Protein AF-A0A7S2XA87-F1 (afdb_monomer_lite)

Secondary structure (DSSP, 8-state):
---------PPPPPP-PPPBTTB--SS--HHHHTHHHHHHHHHHHHHTT-HHHHHHHHHT-SSSB-TTSPBP-TTHHHHT-HHHHTT-HHHHHHHHHHSBTTB--TTHHHHHHHHHHHT-GGGTT--HHHHHHHHHHHIIIIIIHHHHHHHHHHHHHHHHHS-TT--HHHHHHHHHHHHHHH-GGGTTTS-S---SHHHHHHHHHHHHT-B-TTS-BHHHHHHHHHHHHHHHHHHTT-HHHHHHHHHHHHHHHHHHHHHHHHHHHHHH-TTSSS---HHHHHHHHHHHHHHHHHHHHH-HHHHHHHHHHH-SS-TT-S-TT-HHHHHHHHHTTHHHHT--HHHH---B-TTS-BPTT-S---PPPP------S----PPPHHHHHHHHHHHHHHHHHHHHHHHHHHHHHHHHHTTT-SPPPPP----------------

Radius of gyration: 30.54 Å; chains: 1; bounding box: 87×85×98 Å

pLDDT: mean 86.81, std 19.88, range [29.77, 98.94]

Structure (mmCIF, N/CA/C/O backbone):
data_AF-A0A7S2XA87-F1
#
_entry.id   AF-A0A7S2XA87-F1
#
loop_
_atom_site.group_PDB
_atom_site.id
_atom_site.type_symbol
_atom_site.label_atom_id
_atom_site.label_alt_id
_atom_site.label_comp_id
_atom_site.label_asym_id
_atom_site.label_entity_id
_atom_site.label_seq_id
_atom_site.pdbx_PDB_ins_code
_atom_site.Cartn_x
_atom_site.Cartn_y
_atom_site.Cartn_z
_atom_site.occupancy
_atom_site.B_iso_or_equiv
_atom_site.auth_seq_id
_atom_site.auth_comp_id
_atom_site.auth_asym_id
_atom_site.auth_atom_id
_atom_site.pdbx_PDB_model_num
ATOM 1 N N . MET A 1 1 ? 59.493 -10.645 -35.007 1.00 37.34 1 MET A N 1
ATOM 2 C CA . MET A 1 1 ? 58.197 -10.157 -35.536 1.00 37.34 1 MET A CA 1
ATOM 3 C C . MET A 1 1 ? 57.156 -10.357 -34.439 1.00 37.34 1 MET A C 1
ATOM 5 O O . MET A 1 1 ? 57.369 -11.247 -33.626 1.00 37.34 1 MET A O 1
ATOM 9 N N . LEU A 1 2 ? 56.155 -9.480 -34.322 1.00 36.91 2 LEU A N 1
ATOM 10 C CA . LEU A 1 2 ? 55.380 -9.275 -33.084 1.00 36.91 2 LEU A CA 1
ATOM 11 C C . LEU A 1 2 ? 54.669 -10.538 -32.565 1.00 36.91 2 LEU A C 1
ATOM 13 O O . LEU A 1 2 ? 54.004 -11.231 -33.328 1.00 36.91 2 LEU A O 1
ATOM 17 N N . ALA A 1 3 ? 54.719 -10.747 -31.247 1.00 34.25 3 ALA A N 1
ATOM 18 C CA . ALA A 1 3 ? 53.730 -11.550 -30.536 1.00 34.25 3 ALA A CA 1
ATOM 19 C C . ALA A 1 3 ? 52.561 -10.633 -30.139 1.00 34.25 3 ALA A C 1
ATOM 21 O O . ALA A 1 3 ? 52.781 -9.626 -29.463 1.00 34.25 3 ALA A O 1
ATOM 22 N N . LEU A 1 4 ? 51.335 -10.952 -30.565 1.00 38.47 4 LEU A N 1
ATOM 23 C CA . LEU A 1 4 ? 50.148 -10.236 -30.094 1.00 38.47 4 LEU A CA 1
ATOM 24 C C . LEU A 1 4 ? 49.816 -10.683 -28.666 1.00 38.47 4 LEU A C 1
ATOM 26 O O . LEU A 1 4 ? 49.405 -11.820 -28.443 1.00 38.47 4 LEU A O 1
ATOM 30 N N . LEU A 1 5 ? 49.941 -9.762 -27.713 1.00 38.16 5 LEU A N 1
ATOM 31 C CA . LEU A 1 5 ? 49.291 -9.874 -26.411 1.00 38.16 5 LEU A CA 1
ATOM 32 C C . LEU A 1 5 ? 47.798 -9.583 -26.593 1.00 38.16 5 LEU A C 1
ATOM 34 O O . LEU A 1 5 ? 47.400 -8.433 -26.768 1.00 38.16 5 LEU A O 1
ATOM 38 N N . ALA A 1 6 ? 46.975 -10.631 -26.557 1.00 43.00 6 ALA A N 1
ATOM 39 C CA . ALA A 1 6 ? 45.530 -10.483 -26.454 1.00 43.00 6 ALA A CA 1
ATOM 40 C C . ALA A 1 6 ? 45.189 -9.982 -25.043 1.00 43.00 6 ALA A C 1
ATOM 42 O O . ALA A 1 6 ? 45.220 -10.743 -24.077 1.00 43.00 6 ALA A O 1
ATOM 43 N N . LEU A 1 7 ? 44.894 -8.688 -24.923 1.00 38.47 7 LEU A N 1
ATOM 44 C CA . LEU A 1 7 ? 44.450 -8.091 -23.671 1.00 38.47 7 LEU A CA 1
ATOM 45 C C . LEU A 1 7 ? 42.983 -8.482 -23.438 1.00 38.47 7 LEU A C 1
ATOM 47 O O . LEU A 1 7 ? 42.071 -7.833 -23.945 1.00 38.47 7 LEU A O 1
ATOM 51 N N . SER A 1 8 ? 42.751 -9.568 -22.698 1.00 43.25 8 SER A N 1
ATOM 52 C CA . SER A 1 8 ? 41.410 -9.929 -22.243 1.00 43.25 8 SER A CA 1
ATOM 53 C C . SER A 1 8 ? 40.911 -8.850 -21.282 1.00 43.25 8 SER A C 1
ATOM 55 O O . SER A 1 8 ? 41.349 -8.793 -20.131 1.00 43.25 8 SER A O 1
ATOM 57 N N . ALA A 1 9 ? 40.008 -7.991 -21.753 1.00 44.66 9 ALA A N 1
ATOM 58 C CA . ALA A 1 9 ? 39.272 -7.088 -20.885 1.00 44.66 9 ALA A CA 1
ATOM 59 C C . ALA A 1 9 ? 38.435 -7.939 -19.921 1.00 44.66 9 ALA A C 1
ATOM 61 O O . ALA A 1 9 ? 37.427 -8.523 -20.313 1.00 44.66 9 ALA A O 1
ATOM 62 N N . ALA A 1 10 ? 38.886 -8.049 -18.672 1.00 43.91 10 ALA A N 1
ATOM 63 C CA . ALA A 1 10 ? 38.059 -8.603 -17.617 1.00 43.91 10 ALA A CA 1
ATOM 64 C C . ALA A 1 10 ? 36.846 -7.683 -17.453 1.00 43.91 10 ALA A C 1
ATOM 66 O O . ALA A 1 10 ? 37.014 -6.484 -17.211 1.00 43.91 10 ALA A O 1
ATOM 67 N N . SER A 1 11 ? 35.640 -8.234 -17.598 1.00 44.53 11 SER A N 1
ATOM 68 C CA . SER A 1 11 ? 34.420 -7.528 -17.213 1.00 44.53 11 SER A CA 1
ATOM 69 C C . SER A 1 11 ? 34.578 -7.037 -15.770 1.00 44.53 11 SER A C 1
ATOM 71 O O . SER A 1 11 ? 35.078 -7.805 -14.939 1.00 44.53 11 SER A O 1
ATOM 73 N N . PRO A 1 12 ? 34.189 -5.791 -15.444 1.00 41.00 12 PRO A N 1
ATOM 74 C CA . PRO A 1 12 ? 34.225 -5.332 -14.064 1.00 41.00 12 PRO A CA 1
ATOM 75 C C . PRO A 1 12 ? 33.397 -6.292 -13.208 1.00 41.00 12 PRO A C 1
ATOM 77 O O . PRO A 1 12 ? 32.300 -6.691 -13.606 1.00 41.00 12 PRO A O 1
ATOM 80 N N . ALA A 1 13 ? 33.937 -6.686 -12.054 1.00 41.56 13 ALA A N 1
ATOM 81 C CA . ALA A 1 13 ? 33.192 -7.496 -11.104 1.00 41.56 13 ALA A CA 1
ATOM 82 C C . ALA A 1 13 ? 31.893 -6.757 -10.758 1.00 41.56 13 ALA A C 1
ATOM 84 O O . ALA A 1 13 ? 31.934 -5.594 -10.349 1.00 41.56 13 ALA A O 1
ATOM 85 N N . ARG A 1 14 ? 30.752 -7.422 -10.972 1.00 49.22 14 ARG A N 1
ATOM 86 C CA . ARG A 1 14 ? 29.435 -6.917 -10.574 1.00 49.22 14 ARG A CA 1
ATOM 87 C C . ARG A 1 14 ? 29.514 -6.598 -9.083 1.00 49.22 14 ARG A C 1
ATOM 89 O O . ARG A 1 14 ? 29.933 -7.456 -8.308 1.00 49.22 14 ARG A O 1
ATOM 96 N N . ALA A 1 15 ? 29.192 -5.359 -8.711 1.00 50.47 15 ALA A N 1
ATOM 97 C CA . ALA A 1 15 ? 29.058 -5.005 -7.305 1.00 50.47 15 ALA A CA 1
ATOM 98 C C . ALA A 1 15 ? 28.038 -5.958 -6.671 1.00 50.47 15 ALA A C 1
ATOM 100 O O . ALA A 1 15 ? 27.059 -6.317 -7.329 1.00 50.47 15 ALA A O 1
ATOM 101 N N . ASP A 1 16 ? 28.301 -6.388 -5.439 1.00 57.47 16 ASP A N 1
ATOM 102 C CA . ASP A 1 16 ? 27.408 -7.286 -4.713 1.00 57.47 16 ASP A CA 1
ATOM 103 C C . ASP A 1 16 ? 26.094 -6.528 -4.472 1.00 57.47 16 ASP A C 1
ATOM 105 O O . ASP A 1 16 ? 26.048 -5.582 -3.686 1.00 57.47 16 ASP A O 1
ATOM 109 N N . GLN A 1 17 ? 25.077 -6.833 -5.280 1.00 72.12 17 GLN A N 1
ATOM 110 C CA . GLN A 1 17 ? 23.784 -6.155 -5.244 1.00 72.12 17 GLN A CA 1
ATOM 111 C C . GLN A 1 17 ? 22.987 -6.713 -4.072 1.00 72.12 17 GLN A C 1
ATOM 113 O O . GLN A 1 17 ? 22.891 -7.932 -3.923 1.00 72.12 17 GLN A O 1
ATOM 118 N N . ASP A 1 18 ? 22.397 -5.823 -3.273 1.00 85.00 18 ASP A N 1
ATOM 119 C CA . ASP A 1 18 ? 21.590 -6.219 -2.122 1.00 85.00 18 ASP A CA 1
ATOM 120 C C . ASP A 1 18 ? 20.481 -7.188 -2.568 1.00 85.00 18 ASP A C 1
ATOM 122 O O . ASP A 1 18 ? 19.604 -6.841 -3.363 1.00 85.00 18 ASP A O 1
ATOM 126 N N . VAL A 1 19 ? 20.527 -8.419 -2.054 1.00 95.06 19 VAL A N 1
ATOM 127 C CA . VAL A 1 19 ? 19.427 -9.380 -2.185 1.00 95.06 19 VAL A CA 1
ATOM 128 C C . VAL A 1 19 ? 18.281 -8.894 -1.302 1.00 95.06 19 VAL A C 1
ATOM 130 O O . VAL A 1 19 ? 18.498 -8.533 -0.147 1.00 95.06 19 VAL A O 1
ATOM 133 N N . LEU A 1 20 ? 17.066 -8.897 -1.845 1.00 97.56 20 LEU A N 1
ATOM 134 C CA . LEU A 1 20 ? 15.864 -8.370 -1.202 1.00 97.56 20 LEU A CA 1
ATOM 135 C C . LEU A 1 20 ? 14.871 -9.515 -0.995 1.00 97.56 20 LEU A C 1
ATOM 137 O O . LEU A 1 20 ? 14.255 -9.961 -1.960 1.00 97.56 20 LEU A O 1
ATOM 141 N N . ALA A 1 21 ? 14.744 -10.022 0.235 1.00 96.75 21 ALA A N 1
ATOM 142 C CA . ALA A 1 21 ? 13.848 -11.137 0.575 1.00 96.75 21 ALA A CA 1
ATOM 143 C C . ALA A 1 21 ? 13.922 -12.329 -0.415 1.00 96.75 21 ALA A C 1
ATOM 145 O O . ALA A 1 21 ? 12.923 -12.797 -0.964 1.00 96.75 21 ALA A O 1
ATOM 146 N N . GLY A 1 22 ? 15.140 -12.793 -0.707 1.00 95.88 22 GLY A N 1
ATOM 147 C CA . GLY A 1 22 ? 15.402 -13.902 -1.631 1.00 95.88 22 GLY A CA 1
ATOM 148 C C . GLY A 1 22 ? 15.281 -13.570 -3.126 1.00 95.88 22 GLY A C 1
ATOM 149 O O . GLY A 1 22 ? 15.405 -14.474 -3.956 1.00 95.88 22 GLY A O 1
ATOM 150 N N . PHE A 1 23 ? 15.061 -12.307 -3.499 1.00 97.69 23 PHE A N 1
ATOM 151 C CA . PHE A 1 23 ? 15.162 -11.826 -4.878 1.00 97.69 23 PHE A CA 1
ATOM 152 C C . PHE A 1 23 ? 16.529 -11.190 -5.132 1.00 97.69 23 PHE A C 1
ATOM 154 O O . PHE A 1 23 ? 16.987 -10.352 -4.358 1.00 97.69 23 PHE A O 1
ATOM 161 N N . SER A 1 24 ? 17.167 -11.567 -6.239 1.00 96.69 24 SER A N 1
ATOM 162 C CA . SER A 1 24 ? 18.393 -10.937 -6.730 1.00 96.69 24 SER A CA 1
ATOM 163 C C . SER A 1 24 ? 18.051 -9.956 -7.856 1.00 96.69 24 SER A C 1
ATOM 165 O O . SER A 1 24 ? 17.706 -10.406 -8.955 1.00 96.69 24 SER A O 1
ATOM 167 N N . PRO A 1 25 ? 18.156 -8.633 -7.630 1.00 95.56 25 PRO A N 1
ATOM 168 C CA . PRO A 1 25 ? 18.063 -7.650 -8.703 1.00 95.56 25 PRO A CA 1
ATOM 169 C C . PRO A 1 25 ? 19.081 -7.930 -9.810 1.00 95.56 25 PRO A C 1
ATOM 171 O O . PRO A 1 25 ? 20.151 -8.480 -9.551 1.00 95.56 25 PRO A O 1
ATOM 174 N N . ASN A 1 26 ? 18.782 -7.536 -11.047 1.00 94.12 26 ASN A N 1
ATOM 175 C CA . ASN A 1 26 ? 19.772 -7.496 -12.127 1.00 94.12 26 ASN A CA 1
ATOM 176 C C . ASN A 1 26 ? 20.494 -6.146 -12.218 1.00 94.12 26 ASN A C 1
ATOM 178 O O . ASN A 1 26 ? 21.628 -6.071 -12.697 1.00 94.12 26 ASN A O 1
ATOM 182 N N . THR A 1 27 ? 19.868 -5.095 -11.706 1.00 93.06 27 THR A N 1
ATOM 183 C CA . THR A 1 27 ? 20.332 -3.708 -11.726 1.00 93.06 27 THR A CA 1
ATOM 184 C C . THR A 1 27 ? 20.578 -3.177 -10.310 1.00 93.06 27 THR A C 1
ATOM 186 O O . THR A 1 27 ? 20.153 -3.773 -9.322 1.00 93.06 27 THR A O 1
ATOM 189 N N . ASP A 1 28 ? 21.342 -2.086 -10.181 1.00 92.75 28 ASP A N 1
ATOM 190 C CA . ASP A 1 28 ? 21.577 -1.462 -8.872 1.00 92.75 28 ASP A CA 1
ATOM 191 C C . ASP A 1 28 ? 20.319 -0.717 -8.411 1.00 92.75 28 ASP A C 1
ATOM 193 O O . ASP A 1 28 ? 19.984 0.356 -8.915 1.00 92.75 28 ASP A O 1
ATOM 197 N N . VAL A 1 29 ? 19.634 -1.304 -7.431 1.00 95.88 29 VAL A N 1
ATOM 198 C CA . VAL A 1 29 ? 18.451 -0.731 -6.783 1.00 95.88 29 VAL A CA 1
ATOM 199 C C . VAL A 1 29 ? 18.659 -0.460 -5.290 1.00 95.88 29 VAL A C 1
ATOM 201 O O . VAL A 1 29 ? 17.699 -0.188 -4.570 1.00 95.88 29 VAL A O 1
ATOM 204 N N . THR A 1 30 ? 19.909 -0.426 -4.812 1.00 95.62 30 THR A N 1
ATOM 205 C CA . THR A 1 30 ? 20.241 -0.167 -3.397 1.00 95.62 30 THR A CA 1
ATOM 206 C C . THR A 1 30 ? 19.771 1.214 -2.924 1.00 95.62 30 THR A C 1
ATOM 208 O O . THR A 1 30 ? 19.392 1.385 -1.767 1.00 95.62 30 THR A O 1
ATOM 211 N N . GLN A 1 31 ? 19.751 2.228 -3.796 1.00 96.38 31 GLN A N 1
ATOM 212 C CA . GLN A 1 31 ? 19.168 3.536 -3.455 1.00 96.38 31 GLN A CA 1
ATOM 213 C C . GLN A 1 31 ? 17.633 3.542 -3.494 1.00 96.38 31 GLN A C 1
ATOM 215 O O . GLN A 1 31 ? 17.007 4.379 -2.844 1.00 96.38 31 GLN A O 1
ATOM 220 N N . HIS A 1 32 ? 17.016 2.625 -4.238 1.00 97.88 32 HIS A N 1
ATOM 221 C CA . HIS A 1 32 ? 15.564 2.493 -4.346 1.00 97.88 32 HIS A CA 1
ATOM 222 C C . HIS A 1 32 ? 14.989 1.824 -3.098 1.00 97.88 32 HIS A C 1
ATOM 224 O O . HIS A 1 32 ? 14.083 2.373 -2.470 1.00 97.88 32 HIS A O 1
ATOM 230 N N . SER A 1 33 ? 15.604 0.724 -2.655 1.00 98.19 33 SER A N 1
ATOM 231 C CA . SER A 1 33 ? 15.164 -0.018 -1.468 1.00 98.19 33 SER A CA 1
ATOM 232 C C . SER A 1 33 ? 15.206 0.826 -0.191 1.00 98.19 33 SER A C 1
ATOM 234 O O . SER A 1 33 ? 14.337 0.681 0.663 1.00 98.19 33 SER A O 1
ATOM 236 N N . ARG A 1 34 ? 16.137 1.787 -0.099 1.00 98.38 34 ARG A N 1
ATOM 237 C CA . ARG A 1 34 ? 16.296 2.732 1.026 1.00 98.38 34 ARG A CA 1
ATOM 238 C C . ARG A 1 34 ? 15.188 3.778 1.189 1.00 98.38 34 ARG A C 1
ATOM 240 O O . ARG A 1 34 ? 15.270 4.584 2.118 1.00 98.38 34 ARG A O 1
ATOM 247 N N . ILE A 1 35 ? 14.147 3.800 0.347 1.00 98.75 35 ILE A N 1
ATOM 248 C CA . ILE A 1 35 ? 12.965 4.645 0.617 1.00 98.75 35 ILE A CA 1
ATOM 249 C C . ILE A 1 35 ? 12.267 4.226 1.923 1.00 98.75 35 ILE A C 1
ATOM 251 O O . ILE A 1 35 ? 11.632 5.038 2.597 1.00 98.75 35 ILE A O 1
ATOM 255 N N . ASP A 1 36 ? 12.429 2.963 2.320 1.00 98.81 36 ASP A N 1
ATOM 256 C CA . ASP A 1 36 ? 11.899 2.425 3.564 1.00 98.81 36 ASP A CA 1
ATOM 257 C C . ASP A 1 36 ? 12.546 3.040 4.814 1.00 98.81 36 ASP A C 1
ATOM 259 O O . ASP A 1 36 ? 11.892 3.149 5.847 1.00 98.81 36 ASP A O 1
ATOM 263 N N . LEU A 1 37 ? 13.785 3.529 4.720 1.00 98.88 37 LEU A N 1
ATOM 264 C CA . LEU A 1 37 ? 14.440 4.292 5.781 1.00 98.88 37 LEU A CA 1
ATOM 265 C C . LEU A 1 37 ? 13.781 5.667 5.963 1.00 98.88 37 LEU A C 1
ATOM 267 O O . LEU A 1 37 ? 13.630 6.124 7.096 1.00 98.88 37 LEU A O 1
ATOM 271 N N . ASP A 1 38 ? 13.321 6.309 4.885 1.00 98.88 38 ASP A N 1
ATOM 272 C CA . ASP A 1 38 ? 12.539 7.549 4.979 1.00 98.88 38 ASP A CA 1
ATOM 273 C C . ASP A 1 38 ? 11.165 7.279 5.628 1.00 98.88 38 ASP A C 1
ATOM 275 O O . ASP A 1 38 ? 10.776 8.000 6.551 1.00 98.88 38 ASP A O 1
ATOM 279 N N . GLN A 1 39 ? 10.494 6.171 5.279 1.00 98.88 39 GLN A N 1
ATOM 280 C CA . GLN A 1 39 ? 9.299 5.696 5.998 1.00 98.88 39 GLN A CA 1
ATOM 281 C C . GLN A 1 39 ? 9.608 5.386 7.478 1.00 98.88 39 GLN A C 1
ATOM 283 O O . GLN A 1 39 ? 8.876 5.814 8.366 1.00 98.88 39 GLN A O 1
ATOM 288 N N . LYS A 1 40 ? 10.707 4.692 7.796 1.00 98.88 40 LYS A N 1
ATOM 289 C CA . LYS A 1 40 ? 11.089 4.333 9.175 1.00 98.88 40 LYS A CA 1
ATOM 290 C C . LYS A 1 40 ? 11.350 5.564 10.040 1.00 98.88 40 LYS A C 1
ATOM 292 O O . LYS A 1 40 ? 10.940 5.611 11.203 1.00 98.88 40 LYS A O 1
ATOM 297 N N . ASN A 1 41 ? 12.008 6.571 9.475 1.00 98.88 41 ASN A N 1
ATOM 298 C CA . ASN A 1 41 ? 12.275 7.834 10.149 1.00 98.88 41 ASN A CA 1
ATOM 299 C C . ASN A 1 41 ? 10.986 8.653 10.342 1.00 98.88 41 ASN A C 1
ATOM 301 O O . ASN A 1 41 ? 10.772 9.207 11.424 1.00 98.88 41 ASN A O 1
ATOM 305 N N . MET A 1 42 ? 10.086 8.654 9.352 1.00 98.81 42 MET A N 1
ATOM 306 C CA . MET A 1 42 ? 8.733 9.206 9.476 1.00 98.81 42 MET A CA 1
ATOM 307 C C . MET A 1 42 ? 7.957 8.533 10.620 1.00 98.81 42 MET A C 1
ATOM 309 O O . MET A 1 42 ? 7.426 9.220 11.489 1.00 98.81 42 MET A O 1
ATOM 313 N N . GLU A 1 43 ? 7.947 7.201 10.682 1.00 98.81 43 GLU A N 1
ATOM 314 C CA . GLU A 1 43 ? 7.293 6.443 11.755 1.00 98.81 43 GLU A CA 1
ATOM 315 C C . GLU A 1 43 ? 7.894 6.703 13.139 1.00 98.81 43 GLU A C 1
ATOM 317 O O . GLU A 1 43 ? 7.163 6.753 14.128 1.00 98.81 43 GLU A O 1
ATOM 322 N N . THR A 1 44 ? 9.212 6.894 13.214 1.00 98.81 44 THR A N 1
ATOM 323 C CA . THR A 1 44 ? 9.922 7.211 14.461 1.00 98.81 44 THR A CA 1
ATOM 324 C C . THR A 1 44 ? 9.539 8.601 14.975 1.00 98.81 44 THR A C 1
ATOM 326 O O . THR A 1 44 ? 9.240 8.759 16.157 1.00 98.81 44 THR A O 1
ATOM 329 N N . ALA A 1 45 ? 9.462 9.599 14.089 1.00 98.81 45 ALA A N 1
ATOM 330 C CA . ALA A 1 45 ? 8.984 10.937 14.435 1.00 98.81 45 ALA A CA 1
ATOM 331 C C . ALA A 1 45 ? 7.500 10.924 14.853 1.00 98.81 45 ALA A C 1
ATOM 333 O O . ALA A 1 45 ? 7.138 11.505 15.875 1.00 98.81 45 ALA A O 1
ATOM 334 N N . LEU A 1 46 ? 6.656 10.171 14.137 1.00 98.56 46 LEU A N 1
ATOM 335 C CA . LEU A 1 46 ? 5.252 9.953 14.500 1.00 98.56 46 LEU A CA 1
ATOM 336 C C . LEU A 1 46 ? 5.092 9.263 15.860 1.00 98.56 46 LEU A C 1
ATOM 338 O O . LEU A 1 46 ? 4.199 9.625 16.627 1.00 98.56 46 LEU A O 1
ATOM 342 N N . ALA A 1 47 ? 5.949 8.300 16.208 1.00 98.06 47 ALA A N 1
ATOM 343 C CA . ALA A 1 47 ? 5.930 7.672 17.528 1.00 98.06 47 ALA A CA 1
ATOM 344 C C . ALA A 1 47 ? 6.158 8.695 18.658 1.00 98.06 47 ALA A C 1
ATOM 346 O O . ALA A 1 47 ? 5.512 8.578 19.697 1.00 98.06 47 ALA A O 1
ATOM 347 N N . ALA A 1 48 ? 6.978 9.723 18.413 1.00 98.12 48 ALA A N 1
ATOM 348 C CA . ALA A 1 48 ? 7.254 10.841 19.319 1.00 98.12 48 ALA A CA 1
ATOM 349 C C . ALA A 1 48 ? 6.292 12.048 19.179 1.00 98.12 48 ALA A C 1
ATOM 351 O O . ALA A 1 48 ? 6.557 13.100 19.756 1.00 98.12 48 ALA A O 1
ATOM 352 N N . ASP A 1 49 ? 5.205 11.916 18.406 1.00 97.31 49 ASP A N 1
ATOM 353 C CA . ASP A 1 49 ? 4.235 12.985 18.094 1.00 97.31 49 ASP A CA 1
ATOM 354 C C . ASP A 1 49 ? 4.828 14.213 17.361 1.00 97.31 49 ASP A C 1
ATOM 356 O O . ASP A 1 49 ? 4.185 15.258 17.241 1.00 97.31 49 ASP A O 1
ATOM 360 N N . ASP A 1 50 ? 6.019 14.074 16.765 1.00 98.25 50 ASP A N 1
ATOM 361 C CA . ASP A 1 50 ? 6.637 15.088 15.907 1.00 98.25 50 ASP A CA 1
ATOM 362 C C . ASP A 1 50 ? 6.141 14.958 14.457 1.00 98.25 50 ASP A C 1
ATOM 364 O O . ASP A 1 50 ? 6.810 14.444 13.553 1.00 98.25 50 ASP A O 1
ATOM 368 N N . PHE A 1 51 ? 4.923 15.453 14.235 1.00 97.69 51 PHE A N 1
ATOM 369 C CA . PHE A 1 51 ? 4.288 15.493 12.917 1.00 97.69 51 PHE A CA 1
ATOM 370 C C . PHE A 1 51 ? 5.065 16.324 11.883 1.00 97.69 51 PHE A C 1
ATOM 372 O O . PHE A 1 51 ? 4.949 16.053 10.689 1.00 97.69 51 PHE A O 1
ATOM 379 N N . MET A 1 52 ? 5.859 17.316 12.304 1.00 98.19 52 MET A N 1
ATOM 380 C CA . MET A 1 52 ? 6.597 18.179 11.376 1.00 98.19 52 MET A CA 1
ATOM 381 C C . MET A 1 52 ? 7.847 17.471 10.845 1.00 98.19 52 MET A C 1
ATOM 383 O O . MET A 1 52 ? 8.083 17.461 9.637 1.00 98.19 52 MET A O 1
ATOM 387 N N . THR A 1 53 ? 8.611 16.806 11.715 1.00 98.69 53 THR A N 1
ATOM 388 C CA . THR A 1 53 ? 9.728 15.952 11.285 1.00 98.69 53 THR A CA 1
ATOM 389 C C . THR A 1 53 ? 9.222 14.753 10.485 1.00 98.69 53 THR A C 1
ATOM 391 O O . THR A 1 53 ? 9.822 14.419 9.464 1.00 98.69 53 THR A O 1
ATOM 394 N N . ALA A 1 54 ? 8.088 14.152 10.867 1.00 98.81 54 ALA A N 1
ATOM 395 C CA . ALA A 1 54 ? 7.449 13.097 10.082 1.00 98.81 54 ALA A CA 1
ATOM 396 C C . ALA A 1 54 ? 7.091 13.564 8.662 1.00 98.81 54 ALA A C 1
ATOM 398 O O . ALA A 1 54 ? 7.481 12.930 7.680 1.00 98.81 54 ALA A O 1
ATOM 399 N N . TYR A 1 55 ? 6.419 14.715 8.543 1.00 98.75 55 TYR A N 1
ATOM 400 C CA . TYR A 1 55 ? 6.091 15.304 7.248 1.00 98.75 55 TYR A CA 1
ATOM 401 C C . TYR A 1 55 ? 7.346 15.668 6.442 1.00 98.75 55 TYR A C 1
ATOM 403 O O . TYR A 1 55 ? 7.345 15.529 5.220 1.00 98.75 55 TYR A O 1
ATOM 411 N N . ARG A 1 56 ? 8.451 16.067 7.091 1.00 98.75 56 ARG A N 1
ATOM 412 C CA . ARG A 1 56 ? 9.733 16.311 6.409 1.00 98.75 56 ARG A CA 1
ATOM 413 C C . ARG A 1 56 ? 10.328 15.036 5.808 1.00 98.75 56 ARG A C 1
ATOM 415 O O . ARG A 1 56 ? 10.792 15.082 4.674 1.00 98.75 56 ARG A O 1
ATOM 422 N N . TRP A 1 57 ? 10.297 13.907 6.515 1.00 98.81 57 TRP A N 1
ATOM 423 C CA . TRP A 1 57 ? 10.749 12.623 5.958 1.00 98.81 57 TRP A CA 1
ATOM 424 C C . TRP A 1 57 ? 9.885 12.171 4.773 1.00 98.81 57 TRP A C 1
ATOM 426 O O . TRP A 1 57 ? 10.418 11.722 3.765 1.00 98.81 57 TRP A O 1
ATOM 436 N N . TYR A 1 58 ? 8.573 12.398 4.840 1.00 98.81 58 TYR A N 1
ATOM 437 C CA . TYR A 1 58 ? 7.641 12.137 3.740 1.00 98.81 58 TYR A CA 1
ATOM 438 C C . TYR A 1 58 ? 7.880 13.020 2.491 1.00 98.81 58 TYR A C 1
ATOM 440 O O . TYR A 1 58 ? 7.917 12.514 1.364 1.00 98.81 58 TYR A O 1
ATOM 448 N N . SER A 1 59 ? 8.046 14.335 2.684 1.00 98.75 59 SER A N 1
ATOM 449 C CA . SER A 1 59 ? 8.097 15.344 1.608 1.00 98.75 59 SER A CA 1
ATOM 450 C C . SER A 1 59 ? 9.494 15.607 1.039 1.00 98.75 59 SER A C 1
ATOM 452 O O . SER A 1 59 ? 9.636 15.799 -0.169 1.00 98.75 59 SER A O 1
ATOM 454 N N . VAL A 1 60 ? 10.527 15.588 1.887 1.00 98.50 60 VAL A N 1
ATOM 455 C CA . VAL A 1 60 ? 11.925 15.903 1.535 1.00 98.50 60 VAL A CA 1
ATOM 456 C C . VAL A 1 60 ? 12.793 14.647 1.448 1.00 98.50 60 VAL A C 1
ATOM 458 O O . VAL A 1 60 ? 13.731 14.622 0.651 1.00 98.50 60 VAL A O 1
ATOM 461 N N . GLY A 1 61 ? 12.487 13.607 2.233 1.00 98.06 61 GLY A N 1
ATOM 462 C CA . GLY A 1 61 ? 13.294 12.385 2.322 1.00 98.06 61 GLY A CA 1
ATOM 463 C C . GLY A 1 61 ? 14.742 12.639 2.759 1.00 98.06 61 GLY A C 1
ATOM 464 O O . GLY A 1 61 ? 15.090 13.715 3.259 1.00 98.06 61 GLY A O 1
ATOM 465 N N . GLY A 1 62 ? 15.599 11.647 2.543 1.00 97.38 62 GLY A N 1
ATOM 466 C CA . GLY A 1 62 ? 17.040 11.772 2.781 1.00 97.38 62 GLY A CA 1
ATOM 467 C C . GLY A 1 62 ? 17.852 10.490 2.637 1.00 97.38 62 GLY A C 1
ATOM 468 O O . GLY A 1 62 ? 19.077 10.573 2.593 1.00 97.38 62 GLY A O 1
ATOM 469 N N . ASN A 1 63 ? 17.205 9.324 2.560 1.00 98.00 63 ASN A N 1
ATOM 470 C CA . ASN A 1 63 ? 17.895 8.034 2.488 1.00 98.00 63 ASN A CA 1
ATOM 471 C C . ASN A 1 63 ? 17.876 7.404 1.085 1.00 98.00 63 ASN A C 1
ATOM 473 O O . ASN A 1 63 ? 18.813 6.683 0.741 1.00 98.00 63 ASN A O 1
ATOM 477 N N . SER A 1 64 ? 16.856 7.696 0.267 1.00 97.31 64 SER A N 1
ATOM 478 C CA . SER A 1 64 ? 16.783 7.277 -1.141 1.00 97.31 64 SER A CA 1
ATOM 479 C C . SER A 1 64 ? 17.281 8.389 -2.071 1.00 97.31 64 SER A C 1
ATOM 481 O O . SER A 1 64 ? 16.566 9.359 -2.339 1.00 97.31 64 SER A O 1
ATOM 483 N N . VAL A 1 65 ? 18.515 8.277 -2.575 1.00 95.25 65 VAL A N 1
ATOM 484 C CA . VAL A 1 65 ? 19.163 9.337 -3.371 1.00 95.25 65 VAL A CA 1
ATOM 485 C C . VAL A 1 65 ? 19.305 8.922 -4.837 1.00 95.25 65 VAL A C 1
ATOM 487 O O . VAL A 1 65 ? 19.832 7.860 -5.156 1.00 95.25 65 VAL A O 1
ATOM 490 N N . LYS A 1 66 ? 18.848 9.775 -5.759 1.00 89.88 66 LYS A N 1
ATOM 491 C CA . LYS A 1 66 ? 18.986 9.572 -7.212 1.00 89.88 66 LYS A CA 1
ATOM 492 C C . LYS A 1 66 ? 20.429 9.825 -7.656 1.00 89.88 66 LYS A C 1
ATOM 494 O O . LYS A 1 66 ? 21.141 10.605 -7.031 1.00 89.88 66 LYS A O 1
ATOM 499 N N . GLY A 1 67 ? 20.823 9.304 -8.821 1.00 87.00 67 GLY A N 1
ATOM 500 C CA . GLY A 1 67 ? 22.147 9.569 -9.414 1.00 87.00 67 GLY A CA 1
ATOM 501 C C . GLY A 1 67 ? 22.480 11.056 -9.649 1.00 87.00 67 GLY A C 1
ATOM 502 O O . GLY A 1 67 ? 23.646 11.412 -9.769 1.00 87.00 67 GLY A O 1
ATOM 503 N N . SER A 1 68 ? 21.479 11.946 -9.657 1.00 90.19 68 SER A N 1
ATOM 504 C CA . SER A 1 68 ? 21.657 13.406 -9.697 1.00 90.19 68 SER A CA 1
ATOM 505 C C . SER A 1 68 ? 21.995 14.054 -8.344 1.00 90.19 68 SER A C 1
ATOM 507 O O . SER A 1 68 ? 22.149 15.272 -8.280 1.00 90.19 68 SER A O 1
ATOM 509 N N . GLY A 1 69 ? 22.050 13.282 -7.254 1.00 93.31 69 GLY A N 1
ATOM 510 C CA . GLY A 1 69 ? 22.188 13.778 -5.880 1.00 93.31 69 GLY A CA 1
ATOM 511 C C . GLY A 1 69 ? 20.892 14.320 -5.263 1.00 93.31 69 GLY A C 1
ATOM 512 O O . GLY A 1 69 ? 20.896 14.728 -4.105 1.00 93.31 69 GLY A O 1
ATOM 513 N N . ALA A 1 70 ? 19.780 14.328 -6.004 1.00 95.69 70 ALA A N 1
ATOM 514 C CA . ALA A 1 70 ? 18.473 14.720 -5.483 1.00 95.69 70 ALA A CA 1
ATOM 515 C C . ALA A 1 70 ? 17.772 13.544 -4.785 1.00 95.69 70 ALA A C 1
ATOM 517 O O . ALA A 1 70 ? 17.796 12.416 -5.284 1.00 95.69 70 ALA A O 1
ATOM 518 N N . ASN A 1 71 ? 17.072 13.814 -3.683 1.00 97.06 71 ASN A N 1
ATOM 519 C CA . ASN A 1 71 ? 16.268 12.802 -3.000 1.00 97.06 71 ASN A CA 1
ATOM 520 C C . ASN A 1 71 ? 15.102 12.325 -3.887 1.00 97.06 71 ASN A C 1
ATOM 522 O O . ASN A 1 71 ? 14.458 13.100 -4.605 1.00 97.06 71 ASN A O 1
ATOM 526 N N . ARG A 1 72 ? 14.800 11.031 -3.811 1.00 97.25 72 ARG A N 1
ATOM 527 C CA . ARG A 1 72 ? 13.482 10.468 -4.114 1.00 97.25 72 ARG A CA 1
ATOM 528 C C . ARG A 1 72 ? 12.666 10.538 -2.819 1.00 97.25 72 ARG A C 1
ATOM 530 O O . ARG A 1 72 ? 13.203 10.294 -1.747 1.00 97.25 72 ARG A O 1
ATOM 537 N N . THR A 1 73 ? 11.398 10.931 -2.907 1.00 98.69 73 THR A N 1
ATOM 538 C CA . THR A 1 73 ? 10.552 11.184 -1.728 1.00 98.69 73 THR A CA 1
ATOM 539 C C . THR A 1 73 ? 9.212 10.481 -1.884 1.00 98.69 73 THR A C 1
ATOM 541 O O . THR A 1 73 ? 8.714 10.331 -3.003 1.00 98.69 73 THR A O 1
ATOM 544 N N . ILE A 1 74 ? 8.618 10.062 -0.765 1.00 98.88 74 ILE A N 1
ATOM 545 C CA . ILE A 1 74 ? 7.344 9.330 -0.764 1.00 98.88 74 ILE A CA 1
ATOM 546 C C . ILE A 1 74 ? 6.200 10.242 -1.243 1.00 98.88 74 ILE A C 1
ATOM 548 O O . ILE A 1 74 ? 5.287 9.793 -1.936 1.00 98.88 74 ILE A O 1
ATOM 552 N N . GLN A 1 75 ? 6.278 11.548 -0.973 1.00 98.81 75 GLN A N 1
ATOM 553 C CA . GLN A 1 75 ? 5.396 12.539 -1.595 1.00 98.81 75 GLN A CA 1
ATOM 554 C C . GLN A 1 75 ? 5.544 12.576 -3.123 1.00 98.81 75 GLN A C 1
ATOM 556 O O . GLN A 1 75 ? 4.543 12.578 -3.843 1.00 98.81 75 GLN A O 1
ATOM 561 N N . GLY A 1 76 ? 6.787 12.562 -3.619 1.00 98.44 76 GLY A N 1
ATOM 562 C CA . GLY A 1 76 ? 7.121 12.622 -5.044 1.00 98.44 76 GLY A CA 1
ATOM 563 C C . GLY A 1 76 ? 6.502 11.502 -5.882 1.00 98.44 76 GLY A C 1
ATOM 564 O O . GLY A 1 76 ? 6.209 11.716 -7.056 1.00 98.44 76 GLY A O 1
ATOM 5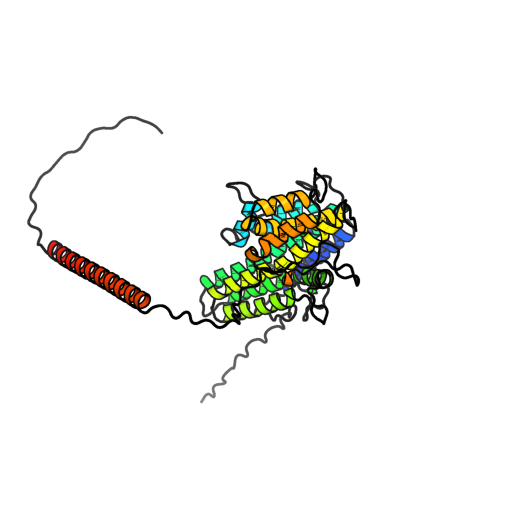65 N N . PHE A 1 77 ? 6.240 10.343 -5.275 1.00 98.56 77 PHE A N 1
ATOM 566 C CA . PHE A 1 77 ? 5.541 9.222 -5.908 1.00 98.56 77 PHE A CA 1
ATOM 567 C C . PHE A 1 77 ? 4.112 9.560 -6.350 1.00 98.56 77 PHE A C 1
ATOM 569 O O . PHE A 1 77 ? 3.658 9.061 -7.374 1.00 98.56 77 PHE A O 1
ATOM 576 N N . SER A 1 78 ? 3.425 10.442 -5.620 1.00 98.62 78 SER A N 1
ATOM 577 C CA . SER A 1 78 ? 2.050 10.855 -5.919 1.00 98.62 78 SER A CA 1
ATOM 578 C C . SER A 1 78 ? 1.986 12.231 -6.590 1.00 98.62 78 SER A C 1
ATOM 580 O O . SER A 1 78 ? 1.195 12.437 -7.507 1.00 98.62 78 SER A O 1
ATOM 582 N N . THR A 1 79 ? 2.829 13.193 -6.199 1.00 98.44 79 THR A N 1
ATOM 583 C CA . THR A 1 79 ? 2.851 14.517 -6.856 1.00 98.44 79 THR A CA 1
ATOM 584 C C . THR A 1 79 ? 3.458 14.467 -8.261 1.00 98.44 79 THR A C 1
ATOM 586 O O . THR A 1 79 ? 3.092 15.271 -9.117 1.00 98.44 79 THR A O 1
ATOM 589 N N . GLY A 1 80 ? 4.327 13.488 -8.536 1.00 97.00 80 GLY A N 1
ATOM 590 C CA . GLY A 1 80 ? 4.881 13.197 -9.859 1.00 97.00 80 GLY A CA 1
ATOM 591 C C . GLY A 1 80 ? 4.011 12.302 -10.751 1.00 97.00 80 GLY A C 1
ATOM 592 O O . GLY A 1 80 ? 4.477 11.909 -11.818 1.00 97.00 80 GLY A O 1
ATOM 593 N N . ALA A 1 81 ? 2.779 11.965 -10.347 1.00 96.75 81 ALA A N 1
ATOM 594 C CA . ALA A 1 81 ? 1.938 11.004 -11.064 1.00 96.75 81 ALA A CA 1
ATOM 595 C C . ALA A 1 81 ? 1.531 11.466 -12.476 1.00 96.75 81 ALA A C 1
ATOM 597 O O . ALA A 1 81 ? 1.568 10.669 -13.406 1.00 96.75 81 ALA A O 1
ATOM 598 N N . VAL A 1 82 ? 1.181 12.745 -12.671 1.00 96.44 82 VAL A N 1
ATOM 599 C CA . VAL 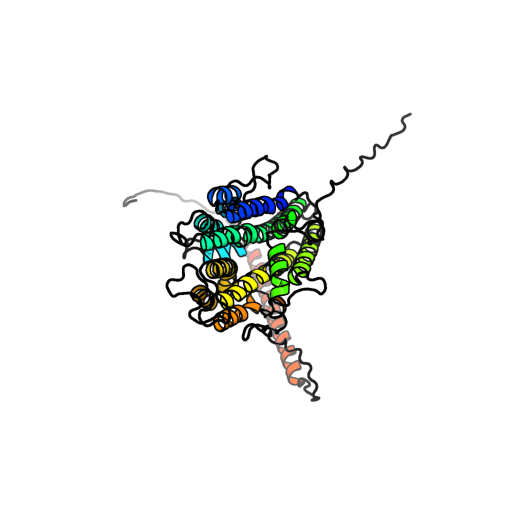A 1 82 ? 0.682 13.258 -13.967 1.00 96.44 82 VAL A CA 1
ATOM 600 C C . VAL A 1 82 ? 1.656 13.042 -15.144 1.00 96.44 82 VAL A C 1
ATOM 602 O O . VAL A 1 82 ? 1.227 12.488 -16.152 1.00 96.44 82 VAL A O 1
ATOM 605 N N . PRO A 1 83 ? 2.947 13.428 -15.070 1.00 95.50 83 PRO A N 1
ATOM 606 C CA . PRO A 1 83 ? 3.893 13.225 -16.175 1.00 95.50 83 PRO A CA 1
ATOM 607 C C . PRO A 1 83 ? 4.391 11.778 -16.350 1.00 95.50 83 PRO A C 1
ATOM 609 O O . PRO A 1 83 ? 5.182 11.543 -17.258 1.00 95.50 83 PRO A O 1
ATOM 612 N N . LYS A 1 84 ? 3.988 10.838 -15.482 1.00 92.38 84 LYS A N 1
ATOM 613 C CA . LYS A 1 84 ? 4.426 9.431 -15.506 1.00 92.38 84 LYS A CA 1
ATOM 614 C C . LYS A 1 84 ? 3.276 8.473 -15.818 1.00 92.38 84 LYS A C 1
ATOM 616 O O . LYS A 1 84 ? 3.298 7.762 -16.807 1.00 92.38 84 LYS A O 1
ATOM 621 N N . MET A 1 85 ? 2.258 8.485 -14.963 1.00 96.75 85 MET A N 1
ATOM 622 C CA . MET A 1 85 ? 1.333 7.369 -14.758 1.00 96.75 85 MET A CA 1
ATOM 623 C C . MET A 1 85 ? -0.022 7.531 -15.462 1.00 96.75 85 MET A C 1
ATOM 625 O O . MET A 1 85 ? -0.851 6.620 -15.401 1.00 96.75 85 MET A O 1
ATOM 629 N N . VAL A 1 86 ? -0.293 8.681 -16.086 1.00 96.25 86 VAL A N 1
ATOM 630 C CA . VAL A 1 86 ? -1.557 8.948 -16.799 1.00 96.25 86 VAL A CA 1
ATOM 631 C C . VAL A 1 86 ? -1.735 7.951 -17.942 1.00 96.25 86 VAL A C 1
ATOM 633 O O . VAL A 1 86 ? -0.805 7.698 -18.700 1.00 96.25 86 VAL A O 1
ATOM 636 N N . GLY A 1 87 ? -2.933 7.375 -18.070 1.00 95.38 87 GLY A N 1
ATOM 637 C CA . GLY A 1 87 ? -3.208 6.306 -19.032 1.00 95.38 87 GLY A CA 1
ATOM 638 C C . GLY A 1 87 ? -2.827 4.895 -18.563 1.00 95.38 87 GLY A C 1
ATOM 639 O O . GLY A 1 87 ? -3.354 3.932 -19.120 1.00 95.38 87 GLY A O 1
ATOM 640 N N . SER A 1 88 ? -2.006 4.733 -17.514 1.00 95.69 88 SER A N 1
ATOM 641 C CA . SER A 1 88 ? -1.748 3.404 -16.942 1.00 95.69 88 SER A CA 1
ATOM 642 C C . SER A 1 88 ? -3.000 2.835 -16.265 1.00 95.69 88 SER A C 1
ATOM 644 O O . SER A 1 88 ? -3.750 3.540 -15.581 1.00 95.69 88 SER A O 1
ATOM 646 N N . LYS A 1 89 ? -3.218 1.523 -16.432 1.00 95.62 89 LYS A N 1
ATOM 647 C CA . LYS A 1 89 ? -4.429 0.803 -15.998 1.00 95.62 89 LYS A CA 1
ATOM 648 C C . LYS A 1 89 ? -4.849 1.133 -14.563 1.00 95.62 89 LYS A C 1
ATOM 650 O O . LYS A 1 89 ? -6.015 1.438 -14.320 1.00 95.62 89 LYS A O 1
ATOM 655 N N . TRP A 1 90 ? -3.922 1.027 -13.612 1.00 97.75 90 TRP A N 1
ATOM 656 C CA . TRP A 1 90 ? -4.238 1.158 -12.190 1.00 97.75 90 TRP A CA 1
ATOM 657 C C . TRP A 1 90 ? -4.290 2.614 -11.723 1.00 97.75 90 TRP A C 1
ATOM 659 O O . TRP A 1 90 ? -5.180 2.945 -10.940 1.00 97.75 90 TRP A O 1
ATOM 669 N N . MET A 1 91 ? -3.457 3.509 -12.264 1.00 98.25 91 MET A N 1
ATOM 670 C CA . MET A 1 91 ? -3.582 4.937 -11.960 1.00 98.25 91 MET A CA 1
ATOM 671 C C . MET A 1 91 ? -4.931 5.493 -12.429 1.00 98.25 91 MET A C 1
ATOM 673 O O . MET A 1 91 ? -5.590 6.201 -11.674 1.00 98.25 91 MET A O 1
ATOM 677 N N . GLU A 1 92 ? -5.401 5.127 -13.627 1.00 98.12 92 GLU A N 1
ATOM 678 C CA . GLU A 1 92 ? -6.723 5.544 -14.117 1.00 98.12 92 GLU A CA 1
ATOM 679 C C . GLU A 1 92 ? -7.863 5.090 -13.192 1.00 98.12 92 GLU A C 1
ATOM 681 O O . GLU A 1 92 ? -8.805 5.844 -12.956 1.00 98.12 92 GLU A O 1
ATOM 686 N N . VAL A 1 93 ? -7.781 3.879 -12.631 1.00 98.38 93 VAL A N 1
ATOM 687 C CA . VAL A 1 93 ? -8.775 3.362 -11.672 1.00 98.38 93 VAL A CA 1
ATOM 688 C C . VAL A 1 93 ? -8.785 4.190 -10.386 1.00 98.38 93 VAL A C 1
ATOM 690 O O . VAL A 1 93 ? -9.849 4.627 -9.942 1.00 98.38 93 VAL A O 1
ATOM 693 N N . TYR A 1 94 ? -7.611 4.447 -9.808 1.00 98.69 94 TYR A N 1
ATOM 694 C CA . TYR A 1 94 ? -7.484 5.179 -8.548 1.00 98.69 94 TYR A CA 1
ATOM 695 C C . TYR A 1 94 ? -7.814 6.669 -8.711 1.00 98.69 94 TYR A C 1
ATOM 697 O O . TYR A 1 94 ? -8.666 7.193 -7.991 1.00 98.69 94 TYR A O 1
ATOM 705 N N . ALA A 1 95 ? -7.239 7.343 -9.708 1.00 98.56 95 ALA A N 1
ATOM 706 C CA . ALA A 1 95 ? -7.489 8.759 -9.962 1.00 98.56 95 ALA A CA 1
ATOM 707 C C . ALA A 1 95 ? -8.975 9.051 -10.232 1.00 98.56 95 ALA A C 1
ATOM 709 O O . ALA A 1 95 ? -9.486 10.082 -9.792 1.00 98.56 95 ALA A O 1
ATOM 710 N N . ARG A 1 96 ? -9.702 8.148 -10.907 1.00 98.19 96 ARG A N 1
ATOM 711 C CA . ARG A 1 96 ? -11.150 8.301 -11.146 1.00 98.19 96 ARG A CA 1
ATOM 712 C C . ARG A 1 96 ? -11.998 8.062 -9.900 1.00 98.19 96 ARG A C 1
ATOM 714 O O . ARG A 1 96 ? -12.989 8.763 -9.739 1.00 98.19 96 ARG A O 1
ATOM 721 N N . TYR A 1 97 ? -11.626 7.119 -9.030 1.00 98.50 97 TYR A N 1
ATOM 722 C CA . TYR A 1 97 ? -12.333 6.898 -7.760 1.00 98.50 97 TYR A CA 1
ATOM 723 C C . TYR A 1 97 ? -12.192 8.093 -6.805 1.00 98.50 97 TYR A C 1
ATOM 725 O O . TYR A 1 97 ? -13.144 8.472 -6.128 1.00 98.50 97 TYR A O 1
ATOM 733 N N . HIS A 1 98 ? -10.999 8.687 -6.755 1.00 98.19 98 HIS A N 1
ATOM 734 C CA . HIS A 1 98 ? -10.693 9.806 -5.866 1.00 98.19 98 HIS A CA 1
ATOM 735 C C . HIS A 1 98 ? -11.063 11.185 -6.436 1.00 98.19 98 HIS A C 1
ATOM 737 O O . HIS A 1 98 ? -11.190 12.143 -5.675 1.00 98.19 98 HIS A O 1
ATOM 743 N N . GLY A 1 99 ? -11.196 11.304 -7.758 1.00 96.94 99 GLY A N 1
ATOM 744 C CA . GLY A 1 99 ? -11.574 12.539 -8.439 1.00 96.94 99 GLY A CA 1
ATOM 745 C C . GLY A 1 99 ? -13.084 12.760 -8.536 1.00 96.94 99 GLY A C 1
ATOM 746 O O . GLY A 1 99 ? -13.890 12.128 -7.858 1.00 96.94 99 GLY A O 1
ATOM 747 N N . THR A 1 100 ? -13.474 13.664 -9.432 1.00 93.44 100 THR A N 1
ATOM 748 C CA . THR A 1 100 ? -14.873 13.879 -9.828 1.00 93.44 100 THR A CA 1
ATOM 749 C C . THR A 1 100 ? -15.072 13.543 -11.306 1.00 93.44 100 THR A C 1
ATOM 751 O O . THR A 1 100 ? -14.114 13.317 -12.054 1.00 93.44 100 THR A O 1
ATOM 754 N N . GLN A 1 101 ? -16.327 13.487 -11.763 1.00 88.50 101 GLN A N 1
ATOM 755 C CA . GLN A 1 101 ? -16.631 13.225 -13.169 1.00 88.50 101 GLN A CA 1
ATOM 756 C C . GLN A 1 101 ? -15.989 14.297 -14.068 1.00 88.50 101 GLN A C 1
ATOM 758 O O . GLN A 1 101 ? -16.367 15.464 -14.027 1.00 88.50 101 GLN A O 1
ATOM 763 N N . GLY A 1 102 ? -15.020 13.886 -14.890 1.00 91.69 102 GLY A N 1
ATOM 764 C CA . GLY A 1 102 ? -14.252 14.782 -15.763 1.00 91.69 102 GLY A CA 1
ATOM 765 C C . GLY A 1 102 ? -12.987 15.389 -15.139 1.00 91.69 102 GLY A C 1
ATOM 766 O O . GLY A 1 102 ? -12.233 16.031 -15.863 1.00 91.69 102 GLY A O 1
ATOM 767 N N . ALA A 1 103 ? -12.707 15.154 -13.851 1.00 96.19 103 ALA A N 1
ATOM 768 C CA . ALA A 1 103 ? -11.481 15.598 -13.183 1.00 96.19 103 ALA A CA 1
ATOM 769 C C . ALA A 1 103 ? -10.907 14.501 -12.254 1.00 96.19 103 ALA A C 1
ATOM 771 O O . ALA A 1 103 ? -11.158 14.518 -11.045 1.00 96.19 103 ALA A O 1
ATOM 772 N N . PRO A 1 104 ? -10.140 13.532 -12.798 1.00 97.31 104 PRO A N 1
ATOM 773 C CA . PRO A 1 104 ? -9.445 12.515 -12.005 1.00 97.31 104 PRO A CA 1
ATOM 774 C C . PRO A 1 104 ? -8.375 13.128 -11.084 1.00 97.31 104 PRO A C 1
ATOM 776 O O . PRO A 1 104 ? -7.621 14.009 -11.500 1.00 97.31 104 PRO A O 1
ATOM 779 N N . MET A 1 105 ? -8.266 12.636 -9.847 1.00 98.25 105 MET A N 1
ATOM 780 C CA . MET A 1 105 ? -7.287 13.101 -8.858 1.00 98.25 105 MET A CA 1
ATOM 781 C C . MET A 1 105 ? -6.030 12.217 -8.869 1.00 98.25 105 MET A C 1
ATOM 783 O O . MET A 1 105 ? -5.885 11.305 -8.060 1.00 98.25 105 MET A O 1
ATOM 787 N N . TYR A 1 106 ? -5.103 12.484 -9.791 1.00 98.38 106 TYR A N 1
ATOM 788 C CA . TYR A 1 106 ? -3.862 11.701 -9.939 1.00 98.38 106 TYR A CA 1
ATOM 789 C C . TYR A 1 106 ? -2.925 11.760 -8.722 1.00 98.38 106 TYR A C 1
ATOM 791 O O . TYR A 1 106 ? -2.159 10.831 -8.499 1.00 98.38 106 TYR A O 1
ATOM 799 N N . ASN A 1 107 ? -3.000 12.815 -7.906 1.00 98.38 107 ASN A N 1
ATOM 800 C CA . ASN A 1 107 ? -2.204 12.981 -6.687 1.00 98.38 107 ASN A CA 1
ATOM 801 C C . ASN A 1 107 ? -2.937 12.524 -5.405 1.00 98.38 107 ASN A C 1
ATOM 803 O O . ASN A 1 107 ? -2.612 13.006 -4.319 1.00 98.38 107 ASN A O 1
ATOM 807 N N . TYR A 1 108 ? -3.934 11.637 -5.512 1.00 98.62 108 TYR A N 1
ATOM 808 C CA . TYR A 1 108 ? -4.828 11.271 -4.403 1.00 98.62 108 TYR A CA 1
ATOM 809 C C . TYR A 1 108 ? -4.108 10.809 -3.128 1.00 98.62 108 TYR A C 1
ATOM 811 O O . TYR A 1 108 ? -4.531 11.164 -2.027 1.00 98.62 108 TYR A O 1
ATOM 819 N N . ALA A 1 109 ? -3.022 10.046 -3.272 1.00 98.75 109 ALA A N 1
ATOM 820 C CA . ALA A 1 109 ? -2.283 9.487 -2.148 1.00 98.75 109 ALA A CA 1
ATOM 821 C C . ALA A 1 109 ? -1.565 10.590 -1.355 1.00 98.75 109 ALA A C 1
ATOM 823 O O . ALA A 1 109 ? -1.563 10.577 -0.126 1.00 98.75 109 ALA A O 1
ATOM 824 N N . ASP A 1 110 ? -1.039 11.605 -2.048 1.00 98.81 110 ASP A N 1
ATOM 825 C CA . ASP A 1 110 ? -0.479 12.793 -1.409 1.00 98.81 110 ASP A CA 1
ATOM 826 C C . ASP A 1 110 ? -1.541 13.663 -0.745 1.00 98.81 110 ASP A C 1
ATOM 828 O O . ASP A 1 110 ? -1.318 14.099 0.379 1.00 98.81 110 ASP A O 1
ATOM 832 N N . VAL A 1 111 ? -2.702 13.861 -1.376 1.00 98.69 111 VAL A N 1
ATOM 833 C CA . VAL A 1 111 ? -3.816 14.583 -0.736 1.00 98.69 111 VAL A CA 1
ATOM 834 C C . VAL A 1 111 ? -4.191 13.899 0.578 1.00 98.69 111 VAL A C 1
ATOM 836 O O . VAL A 1 111 ? -4.230 14.553 1.614 1.00 98.69 111 VAL A O 1
ATOM 839 N N . PHE A 1 112 ? -4.363 12.573 0.577 1.00 98.81 112 PHE A N 1
ATOM 840 C CA . PHE A 1 112 ? -4.630 11.809 1.797 1.00 98.81 112 PHE A CA 1
ATOM 841 C C . PHE A 1 112 ? -3.511 11.954 2.843 1.00 98.81 112 PHE A C 1
ATOM 843 O O . PHE A 1 112 ? -3.781 12.271 4.003 1.00 98.81 112 PHE A O 1
ATOM 850 N N . THR A 1 113 ? -2.259 11.704 2.453 1.00 98.81 113 THR A N 1
ATOM 851 C CA . THR A 1 113 ? -1.133 11.607 3.391 1.00 98.81 113 THR A CA 1
ATOM 852 C C . THR A 1 113 ? -0.735 12.973 3.947 1.00 98.81 113 THR A C 1
ATOM 854 O O . THR A 1 113 ? -0.577 13.114 5.160 1.00 98.81 113 THR A O 1
ATOM 857 N N . SER A 1 114 ? -0.649 14.004 3.102 1.00 98.75 114 SER A N 1
ATOM 858 C CA . SER A 1 114 ? -0.385 15.380 3.533 1.00 98.75 114 SER A CA 1
ATOM 859 C C . SER A 1 114 ? -1.487 15.898 4.454 1.00 98.75 114 SER A C 1
ATOM 861 O O . SER A 1 114 ? -1.177 16.441 5.519 1.00 98.75 114 SER A O 1
ATOM 863 N N . ASP A 1 115 ? -2.761 15.656 4.119 1.00 98.56 115 ASP A N 1
ATOM 864 C CA . ASP A 1 115 ? -3.878 16.044 4.981 1.00 98.56 115 ASP A CA 1
ATOM 865 C C . ASP A 1 115 ? -3.803 15.368 6.353 1.00 98.56 115 ASP A C 1
ATOM 867 O O . ASP A 1 115 ? -4.044 16.014 7.375 1.00 98.56 115 ASP A O 1
ATOM 871 N N . ALA A 1 116 ? -3.416 14.091 6.396 1.00 98.25 116 ALA A N 1
ATOM 872 C CA . ALA A 1 116 ? -3.315 13.321 7.629 1.00 98.25 116 ALA A CA 1
ATOM 873 C C . ALA A 1 116 ? -2.156 13.786 8.520 1.00 98.25 116 ALA A C 1
ATOM 875 O O . ALA A 1 116 ? -2.331 13.976 9.727 1.00 98.25 116 ALA A O 1
ATOM 876 N N . CYS A 1 117 ? -0.972 13.996 7.940 1.00 97.94 117 CYS A N 1
ATOM 877 C CA . CYS A 1 117 ? 0.206 14.440 8.680 1.00 97.94 117 CYS A CA 1
ATOM 878 C C . CYS A 1 117 ? 0.016 15.865 9.226 1.00 97.94 117 CYS A C 1
ATOM 880 O O . CYS A 1 117 ? 0.242 16.127 10.414 1.00 97.94 117 CYS A O 1
ATOM 882 N N . LEU A 1 118 ? -0.480 16.784 8.393 1.00 97.81 118 LEU A N 1
ATOM 883 C CA . LEU A 1 118 ? -0.686 18.181 8.775 1.00 97.81 118 LEU A CA 1
ATOM 884 C C . LEU A 1 118 ? -1.956 18.368 9.631 1.00 97.81 118 LEU A C 1
ATOM 886 O O . LEU A 1 118 ? -1.952 19.169 10.565 1.00 97.81 118 LEU A O 1
ATOM 890 N N . GLY A 1 119 ? -2.982 17.527 9.468 1.00 97.19 119 GLY A N 1
ATOM 891 C CA . GLY A 1 119 ? -4.261 17.622 10.190 1.00 97.19 119 GLY A CA 1
ATOM 892 C C . GLY A 1 119 ? -5.174 18.680 9.583 1.00 97.19 119 GLY A C 1
ATOM 893 O O . GLY A 1 119 ? -5.661 19.565 10.283 1.00 97.19 119 GLY A O 1
ATOM 894 N N . GLN A 1 120 ? -5.334 18.607 8.267 1.00 97.31 120 GLN A N 1
ATOM 895 C CA . GLN A 1 120 ? -6.078 19.543 7.425 1.00 97.31 120 GLN A CA 1
ATOM 896 C C . GLN A 1 120 ? -7.035 18.757 6.508 1.00 97.31 120 GLN A C 1
ATOM 898 O O . GLN A 1 120 ? -7.118 17.532 6.603 1.00 97.31 120 GLN A O 1
ATOM 903 N N . GLY A 1 121 ? -7.771 19.453 5.637 1.00 96.44 121 GLY A N 1
ATOM 904 C CA . GLY A 1 121 ? -8.693 18.823 4.685 1.00 96.44 121 GLY A CA 1
ATOM 905 C C . GLY A 1 121 ? -9.702 17.905 5.379 1.00 96.44 121 GLY A C 1
ATOM 906 O O . GLY A 1 121 ? -10.328 18.312 6.358 1.00 96.44 121 GLY A O 1
ATOM 907 N N . GLN A 1 122 ? -9.833 16.656 4.917 1.00 94.69 122 GLN A N 1
ATOM 908 C CA . GLN A 1 122 ? -10.741 15.668 5.536 1.00 94.69 122 GLN A CA 1
ATOM 909 C C . GLN A 1 122 ? -10.361 15.287 6.984 1.00 94.69 122 GLN A C 1
ATOM 911 O O . GLN A 1 122 ? -11.177 14.723 7.708 1.00 94.69 122 GLN A O 1
ATOM 916 N N . PHE A 1 123 ? -9.134 15.601 7.415 1.00 97.31 123 PHE A N 1
ATOM 917 C CA . PHE A 1 123 ? -8.597 15.291 8.742 1.00 97.31 123 PHE A CA 1
ATOM 918 C C . PHE A 1 123 ? -8.411 16.537 9.625 1.00 97.31 123 PHE A C 1
ATOM 920 O O . PHE A 1 123 ? -7.716 16.492 10.644 1.00 97.31 123 PHE A O 1
ATOM 927 N N . ALA A 1 124 ? -9.047 17.655 9.267 1.00 97.12 124 ALA A N 1
ATOM 928 C CA . ALA A 1 124 ? -9.096 18.838 10.115 1.00 97.12 124 ALA A CA 1
ATOM 929 C C . ALA A 1 124 ? -9.808 18.531 11.447 1.00 97.12 124 ALA A C 1
ATOM 931 O O . ALA A 1 124 ? -10.958 18.098 11.469 1.00 97.12 124 ALA A O 1
ATOM 932 N N . GLY A 1 125 ? -9.122 18.770 12.568 1.00 94.19 125 GLY A N 1
ATOM 933 C CA . GLY A 1 125 ? -9.684 18.602 13.916 1.00 94.19 125 GLY A CA 1
ATOM 934 C C . GLY A 1 125 ? -9.777 17.163 14.441 1.00 94.19 125 GLY A C 1
ATOM 935 O O . GLY A 1 125 ? -10.338 16.971 15.517 1.00 94.19 125 GLY A O 1
ATOM 936 N N . VAL A 1 126 ? -9.236 16.162 13.736 1.00 95.31 126 VAL A N 1
ATOM 937 C CA . VAL A 1 126 ? -9.231 14.765 14.216 1.00 95.31 126 VAL A CA 1
ATOM 938 C C . VAL A 1 126 ? -8.155 14.527 15.279 1.00 95.31 126 VAL A C 1
ATOM 940 O O . VAL A 1 126 ? -7.131 15.217 15.309 1.00 95.31 126 VAL A O 1
ATOM 943 N N . ASP A 1 127 ? -8.363 13.523 16.134 1.00 93.94 127 ASP A N 1
ATOM 944 C CA . ASP A 1 127 ? -7.439 13.184 17.220 1.00 93.94 127 ASP A CA 1
ATOM 945 C C . ASP A 1 127 ? -6.008 12.929 16.724 1.00 93.94 127 ASP A C 1
ATOM 947 O O . ASP A 1 127 ? -5.788 12.272 15.703 1.00 93.94 127 ASP A O 1
ATOM 951 N N . GLN A 1 128 ? -5.007 13.349 17.505 1.00 95.75 128 GLN A N 1
ATOM 952 C CA . GLN A 1 128 ? -3.592 13.118 17.175 1.00 95.75 128 GLN A CA 1
ATOM 953 C C . GLN A 1 128 ? -3.273 11.627 16.973 1.00 95.75 128 GLN A C 1
ATOM 955 O O . GLN A 1 128 ? -2.525 11.275 16.063 1.00 95.75 128 GLN A O 1
ATOM 960 N N . VAL A 1 129 ? -3.891 10.733 17.757 1.00 97.25 129 VAL A N 1
ATOM 961 C CA . VAL A 1 129 ? -3.716 9.280 17.594 1.00 97.25 129 VAL A CA 1
ATOM 962 C C . VAL A 1 129 ? -4.264 8.771 16.254 1.00 97.25 129 VAL A C 1
ATOM 964 O O . VAL A 1 129 ? -3.674 7.871 15.663 1.00 97.25 129 VAL A O 1
ATOM 967 N N . ALA A 1 130 ? -5.341 9.373 15.741 1.00 97.50 130 ALA A N 1
ATOM 968 C CA . ALA A 1 130 ? -5.879 9.056 14.424 1.00 97.50 130 ALA A CA 1
ATOM 969 C C . ALA A 1 130 ? -4.990 9.624 13.312 1.00 97.50 130 ALA A C 1
ATOM 971 O O . ALA A 1 130 ? -4.582 8.879 12.420 1.00 97.50 130 ALA A O 1
ATOM 972 N N . LYS A 1 131 ? -4.602 10.908 13.408 1.00 97.00 131 LYS A N 1
ATOM 973 C CA . LYS A 1 131 ? -3.639 11.537 12.486 1.00 97.00 131 LYS A CA 1
ATOM 974 C C . LYS A 1 131 ? -2.372 10.695 12.324 1.00 97.00 131 LYS A C 1
ATOM 976 O O . LYS A 1 131 ? -1.909 10.500 11.204 1.00 97.00 131 LYS A O 1
ATOM 981 N N . LYS A 1 132 ? -1.823 10.191 13.437 1.00 98.38 132 LYS A N 1
ATOM 982 C CA . LYS A 1 132 ? -0.606 9.368 13.478 1.00 98.38 132 LYS A CA 1
ATOM 983 C C . LYS A 1 132 ? -0.726 8.140 12.578 1.00 98.38 132 LYS A C 1
ATOM 985 O O . LYS A 1 132 ? 0.148 7.892 11.752 1.00 98.38 132 LYS A O 1
ATOM 990 N N . GLU A 1 133 ? -1.824 7.403 12.714 1.00 98.56 133 GLU A N 1
ATOM 991 C CA . GLU A 1 133 ? -2.058 6.174 11.958 1.00 98.56 133 GLU A CA 1
ATOM 992 C C . GLU A 1 133 ? -2.391 6.438 10.485 1.00 98.56 133 GLU A C 1
ATOM 994 O O . GLU A 1 133 ? -1.864 5.741 9.620 1.00 98.56 133 GLU A O 1
ATOM 999 N N . LEU A 1 134 ? -3.189 7.470 10.187 1.00 98.75 134 LEU A N 1
ATOM 1000 C CA . LEU A 1 134 ? -3.504 7.888 8.815 1.00 98.75 134 LEU A CA 1
ATOM 1001 C C . LEU A 1 134 ? -2.240 8.335 8.065 1.00 98.75 134 LEU A C 1
ATOM 1003 O O . LEU A 1 134 ? -1.974 7.848 6.971 1.00 98.75 134 LEU A O 1
ATOM 1007 N N . CYS A 1 135 ? -1.427 9.200 8.679 1.00 98.69 135 CYS A N 1
ATOM 1008 C CA . CYS A 1 135 ? -0.175 9.712 8.117 1.00 98.69 135 CYS A CA 1
ATOM 1009 C C . CYS A 1 135 ? 0.804 8.561 7.828 1.00 98.69 135 CYS A C 1
ATOM 1011 O O . CYS A 1 135 ? 1.255 8.408 6.696 1.00 98.69 135 CYS A O 1
ATOM 1013 N N . LYS A 1 136 ? 1.053 7.687 8.819 1.00 98.75 136 LYS A N 1
ATOM 1014 C CA . LYS A 1 136 ? 1.929 6.507 8.694 1.00 98.75 136 LYS A CA 1
ATOM 1015 C C . LYS A 1 136 ? 1.500 5.533 7.589 1.00 98.75 136 LYS A C 1
ATOM 1017 O O . LYS A 1 136 ? 2.353 4.923 6.948 1.00 98.75 136 LYS A O 1
ATOM 1022 N N . LYS A 1 137 ? 0.193 5.300 7.441 1.00 98.75 137 LYS A N 1
ATOM 1023 C CA . LYS A 1 137 ? -0.344 4.277 6.531 1.00 98.75 137 LYS A CA 1
ATOM 1024 C C . LYS A 1 137 ? -0.620 4.807 5.132 1.00 98.75 137 LYS A C 1
ATOM 1026 O O . LYS A 1 137 ? -0.484 4.045 4.185 1.00 98.75 137 LYS A O 1
ATOM 1031 N N . GLY A 1 138 ? -0.969 6.084 4.982 1.00 98.75 138 GLY A N 1
ATOM 1032 C CA . GLY A 1 138 ? -1.111 6.722 3.673 1.00 98.75 138 GLY A CA 1
ATOM 1033 C C . GLY A 1 138 ? 0.196 6.670 2.879 1.00 98.75 138 GLY A C 1
ATOM 1034 O O . GLY A 1 138 ? 0.207 6.203 1.739 1.00 98.75 138 GLY A O 1
ATOM 1035 N N . SER A 1 139 ? 1.315 7.021 3.522 1.00 98.88 139 SER A N 1
ATOM 1036 C CA . SER A 1 139 ? 2.641 6.964 2.901 1.00 98.88 139 SER A CA 1
ATOM 1037 C C . SER A 1 139 ? 3.005 5.549 2.431 1.00 98.88 139 SER A C 1
ATOM 1039 O O . SER A 1 139 ? 3.334 5.361 1.263 1.00 98.88 139 SER A O 1
ATOM 1041 N N . ALA A 1 140 ? 2.889 4.535 3.291 1.00 98.81 140 ALA A N 1
ATOM 1042 C CA . ALA A 1 140 ? 3.253 3.163 2.931 1.00 98.81 140 ALA A CA 1
ATOM 1043 C C . ALA A 1 140 ? 2.253 2.493 1.964 1.00 98.81 140 ALA A C 1
ATOM 1045 O O . ALA A 1 140 ? 2.657 1.814 1.024 1.00 98.81 140 ALA A O 1
ATOM 1046 N N . TYR A 1 141 ? 0.946 2.667 2.178 1.00 98.75 141 TYR A N 1
ATOM 1047 C CA . TYR A 1 141 ? -0.091 1.832 1.552 1.00 98.75 141 TYR A CA 1
ATOM 1048 C C . TYR A 1 141 ? -0.934 2.546 0.488 1.00 98.75 141 TYR A C 1
ATOM 1050 O O . TYR A 1 141 ? -1.773 1.909 -0.140 1.00 98.75 141 TYR A O 1
ATOM 1058 N N . GLN A 1 142 ? -0.700 3.838 0.239 1.00 98.75 142 GLN A N 1
ATOM 1059 C CA . GLN A 1 142 ? -1.213 4.531 -0.948 1.00 98.75 142 GLN A CA 1
ATOM 1060 C C . GLN A 1 142 ? -0.069 5.074 -1.809 1.00 98.75 142 GLN A C 1
ATOM 1062 O O . GLN A 1 142 ? -0.012 4.736 -2.990 1.00 98.75 142 GLN A O 1
ATOM 1067 N N . ASN A 1 143 ? 0.863 5.856 -1.244 1.00 98.88 143 ASN A N 1
ATOM 1068 C CA . ASN A 1 143 ? 1.954 6.448 -2.031 1.00 98.88 143 ASN A CA 1
ATOM 1069 C C . ASN A 1 143 ? 2.938 5.382 -2.542 1.00 98.88 143 ASN A C 1
ATOM 1071 O O . ASN A 1 143 ? 3.113 5.258 -3.752 1.00 98.88 143 ASN A O 1
ATOM 1075 N N . VAL A 1 144 ? 3.577 4.614 -1.647 1.00 98.88 144 VAL A N 1
ATOM 1076 C CA . VAL A 1 144 ? 4.541 3.573 -2.061 1.00 98.88 144 VAL A CA 1
ATOM 1077 C C . VAL A 1 144 ? 3.833 2.444 -2.812 1.00 98.88 144 VAL A C 1
ATOM 1079 O O . VAL A 1 144 ? 4.321 2.028 -3.857 1.00 98.88 144 VAL A O 1
ATOM 1082 N N . TRP A 1 145 ? 2.651 2.010 -2.354 1.00 98.81 145 TRP A N 1
ATOM 1083 C CA . TRP A 1 145 ? 1.861 0.971 -3.032 1.00 98.81 145 TRP A CA 1
ATOM 1084 C C . TRP A 1 145 ? 1.602 1.289 -4.511 1.00 98.81 145 TRP A C 1
ATOM 1086 O O . TRP A 1 145 ? 1.927 0.480 -5.374 1.00 98.81 145 TRP A O 1
ATOM 1096 N N . MET A 1 146 ? 1.087 2.483 -4.831 1.00 98.81 146 MET A N 1
ATOM 1097 C CA . MET A 1 146 ? 0.838 2.860 -6.228 1.00 98.81 146 MET A CA 1
ATOM 1098 C C . MET A 1 146 ? 2.137 2.990 -7.025 1.00 98.81 146 MET A C 1
ATOM 1100 O O . MET A 1 146 ? 2.160 2.679 -8.211 1.00 98.81 146 MET A O 1
ATOM 1104 N N . TYR A 1 147 ? 3.231 3.395 -6.377 1.00 98.50 147 TYR A N 1
ATOM 1105 C CA . TYR A 1 147 ? 4.530 3.488 -7.031 1.00 98.50 147 TYR A CA 1
ATOM 1106 C C . TYR A 1 147 ? 5.113 2.108 -7.390 1.00 98.50 147 TYR A C 1
ATOM 1108 O O . TYR A 1 147 ? 5.640 1.947 -8.483 1.00 98.50 147 TYR A O 1
ATOM 1116 N N . VAL A 1 148 ? 4.927 1.082 -6.548 1.00 98.88 148 VAL A N 1
ATOM 1117 C CA . VAL A 1 148 ? 5.244 -0.324 -6.886 1.00 98.88 148 VAL A CA 1
ATOM 1118 C C . VAL A 1 148 ? 4.449 -0.785 -8.112 1.00 98.88 148 VAL A C 1
ATOM 1120 O O . VAL A 1 148 ? 5.000 -1.407 -9.019 1.00 98.88 148 VAL A O 1
ATOM 1123 N N . VAL A 1 149 ? 3.152 -0.460 -8.169 1.00 98.75 149 VAL A N 1
ATOM 1124 C CA . VAL A 1 149 ? 2.295 -0.806 -9.317 1.00 98.75 149 VAL A CA 1
ATOM 1125 C C . VAL A 1 149 ? 2.690 -0.039 -10.582 1.00 98.75 149 VAL A C 1
ATOM 1127 O O . VAL A 1 149 ? 2.613 -0.602 -11.675 1.00 98.75 149 VAL A O 1
ATOM 1130 N N . TRP A 1 150 ? 3.142 1.210 -10.441 1.00 97.94 150 TRP A N 1
ATOM 1131 C CA . TRP A 1 150 ? 3.699 2.001 -11.535 1.00 97.94 150 TRP A CA 1
ATOM 1132 C C . TRP A 1 150 ? 4.994 1.405 -12.081 1.00 97.94 150 TRP A C 1
ATOM 1134 O O . TRP A 1 150 ? 5.067 1.186 -13.278 1.00 97.94 150 TRP A O 1
ATOM 1144 N N . GLU A 1 151 ? 5.995 1.109 -11.253 1.00 98.44 151 GLU A N 1
ATOM 1145 C CA . GLU A 1 151 ? 7.298 0.634 -11.747 1.00 98.44 151 GLU A CA 1
ATOM 1146 C C . GLU A 1 151 ? 7.175 -0.739 -12.453 1.00 98.44 151 GLU A C 1
ATOM 1148 O O . GLU A 1 151 ? 7.838 -0.991 -13.458 1.00 98.44 151 GLU A O 1
ATOM 1153 N N . MET A 1 152 ? 6.219 -1.592 -12.048 1.00 98.62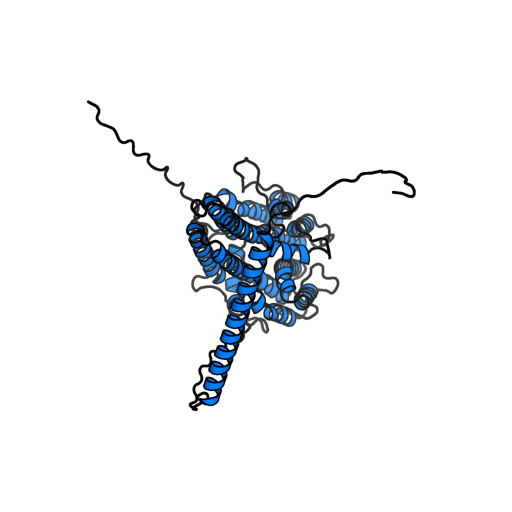 152 MET A N 1
ATOM 1154 C CA . MET A 1 152 ? 5.850 -2.789 -12.827 1.00 98.62 152 MET A CA 1
ATOM 1155 C C . MET A 1 152 ? 5.191 -2.476 -14.183 1.00 98.62 152 MET A C 1
ATOM 1157 O O . MET A 1 152 ? 5.269 -3.301 -15.092 1.00 98.62 152 MET A O 1
ATOM 1161 N N . GLN A 1 153 ? 4.490 -1.346 -14.320 1.00 97.31 153 GLN A N 1
ATOM 1162 C CA . GLN A 1 153 ? 3.932 -0.882 -15.595 1.00 97.31 153 GLN A CA 1
ATOM 1163 C C . GLN A 1 153 ? 5.013 -0.245 -16.474 1.00 97.31 153 GLN A C 1
ATOM 1165 O O . GLN A 1 153 ? 5.089 -0.597 -17.645 1.00 97.31 153 GLN A O 1
ATOM 1170 N N . ASP A 1 154 ? 5.858 0.619 -15.907 1.00 95.38 154 ASP A N 1
ATOM 1171 C CA . ASP A 1 154 ? 7.000 1.264 -16.575 1.00 95.38 154 ASP A CA 1
ATOM 1172 C C . ASP A 1 154 ? 7.904 0.181 -17.194 1.00 95.38 154 ASP A C 1
ATOM 1174 O O . ASP A 1 154 ? 8.229 0.227 -18.374 1.00 95.38 154 ASP A O 1
ATOM 1178 N N . ALA A 1 155 ? 8.158 -0.908 -16.455 1.00 96.31 155 ALA A N 1
ATOM 1179 C CA . ALA A 1 155 ? 8.865 -2.087 -16.955 1.00 96.31 155 ALA A CA 1
ATOM 1180 C C . ALA A 1 155 ? 8.207 -2.768 -18.173 1.00 96.31 155 ALA A C 1
ATOM 1182 O O . ALA A 1 155 ? 8.895 -3.304 -19.042 1.00 96.31 155 ALA A O 1
ATOM 1183 N N . ILE A 1 156 ? 6.875 -2.792 -18.250 1.00 95.75 156 ILE A N 1
ATOM 1184 C CA . ILE A 1 156 ? 6.150 -3.361 -19.395 1.00 95.75 156 ILE A CA 1
ATOM 1185 C C . ILE A 1 156 ? 6.211 -2.397 -20.583 1.00 95.75 156 ILE A C 1
ATOM 1187 O O . ILE A 1 156 ? 6.457 -2.838 -21.707 1.00 95.75 156 ILE A O 1
ATOM 1191 N N . ASP A 1 157 ? 6.033 -1.102 -20.334 1.00 92.50 157 ASP A N 1
ATOM 1192 C CA . ASP A 1 157 ? 6.019 -0.059 -21.359 1.00 92.50 157 ASP A CA 1
ATOM 1193 C C . ASP A 1 157 ? 7.414 0.116 -21.991 1.00 92.50 157 ASP A C 1
ATOM 1195 O O . ASP A 1 157 ? 7.526 0.126 -23.220 1.00 92.50 157 ASP A O 1
ATOM 1199 N N . ASP A 1 158 ? 8.486 0.108 -21.189 1.00 91.19 158 ASP A N 1
ATOM 1200 C CA . ASP A 1 158 ? 9.880 0.070 -21.657 1.00 91.19 158 ASP A CA 1
ATOM 1201 C C . ASP A 1 158 ? 10.186 -1.202 -22.459 1.00 91.19 158 ASP A C 1
ATOM 1203 O O . ASP A 1 158 ? 10.885 -1.147 -23.472 1.00 91.19 158 ASP A O 1
ATOM 1207 N N . CYS A 1 159 ? 9.645 -2.355 -22.050 1.00 92.44 159 CYS A N 1
ATOM 1208 C CA . CYS A 1 159 ? 9.827 -3.611 -22.779 1.00 92.44 159 CYS A CA 1
ATOM 1209 C C . CYS A 1 159 ? 9.139 -3.563 -24.154 1.00 92.44 159 CYS A C 1
ATOM 1211 O O . CYS A 1 159 ? 9.698 -4.028 -25.146 1.00 92.44 159 CYS A O 1
ATOM 1213 N N . LEU A 1 160 ? 7.938 -2.982 -24.234 1.00 89.56 160 LEU A N 1
ATOM 1214 C CA . LEU A 1 160 ? 7.180 -2.843 -25.482 1.00 89.56 160 LEU A CA 1
ATOM 1215 C C . LEU A 1 160 ? 7.735 -1.746 -26.408 1.00 89.56 160 LEU A C 1
ATOM 1217 O O . LEU A 1 160 ? 7.627 -1.876 -27.629 1.00 89.56 160 LEU A O 1
ATOM 1221 N N . GLY A 1 161 ? 8.294 -0.669 -25.849 1.00 82.44 161 GLY A N 1
ATOM 1222 C CA . GLY A 1 161 ? 8.863 0.458 -26.596 1.00 82.44 161 GLY A CA 1
ATOM 1223 C C . GLY A 1 161 ? 10.352 0.324 -26.938 1.00 82.44 161 GLY A C 1
ATOM 1224 O O . GLY A 1 161 ? 10.837 1.033 -27.823 1.00 82.44 161 GLY A O 1
ATOM 1225 N N . GLY A 1 162 ? 11.078 -0.551 -26.242 1.00 72.94 162 GLY A N 1
ATOM 1226 C CA . GLY A 1 162 ? 12.525 -0.718 -26.350 1.00 72.94 162 GLY A CA 1
ATOM 1227 C C . GLY A 1 162 ? 13.001 -1.694 -27.430 1.00 72.94 162 GLY A C 1
ATOM 1228 O O . GLY A 1 162 ? 12.235 -2.336 -28.149 1.00 72.94 162 GLY A O 1
ATOM 1229 N N . ASP A 1 163 ? 14.324 -1.831 -27.526 1.00 67.88 163 ASP A N 1
ATOM 1230 C CA . ASP A 1 163 ? 14.955 -2.924 -28.266 1.00 67.88 163 ASP A CA 1
ATOM 1231 C C . ASP A 1 163 ? 14.886 -4.200 -27.415 1.00 67.88 163 ASP A C 1
ATOM 1233 O O . ASP A 1 163 ? 15.554 -4.307 -26.385 1.00 67.88 163 ASP A O 1
ATOM 1237 N N . LEU A 1 164 ? 14.108 -5.188 -27.866 1.00 66.25 164 LEU A N 1
ATOM 1238 C CA . LEU A 1 164 ? 13.938 -6.478 -27.184 1.00 66.25 164 LEU A CA 1
ATOM 1239 C C . LEU A 1 164 ? 15.253 -7.264 -26.998 1.00 66.25 164 LEU A C 1
ATOM 1241 O O . LEU A 1 164 ? 15.289 -8.202 -26.205 1.00 66.25 164 LEU A O 1
ATOM 1245 N N . SER A 1 165 ? 16.332 -6.900 -27.704 1.00 57.78 165 SER A N 1
ATOM 1246 C CA . SER A 1 165 ? 17.676 -7.462 -27.509 1.00 57.78 165 SER A CA 1
ATOM 1247 C C . SER A 1 165 ? 18.517 -6.738 -26.444 1.00 57.78 165 SER A C 1
ATOM 1249 O O . SER A 1 165 ? 19.570 -7.243 -26.053 1.00 57.78 165 SER A O 1
ATOM 1251 N N . ASN A 1 166 ? 18.054 -5.590 -25.938 1.00 61.72 166 ASN A N 1
ATOM 1252 C CA . ASN A 1 166 ? 18.725 -4.768 -24.929 1.00 61.72 166 ASN A CA 1
ATOM 1253 C C . ASN A 1 166 ? 17.719 -4.178 -23.919 1.00 61.72 166 ASN A C 1
ATOM 1255 O O . ASN A 1 166 ? 17.584 -2.963 -23.766 1.00 61.72 166 ASN A O 1
ATOM 1259 N N . ASN A 1 167 ? 17.010 -5.055 -23.206 1.00 66.62 167 ASN A N 1
ATOM 1260 C CA . ASN A 1 167 ? 15.884 -4.687 -22.344 1.00 66.62 167 ASN A CA 1
ATOM 1261 C C . ASN A 1 167 ? 16.284 -4.125 -20.954 1.00 66.62 167 ASN A C 1
ATOM 1263 O O . ASN A 1 167 ? 15.628 -4.381 -19.945 1.00 66.62 167 ASN A O 1
ATOM 1267 N N . GLY A 1 168 ? 17.409 -3.406 -20.868 1.00 67.25 168 GLY A N 1
ATOM 1268 C CA . GLY A 1 168 ? 18.013 -2.996 -19.592 1.00 67.25 168 GLY A CA 1
ATOM 1269 C C . GLY A 1 168 ? 17.177 -2.007 -18.772 1.00 67.25 168 GLY A C 1
ATOM 1270 O O . GLY A 1 168 ? 17.219 -2.063 -17.546 1.00 67.25 168 GLY A O 1
ATOM 1271 N N . ALA A 1 169 ? 16.405 -1.136 -19.430 1.00 76.88 169 ALA A N 1
ATOM 1272 C CA . ALA A 1 169 ? 15.542 -0.158 -18.765 1.00 76.88 169 ALA A CA 1
ATOM 1273 C C . ALA A 1 169 ? 14.336 -0.837 -18.088 1.00 76.88 169 ALA A C 1
ATOM 1275 O O . ALA A 1 169 ? 14.149 -0.700 -16.882 1.00 76.88 169 ALA A O 1
ATOM 1276 N N . ALA A 1 170 ? 13.640 -1.717 -18.815 1.00 83.88 170 ALA A N 1
ATOM 1277 C CA . ALA A 1 170 ? 12.535 -2.505 -18.277 1.00 83.88 170 ALA A CA 1
ATOM 1278 C C . ALA A 1 170 ? 12.935 -3.382 -17.081 1.00 83.88 170 ALA A C 1
ATOM 1280 O O . ALA A 1 170 ? 12.212 -3.475 -16.090 1.00 83.88 170 ALA A O 1
ATOM 1281 N N . VAL A 1 171 ? 14.104 -4.028 -17.161 1.00 87.44 171 VAL A N 1
ATOM 1282 C CA . VAL A 1 171 ? 14.644 -4.823 -16.049 1.00 87.44 171 VAL A CA 1
ATOM 1283 C C . VAL A 1 171 ? 14.967 -3.928 -14.845 1.00 87.44 171 VAL A C 1
ATOM 1285 O O . VAL A 1 171 ? 14.747 -4.352 -13.713 1.00 87.44 171 VAL A O 1
ATOM 1288 N N . HIS A 1 172 ? 15.410 -2.683 -15.065 1.00 92.44 172 HIS A N 1
ATOM 1289 C CA . HIS A 1 172 ? 15.639 -1.724 -13.984 1.00 92.44 172 HIS A CA 1
ATOM 1290 C C . HIS A 1 172 ? 14.346 -1.320 -13.273 1.00 92.44 172 HIS A C 1
ATOM 1292 O O . HIS A 1 172 ? 14.283 -1.429 -12.052 1.00 92.44 172 HIS A O 1
ATOM 1298 N N . ALA A 1 173 ? 13.306 -0.934 -14.017 1.00 95.88 173 ALA A N 1
ATOM 1299 C CA . ALA A 1 173 ? 12.002 -0.588 -13.449 1.00 95.88 173 ALA A CA 1
ATOM 1300 C C . ALA A 1 173 ? 11.364 -1.778 -12.697 1.00 95.88 173 ALA A C 1
ATOM 1302 O O . ALA A 1 173 ? 10.810 -1.622 -11.609 1.00 95.88 173 ALA A O 1
ATOM 1303 N N . TRP A 1 174 ? 11.524 -3.006 -13.203 1.00 98.38 174 TRP A N 1
ATOM 1304 C CA . TRP A 1 174 ? 11.045 -4.199 -12.497 1.00 98.38 174 TRP A CA 1
ATOM 1305 C C . TRP A 1 174 ? 11.795 -4.447 -11.182 1.00 98.38 174 TRP A C 1
ATOM 1307 O O . TRP A 1 174 ? 11.172 -4.749 -10.163 1.00 98.38 174 TRP A O 1
ATOM 1317 N N . ASP A 1 175 ? 13.119 -4.278 -11.172 1.00 98.31 175 ASP A N 1
ATOM 1318 C CA . ASP A 1 175 ? 13.907 -4.347 -9.940 1.00 98.31 175 ASP A CA 1
ATOM 1319 C C . ASP A 1 175 ? 13.562 -3.178 -8.976 1.00 98.31 175 ASP A C 1
ATOM 1321 O O . ASP A 1 175 ? 13.540 -3.387 -7.760 1.00 98.31 175 ASP A O 1
ATOM 1325 N N . GLU A 1 176 ? 13.249 -1.967 -9.477 1.00 98.31 176 GLU A N 1
ATOM 1326 C CA . GLU A 1 176 ? 12.750 -0.835 -8.665 1.00 98.31 176 GLU A CA 1
ATOM 1327 C C . GLU A 1 176 ? 11.424 -1.200 -7.975 1.00 98.31 176 GLU A C 1
ATOM 1329 O O . GLU A 1 176 ? 11.267 -0.946 -6.778 1.00 98.31 176 GLU A O 1
ATOM 1334 N N . ALA A 1 177 ? 10.494 -1.862 -8.674 1.00 98.75 177 ALA A N 1
ATOM 1335 C CA . ALA A 1 177 ? 9.231 -2.317 -8.089 1.00 98.75 177 ALA A CA 1
ATOM 1336 C C . ALA A 1 177 ? 9.441 -3.278 -6.903 1.00 98.75 177 ALA A C 1
ATOM 1338 O O . ALA A 1 177 ? 8.795 -3.118 -5.863 1.00 98.75 177 ALA A O 1
ATOM 1339 N N . VAL A 1 178 ? 10.377 -4.231 -7.014 1.00 98.81 178 VAL A N 1
ATOM 1340 C CA . VAL A 1 178 ? 10.744 -5.121 -5.894 1.00 98.81 178 VAL A CA 1
ATOM 1341 C C . VAL A 1 178 ? 11.372 -4.324 -4.753 1.00 98.81 178 VAL A C 1
ATOM 1343 O O . VAL A 1 178 ? 10.999 -4.502 -3.592 1.00 98.81 178 VAL A O 1
ATOM 1346 N N . ALA A 1 179 ? 12.279 -3.399 -5.073 1.00 98.62 179 ALA A N 1
ATOM 1347 C CA . ALA A 1 179 ? 12.942 -2.550 -4.092 1.00 98.62 179 ALA A CA 1
ATOM 1348 C C . ALA A 1 179 ? 11.957 -1.705 -3.269 1.00 98.62 179 ALA A C 1
ATOM 1350 O O . ALA A 1 179 ? 12.130 -1.585 -2.057 1.00 98.62 179 ALA A O 1
ATOM 1351 N N . PHE A 1 180 ? 10.898 -1.182 -3.891 1.00 98.81 180 PHE A N 1
ATOM 1352 C CA . PHE A 1 180 ? 9.843 -0.429 -3.207 1.00 98.81 180 PHE A CA 1
ATOM 1353 C C . PHE A 1 180 ? 8.783 -1.300 -2.518 1.00 98.81 180 PHE A C 1
ATOM 1355 O O . PHE A 1 180 ? 8.095 -0.813 -1.622 1.00 98.81 180 PHE A O 1
ATOM 1362 N N . TYR A 1 181 ? 8.634 -2.572 -2.893 1.00 98.88 181 TYR A N 1
ATOM 1363 C CA . TYR A 1 181 ? 7.737 -3.494 -2.194 1.00 98.88 181 TYR A CA 1
ATOM 1364 C C . TYR A 1 181 ? 8.357 -4.042 -0.902 1.00 98.88 181 TYR A C 1
ATOM 1366 O O . TYR A 1 181 ? 7.700 -4.058 0.146 1.00 98.88 181 TYR A O 1
ATOM 1374 N N . VAL A 1 182 ? 9.620 -4.470 -0.996 1.00 98.75 182 VAL A N 1
ATOM 1375 C CA . VAL A 1 182 ? 10.385 -5.104 0.085 1.00 98.75 182 VAL A CA 1
ATOM 1376 C C . VAL A 1 182 ? 11.000 -4.040 1.001 1.00 98.75 182 VAL A C 1
ATOM 1378 O O . VAL A 1 182 ? 10.643 -3.948 2.172 1.00 98.75 182 VAL A O 1
ATOM 1381 N N . GLY A 1 183 ? 11.853 -3.166 0.461 1.00 98.50 183 GLY A N 1
ATOM 1382 C CA . GLY A 1 183 ? 12.656 -2.224 1.246 1.00 98.50 183 GLY A CA 1
ATOM 1383 C C . GLY A 1 183 ? 13.982 -2.813 1.750 1.00 98.50 183 GLY A C 1
ATOM 1384 O O . GLY A 1 183 ? 14.180 -4.025 1.799 1.00 98.50 183 GLY A O 1
ATOM 1385 N N . SER A 1 184 ? 14.928 -1.940 2.102 1.00 98.38 184 SER A N 1
ATOM 1386 C CA . SER A 1 184 ? 16.274 -2.326 2.552 1.00 98.38 184 SER A CA 1
ATOM 1387 C C . SER A 1 184 ? 16.316 -3.001 3.935 1.00 98.38 184 SER A C 1
ATOM 1389 O O . SER A 1 184 ? 17.217 -3.791 4.215 1.00 98.38 184 SER A O 1
ATOM 1391 N N . LEU A 1 185 ? 15.339 -2.717 4.799 1.00 98.44 185 LEU A N 1
ATOM 1392 C CA . LEU A 1 185 ? 15.252 -3.172 6.189 1.00 98.44 185 LEU A CA 1
ATOM 1393 C C . LEU A 1 185 ? 14.816 -4.633 6.352 1.00 98.44 185 LEU A C 1
ATOM 1395 O O . LEU A 1 185 ? 14.982 -5.163 7.451 1.00 98.44 185 LEU A O 1
ATOM 1399 N N . GLU A 1 186 ? 14.267 -5.266 5.311 1.00 97.88 186 GLU A N 1
ATOM 1400 C CA . GLU A 1 186 ? 13.911 -6.697 5.317 1.00 97.88 186 GLU A CA 1
ATOM 1401 C C . GLU A 1 186 ? 15.141 -7.600 5.134 1.00 97.88 186 GLU A C 1
ATOM 1403 O O . GLU A 1 186 ? 15.137 -8.757 5.555 1.00 97.88 186 GLU A O 1
ATOM 1408 N N . GLY A 1 187 ? 16.209 -7.059 4.536 1.00 95.94 187 GLY A N 1
ATOM 1409 C CA . GLY A 1 187 ? 17.465 -7.761 4.287 1.00 95.94 187 GLY A CA 1
ATOM 1410 C C . GLY A 1 187 ? 17.374 -8.902 3.266 1.00 95.94 187 GLY A C 1
ATOM 1411 O O . GLY A 1 187 ? 16.424 -9.028 2.491 1.00 95.94 187 GLY A O 1
ATOM 1412 N N . THR A 1 188 ? 18.411 -9.744 3.277 1.00 95.56 188 THR A N 1
ATOM 1413 C CA . THR A 1 188 ? 18.638 -10.829 2.310 1.00 95.56 188 THR A CA 1
ATOM 1414 C C . THR A 1 188 ? 17.521 -11.867 2.263 1.00 95.56 188 THR A C 1
ATOM 1416 O O . THR A 1 188 ? 17.191 -12.343 1.181 1.00 95.56 188 THR A O 1
ATOM 1419 N N . ASP A 1 189 ? 16.956 -12.244 3.409 1.00 93.50 189 ASP A N 1
ATOM 1420 C CA . ASP A 1 189 ? 16.026 -13.373 3.550 1.00 93.50 189 ASP A CA 1
ATOM 1421 C C . ASP A 1 189 ? 14.590 -12.961 3.910 1.00 93.50 189 ASP A C 1
ATOM 1423 O O . ASP A 1 189 ? 13.715 -13.817 3.985 1.00 93.50 189 ASP A O 1
ATOM 1427 N N . GLY A 1 190 ? 14.327 -11.663 4.096 1.00 95.25 190 GLY A N 1
ATOM 1428 C CA . GLY A 1 190 ? 13.005 -11.164 4.473 1.00 95.25 190 GLY A CA 1
ATOM 1429 C C . GLY A 1 190 ? 12.691 -11.289 5.967 1.00 95.25 190 GLY A C 1
ATOM 1430 O O . GLY A 1 190 ? 11.554 -11.049 6.361 1.00 95.25 190 GLY A O 1
ATOM 1431 N N . SER A 1 191 ? 13.669 -11.652 6.808 1.00 94.75 191 SER A N 1
ATOM 1432 C CA . SER A 1 191 ? 13.506 -11.770 8.270 1.00 94.75 191 SER A CA 1
ATOM 1433 C C . SER A 1 191 ? 13.686 -10.449 9.036 1.00 94.75 191 SER A C 1
ATOM 1435 O O . SER A 1 191 ? 13.652 -10.428 10.271 1.00 94.75 191 SER A O 1
ATOM 1437 N N . GLY A 1 192 ? 13.925 -9.351 8.315 1.00 95.94 192 GLY A N 1
ATOM 1438 C CA . GLY A 1 192 ? 14.243 -8.045 8.873 1.00 95.94 192 GLY A CA 1
ATOM 1439 C C . GLY A 1 192 ? 13.073 -7.292 9.524 1.00 95.94 192 GLY A C 1
ATOM 1440 O O . GLY A 1 192 ? 12.057 -7.845 9.937 1.00 95.94 192 GLY A O 1
ATOM 1441 N N . ALA A 1 193 ? 13.265 -5.983 9.698 1.00 96.56 193 ALA A N 1
ATOM 1442 C CA . ALA A 1 193 ? 12.357 -5.110 10.448 1.00 96.56 193 ALA A CA 1
ATOM 1443 C C . ALA A 1 193 ? 11.760 -4.005 9.562 1.00 96.56 193 ALA A C 1
ATOM 1445 O O . ALA A 1 193 ? 11.739 -2.821 9.958 1.00 96.56 193 ALA A O 1
ATOM 1446 N N . GLY A 1 194 ? 11.318 -4.397 8.363 1.00 98.19 194 GLY A N 1
ATOM 1447 C CA . GLY A 1 194 ? 10.756 -3.514 7.355 1.00 98.19 194 GLY A CA 1
ATOM 1448 C C . GLY A 1 194 ? 9.446 -2.841 7.744 1.00 98.19 194 GLY A C 1
ATOM 1449 O O . GLY A 1 194 ? 8.882 -3.015 8.829 1.00 98.19 194 GLY A O 1
ATOM 1450 N N . VAL A 1 195 ? 9.011 -1.957 6.847 1.00 98.69 195 VAL A N 1
ATOM 1451 C CA . VAL A 1 195 ? 7.894 -1.021 7.068 1.00 98.69 195 VAL A CA 1
ATOM 1452 C C . VAL A 1 195 ? 7.013 -0.815 5.829 1.00 98.69 195 VAL A C 1
ATOM 1454 O O . VAL A 1 195 ? 6.101 0.010 5.865 1.00 98.69 195 VAL A O 1
ATOM 1457 N N . LEU A 1 196 ? 7.271 -1.549 4.741 1.00 98.81 196 LEU A N 1
ATOM 1458 C CA . LEU A 1 196 ? 6.571 -1.415 3.459 1.00 98.81 196 LEU A CA 1
ATOM 1459 C C . LEU A 1 196 ? 5.579 -2.574 3.230 1.00 98.81 196 LEU A C 1
ATOM 1461 O O . LEU A 1 196 ? 4.934 -3.034 4.178 1.00 98.81 196 LEU A O 1
ATOM 1465 N N . GLY A 1 197 ? 5.376 -2.982 1.974 1.00 98.69 197 GLY A N 1
ATOM 1466 C CA . GLY A 1 197 ? 4.363 -3.968 1.589 1.00 98.69 197 GLY A CA 1
ATOM 1467 C C . GLY A 1 197 ? 4.659 -5.367 2.127 1.00 98.69 197 GLY A C 1
ATOM 1468 O O . GLY A 1 197 ? 3.757 -6.007 2.669 1.00 98.69 197 GLY A O 1
ATOM 1469 N N . TYR A 1 198 ? 5.924 -5.791 2.053 1.00 98.81 198 TYR A N 1
ATOM 1470 C CA . TYR A 1 198 ? 6.386 -7.094 2.538 1.00 98.81 198 TYR A CA 1
ATOM 1471 C C . TYR A 1 198 ? 6.132 -7.272 4.050 1.00 98.81 198 TYR A C 1
ATOM 1473 O O . TYR A 1 198 ? 5.373 -8.160 4.446 1.00 98.81 198 TYR A O 1
ATOM 1481 N N . ALA A 1 199 ? 6.634 -6.360 4.894 1.00 98.81 199 ALA A N 1
ATOM 1482 C CA . ALA A 1 199 ? 6.348 -6.326 6.334 1.00 98.81 199 ALA A CA 1
ATOM 1483 C C . ALA A 1 199 ? 4.852 -6.274 6.687 1.00 98.81 199 ALA A C 1
ATOM 1485 O O . ALA A 1 199 ? 4.449 -6.764 7.748 1.00 98.81 199 ALA A O 1
ATOM 1486 N N . LEU A 1 200 ? 4.000 -5.661 5.852 1.00 98.81 200 LEU A N 1
ATOM 1487 C CA . LEU A 1 200 ? 2.558 -5.682 6.104 1.00 98.81 200 LEU A CA 1
ATOM 1488 C C . LEU A 1 200 ? 1.994 -7.099 5.932 1.00 98.81 200 LEU A C 1
ATOM 1490 O O . LEU A 1 200 ? 1.199 -7.514 6.775 1.00 98.81 200 LEU A O 1
ATOM 1494 N N . ALA A 1 201 ? 2.400 -7.833 4.895 1.00 98.75 201 ALA A N 1
ATOM 1495 C CA . ALA A 1 201 ? 1.985 -9.219 4.696 1.00 98.75 201 ALA A CA 1
ATOM 1496 C C . ALA A 1 201 ? 2.451 -10.123 5.848 1.00 98.75 201 ALA A C 1
ATOM 1498 O O . ALA A 1 201 ? 1.608 -10.772 6.472 1.00 98.75 201 ALA A O 1
ATOM 1499 N N . GLU A 1 202 ? 3.733 -10.061 6.229 1.00 98.56 202 GLU A N 1
ATOM 1500 C CA . GLU A 1 202 ? 4.277 -10.788 7.393 1.00 98.56 202 GLU A CA 1
ATOM 1501 C C . GLU A 1 202 ? 3.495 -10.496 8.681 1.00 98.56 202 GLU A C 1
ATOM 1503 O O . GLU A 1 202 ? 3.159 -11.383 9.464 1.00 98.56 202 GLU A O 1
ATOM 1508 N N . LYS A 1 203 ? 3.105 -9.235 8.888 1.00 98.25 203 LYS A N 1
ATOM 1509 C CA . LYS A 1 203 ? 2.318 -8.821 10.055 1.00 98.25 203 LYS A CA 1
ATOM 1510 C C . LYS A 1 203 ? 0.874 -9.340 10.051 1.00 98.25 203 LYS A C 1
ATOM 1512 O O . LYS A 1 203 ? 0.253 -9.397 11.120 1.00 98.25 203 LYS A O 1
ATOM 1517 N N . ARG A 1 204 ? 0.294 -9.634 8.884 1.00 98.50 204 ARG A N 1
ATOM 1518 C CA . ARG A 1 204 ? -1.116 -10.044 8.744 1.00 98.50 204 ARG A CA 1
ATOM 1519 C C . ARG A 1 204 ? -1.290 -11.551 8.657 1.00 98.50 204 ARG A C 1
ATOM 1521 O O . ARG A 1 204 ? -2.236 -12.053 9.258 1.00 98.50 204 ARG A O 1
ATOM 1528 N N . ALA A 1 205 ? -0.362 -12.263 8.028 1.00 98.44 205 ALA A N 1
ATOM 1529 C CA . ALA A 1 205 ? -0.415 -13.710 7.860 1.00 98.44 205 ALA A CA 1
ATOM 1530 C C . ALA A 1 205 ? -0.747 -14.507 9.147 1.00 98.44 205 ALA A C 1
ATOM 1532 O O . ALA A 1 205 ? -1.760 -15.215 9.153 1.00 98.44 205 ALA A O 1
ATOM 1533 N N . PRO A 1 206 ? -0.037 -14.338 10.284 1.00 97.44 206 PRO A N 1
ATOM 1534 C CA . PRO A 1 206 ? -0.359 -15.044 11.530 1.00 97.44 206 PRO A CA 1
ATOM 1535 C C . PRO A 1 206 ? -1.636 -14.533 12.222 1.00 97.44 206 PRO A C 1
ATOM 1537 O O . PRO A 1 206 ? -2.092 -15.133 13.190 1.00 97.44 206 PRO A O 1
ATOM 1540 N N . GLN A 1 207 ? -2.227 -13.423 11.762 1.00 97.88 207 GLN A N 1
ATOM 1541 C CA . GLN A 1 207 ? -3.514 -12.914 12.256 1.00 97.88 207 GLN A CA 1
ATOM 1542 C C . GLN A 1 207 ? -4.703 -13.483 11.472 1.00 97.88 207 GLN A C 1
ATOM 1544 O O . GLN A 1 207 ? -5.818 -13.451 11.987 1.00 97.88 207 GLN A O 1
ATOM 1549 N N . PHE A 1 208 ? -4.465 -13.972 10.251 1.00 98.62 208 PHE A N 1
ATOM 1550 C CA . PHE A 1 208 ? -5.490 -14.465 9.328 1.00 98.62 208 PHE A CA 1
ATOM 1551 C C . PHE A 1 208 ? -5.397 -15.970 9.023 1.00 98.62 208 PHE A C 1
ATOM 1553 O O . PHE A 1 208 ? -6.227 -16.507 8.293 1.00 98.62 208 PHE A O 1
ATOM 1560 N N . GLY A 1 209 ? -4.397 -16.659 9.580 1.00 97.56 209 GLY A N 1
ATOM 1561 C CA . GLY A 1 209 ? -4.147 -18.077 9.304 1.00 97.56 209 GLY A CA 1
ATOM 1562 C C . GLY A 1 209 ? -3.494 -18.335 7.942 1.00 97.56 209 GLY A C 1
ATOM 1563 O O . GLY A 1 209 ? -3.496 -19.470 7.483 1.00 97.56 209 GLY A O 1
ATOM 1564 N N . THR A 1 210 ? -2.919 -17.307 7.310 1.00 98.12 210 THR A N 1
ATOM 1565 C CA . THR A 1 210 ? -2.326 -17.360 5.959 1.00 98.12 210 THR A CA 1
ATOM 1566 C C . THR A 1 210 ? -0.792 -17.314 6.010 1.00 98.12 210 THR A C 1
ATOM 1568 O O . THR A 1 210 ? -0.145 -16.631 5.210 1.00 98.12 210 THR A O 1
ATOM 1571 N N . ALA A 1 211 ? -0.214 -17.992 7.006 1.00 97.69 211 ALA A N 1
ATOM 1572 C CA . ALA A 1 211 ? 1.225 -18.114 7.224 1.00 97.69 211 ALA A CA 1
ATOM 1573 C C . ALA A 1 211 ? 1.713 -19.537 6.911 1.00 97.69 211 ALA A C 1
ATOM 1575 O O . ALA A 1 211 ? 1.024 -20.518 7.196 1.00 97.69 211 ALA A O 1
ATOM 1576 N N . ASN A 1 212 ? 2.922 -19.639 6.366 1.00 95.62 212 ASN A N 1
ATOM 1577 C CA . ASN A 1 212 ? 3.658 -20.886 6.196 1.00 95.62 212 ASN A CA 1
ATOM 1578 C C . ASN A 1 212 ? 4.082 -21.473 7.556 1.00 95.62 212 ASN A C 1
ATOM 1580 O O . ASN A 1 212 ? 4.013 -20.822 8.599 1.00 95.62 212 ASN A O 1
ATOM 1584 N N . SER A 1 213 ? 4.587 -22.711 7.553 1.00 94.88 213 SER A N 1
ATOM 1585 C CA . SER A 1 213 ? 5.043 -23.403 8.770 1.00 94.88 213 SER A CA 1
ATOM 1586 C C . SER A 1 213 ? 6.232 -22.744 9.484 1.00 94.88 213 SER A C 1
ATOM 1588 O O . SER A 1 213 ? 6.467 -23.036 10.653 1.00 94.88 213 SER A O 1
ATOM 1590 N N . ASP A 1 214 ? 6.990 -21.892 8.792 1.00 92.06 214 ASP A N 1
ATOM 1591 C CA . ASP A 1 214 ? 8.080 -21.080 9.352 1.00 92.06 214 ASP A CA 1
ATOM 1592 C C . ASP A 1 214 ? 7.610 -19.707 9.874 1.00 92.06 214 ASP A C 1
ATOM 1594 O O . ASP A 1 214 ? 8.394 -18.976 10.477 1.00 92.06 214 ASP A O 1
ATOM 1598 N N . GLY A 1 215 ? 6.327 -19.378 9.693 1.00 93.19 215 GLY A N 1
ATOM 1599 C CA . GLY A 1 215 ? 5.716 -18.104 10.063 1.00 93.19 215 GLY A CA 1
ATOM 1600 C C . GLY A 1 215 ? 5.650 -17.072 8.935 1.00 93.19 215 GLY A C 1
ATOM 1601 O O . GLY A 1 215 ? 4.939 -16.084 9.113 1.00 93.19 215 GLY A O 1
ATOM 1602 N N . SER A 1 216 ? 6.319 -17.303 7.797 1.00 95.62 216 SER A N 1
ATOM 1603 C CA . SER A 1 216 ? 6.331 -16.366 6.663 1.00 95.62 216 SER A CA 1
ATOM 1604 C C . SER A 1 216 ? 4.955 -16.220 6.006 1.00 95.62 216 SER A C 1
ATOM 1606 O O . SER A 1 216 ? 4.143 -17.150 6.023 1.00 95.62 216 SER A O 1
ATOM 1608 N N . ALA A 1 217 ? 4.661 -15.073 5.394 1.00 98.38 217 ALA A N 1
ATOM 1609 C CA . ALA A 1 217 ? 3.386 -14.879 4.710 1.00 98.38 217 ALA A CA 1
ATOM 1610 C C . ALA A 1 217 ? 3.307 -15.681 3.398 1.00 98.38 217 ALA A C 1
ATOM 1612 O O . ALA A 1 217 ? 4.150 -15.525 2.514 1.00 98.38 217 ALA A O 1
ATOM 1613 N N . ILE A 1 218 ? 2.235 -16.466 3.216 1.00 98.50 218 ILE A N 1
ATOM 1614 C CA . ILE A 1 218 ? 1.994 -17.225 1.970 1.00 98.50 218 ILE A CA 1
ATOM 1615 C C . ILE A 1 218 ? 1.995 -16.279 0.758 1.00 98.50 218 ILE A C 1
ATOM 1617 O O . ILE A 1 218 ? 2.667 -16.537 -0.239 1.00 98.50 218 ILE A O 1
ATOM 1621 N N . VAL A 1 219 ? 1.329 -15.126 0.884 1.00 98.31 219 VAL A N 1
ATOM 1622 C CA . VAL A 1 219 ? 1.277 -14.112 -0.180 1.00 98.31 219 VAL A CA 1
ATOM 1623 C C . VAL A 1 219 ? 2.642 -13.497 -0.500 1.00 98.31 219 VAL A C 1
ATOM 1625 O O . VAL A 1 219 ? 2.867 -13.135 -1.649 1.00 98.31 219 VAL A O 1
ATOM 1628 N N . ASN A 1 220 ? 3.579 -13.421 0.457 1.00 98.56 220 ASN A N 1
ATOM 1629 C CA . ASN A 1 220 ? 4.944 -12.970 0.165 1.00 98.56 220 ASN A CA 1
ATOM 1630 C C . ASN A 1 220 ? 5.686 -14.014 -0.671 1.00 98.56 220 ASN A C 1
ATOM 1632 O O . ASN A 1 220 ? 6.294 -13.649 -1.672 1.00 98.56 220 ASN A O 1
ATOM 1636 N N . ALA A 1 221 ? 5.588 -15.303 -0.330 1.00 98.12 221 ALA A N 1
ATOM 1637 C CA . ALA A 1 221 ? 6.182 -16.365 -1.142 1.00 98.12 221 ALA A CA 1
ATOM 1638 C C . ALA A 1 221 ? 5.663 -16.322 -2.595 1.00 98.12 221 ALA A C 1
ATOM 1640 O O . ALA A 1 221 ? 6.459 -16.308 -3.536 1.00 98.12 221 ALA A O 1
ATOM 1641 N N . GLU A 1 222 ? 4.344 -16.188 -2.782 1.00 98.31 222 GLU A N 1
ATOM 1642 C CA . GLU A 1 222 ? 3.736 -16.048 -4.112 1.00 98.31 222 GLU A CA 1
ATOM 1643 C C . GLU A 1 222 ? 4.187 -14.778 -4.852 1.00 98.31 222 GLU A C 1
ATOM 1645 O O . GLU A 1 222 ? 4.532 -14.842 -6.033 1.00 98.31 222 GLU A O 1
ATOM 1650 N N . VAL A 1 223 ? 4.227 -13.622 -4.179 1.00 98.81 223 VAL A N 1
ATOM 1651 C CA . VAL A 1 223 ? 4.669 -12.349 -4.775 1.00 98.81 223 VAL A CA 1
ATOM 1652 C C . VAL A 1 223 ? 6.140 -12.399 -5.181 1.00 98.81 223 VAL A C 1
ATOM 1654 O O . VAL A 1 223 ? 6.476 -11.980 -6.290 1.00 98.81 223 VAL A O 1
ATOM 1657 N N . MET A 1 224 ? 7.021 -12.943 -4.339 1.00 98.69 224 MET A N 1
ATOM 1658 C CA . MET A 1 224 ? 8.449 -13.032 -4.649 1.00 98.69 224 MET A CA 1
ATOM 1659 C C . MET A 1 224 ? 8.730 -14.010 -5.799 1.00 98.69 224 MET A C 1
ATOM 1661 O O . MET A 1 224 ? 9.634 -13.759 -6.598 1.00 98.69 224 MET A O 1
ATOM 1665 N N . ASP A 1 225 ? 7.950 -15.083 -5.949 1.00 98.62 225 ASP A N 1
ATOM 1666 C CA . ASP A 1 225 ? 8.055 -15.982 -7.105 1.00 98.62 225 ASP A CA 1
ATOM 1667 C C . ASP A 1 225 ? 7.470 -15.369 -8.388 1.00 98.62 225 ASP A C 1
ATOM 1669 O O . ASP A 1 225 ? 8.070 -15.500 -9.459 1.00 98.62 225 ASP A O 1
ATOM 1673 N N . LEU A 1 226 ? 6.376 -14.605 -8.296 1.00 98.88 226 LEU A N 1
ATOM 1674 C CA . LEU A 1 226 ? 5.863 -13.811 -9.417 1.00 98.88 226 LEU A CA 1
ATOM 1675 C C . LEU A 1 226 ? 6.866 -12.734 -9.862 1.00 98.88 226 LEU A C 1
ATOM 1677 O O . LEU A 1 226 ? 7.060 -12.543 -11.063 1.00 98.88 226 LEU A O 1
ATOM 1681 N N . PHE A 1 227 ? 7.563 -12.071 -8.934 1.00 98.75 227 PHE A N 1
ATOM 1682 C CA . PHE A 1 227 ? 8.632 -11.133 -9.283 1.00 98.75 227 PHE A CA 1
ATOM 1683 C C . PHE A 1 227 ? 9.784 -11.819 -10.035 1.00 98.75 227 PHE A C 1
ATOM 1685 O O . PHE A 1 227 ? 10.275 -11.254 -11.015 1.00 98.75 227 PHE A O 1
ATOM 1692 N N . LYS A 1 228 ? 10.180 -13.044 -9.653 1.00 98.62 228 LYS A N 1
ATOM 1693 C CA . LYS A 1 228 ? 11.199 -13.838 -10.375 1.00 98.62 228 LYS A CA 1
ATOM 1694 C C . LYS A 1 228 ? 10.727 -14.260 -11.774 1.00 98.62 228 LYS A C 1
ATOM 1696 O O . LYS A 1 228 ? 11.513 -14.192 -12.722 1.00 98.62 228 LYS A O 1
ATOM 1701 N N . ASP A 1 229 ? 9.461 -14.660 -11.936 1.00 98.50 229 ASP A N 1
ATOM 1702 C CA . ASP A 1 229 ? 8.875 -14.986 -13.251 1.00 98.50 229 ASP A CA 1
ATOM 1703 C C . ASP A 1 229 ? 8.820 -13.750 -14.164 1.00 98.50 229 ASP A C 1
ATOM 1705 O O . ASP A 1 229 ? 9.264 -13.805 -15.311 1.00 98.50 229 ASP A O 1
ATOM 1709 N N . GLY A 1 230 ? 8.365 -12.604 -13.648 1.00 98.19 230 GLY A N 1
ATOM 1710 C CA . GLY A 1 230 ? 8.355 -11.338 -14.387 1.00 98.19 230 GLY A CA 1
ATOM 1711 C C . GLY A 1 230 ? 9.752 -10.893 -14.823 1.00 98.19 230 GLY A C 1
ATOM 1712 O O . GLY A 1 230 ? 9.959 -10.614 -16.003 1.00 98.19 230 GLY A O 1
ATOM 1713 N N . GLN A 1 231 ? 10.739 -10.943 -13.921 1.00 96.88 231 GLN A N 1
ATOM 1714 C CA . GLN A 1 231 ? 12.140 -10.636 -14.239 1.00 96.88 231 GLN A CA 1
ATOM 1715 C C . GLN A 1 231 ? 12.674 -11.567 -15.346 1.00 96.88 231 GLN A C 1
ATOM 1717 O O . GLN A 1 231 ? 13.260 -11.109 -16.328 1.00 96.88 231 GLN A O 1
ATOM 1722 N N . SER A 1 232 ? 12.396 -12.871 -15.243 1.00 96.31 232 SER A N 1
ATOM 1723 C CA . SER A 1 232 ? 12.790 -13.876 -16.242 1.00 96.31 232 SER A CA 1
ATOM 1724 C C . SER A 1 232 ? 12.125 -13.648 -17.607 1.00 96.31 232 SER A C 1
ATOM 1726 O O . SER A 1 232 ? 12.763 -13.817 -18.647 1.00 96.31 232 SER A O 1
ATOM 1728 N N . LYS A 1 233 ? 10.852 -13.232 -17.630 1.00 96.19 233 LYS A N 1
ATOM 1729 C CA . LYS A 1 233 ? 10.120 -12.874 -18.855 1.00 96.19 233 LYS A CA 1
ATOM 1730 C C . LYS A 1 233 ? 10.665 -11.603 -19.504 1.00 96.19 233 LYS A C 1
ATOM 1732 O O . LYS A 1 233 ? 10.819 -11.588 -20.724 1.00 96.19 233 LYS A O 1
ATOM 1737 N N . LEU A 1 234 ? 10.992 -10.571 -18.723 1.00 94.75 234 LEU A N 1
ATOM 1738 C CA . LEU A 1 234 ? 11.588 -9.329 -19.229 1.00 94.75 234 LEU A CA 1
ATOM 1739 C C . LEU A 1 234 ? 12.971 -9.576 -19.842 1.00 94.75 234 LEU A C 1
ATOM 1741 O O . LEU A 1 234 ? 13.233 -9.106 -20.948 1.00 94.75 234 LEU A O 1
ATOM 1745 N N . LEU A 1 235 ? 13.815 -10.389 -19.197 1.00 91.88 235 LEU A N 1
ATOM 1746 C CA . LEU A 1 235 ? 15.103 -10.828 -19.758 1.00 91.88 235 LEU A CA 1
ATOM 1747 C C . LEU A 1 235 ? 14.952 -11.623 -21.069 1.00 91.88 235 LEU A C 1
ATOM 1749 O O . LEU A 1 235 ? 15.863 -11.630 -21.893 1.00 91.88 235 LEU A O 1
ATOM 1753 N N . ALA A 1 236 ? 13.806 -12.274 -21.275 1.00 92.31 236 ALA A N 1
ATOM 1754 C CA . ALA A 1 236 ? 13.464 -13.007 -22.492 1.00 92.31 236 ALA A CA 1
ATOM 1755 C C . ALA A 1 236 ? 12.648 -12.186 -23.519 1.00 92.31 236 ALA A C 1
ATOM 1757 O O . ALA A 1 236 ? 12.172 -12.760 -24.500 1.00 92.31 236 ALA A O 1
ATOM 1758 N N . GLY A 1 237 ? 12.433 -10.881 -23.298 1.00 90.62 237 GLY A N 1
ATOM 1759 C CA . GLY A 1 237 ? 11.648 -10.011 -24.189 1.00 90.62 237 GLY A CA 1
ATOM 1760 C C . GLY A 1 237 ? 10.147 -10.342 -24.260 1.00 90.62 237 GLY A C 1
ATOM 1761 O O . GLY A 1 237 ? 9.461 -9.948 -25.200 1.00 90.62 237 GLY A O 1
ATOM 1762 N N . LYS A 1 238 ? 9.607 -11.087 -23.286 1.00 93.44 238 LYS A N 1
ATOM 1763 C CA . LYS A 1 238 ? 8.218 -11.588 -23.260 1.00 93.44 238 LYS A CA 1
ATOM 1764 C C . LYS A 1 238 ? 7.228 -10.569 -22.674 1.00 93.44 238 LYS A C 1
ATOM 1766 O O . LYS A 1 238 ? 6.408 -10.920 -21.829 1.00 93.44 238 LYS A O 1
ATOM 1771 N N . CYS A 1 239 ? 7.292 -9.313 -23.111 1.00 91.69 239 CYS A N 1
ATOM 1772 C CA . CYS A 1 239 ? 6.609 -8.173 -22.478 1.00 91.69 239 CYS A CA 1
ATOM 1773 C C . CYS A 1 239 ? 5.109 -8.405 -22.206 1.00 91.69 239 CYS A C 1
ATOM 1775 O O . CYS A 1 239 ? 4.641 -8.197 -21.090 1.00 91.69 239 CYS A O 1
ATOM 1777 N N . ALA A 1 240 ? 4.365 -8.928 -23.186 1.00 92.12 240 ALA A N 1
ATOM 1778 C CA . ALA A 1 240 ? 2.927 -9.186 -23.048 1.00 92.12 240 ALA A CA 1
ATOM 1779 C C . ALA A 1 240 ? 2.581 -10.271 -22.000 1.00 92.12 240 ALA A C 1
ATOM 1781 O O . ALA A 1 240 ? 1.493 -10.252 -21.429 1.00 92.12 240 ALA A O 1
ATOM 1782 N N . GLU A 1 241 ? 3.492 -11.208 -21.699 1.00 96.06 241 GLU A N 1
ATOM 1783 C CA . GLU A 1 241 ? 3.285 -12.167 -20.601 1.00 96.06 241 GLU A CA 1
ATOM 1784 C C . GLU A 1 241 ? 3.400 -11.484 -19.224 1.00 96.06 241 GLU A C 1
ATOM 1786 O O . GLU A 1 241 ? 2.774 -11.931 -18.261 1.00 96.06 241 GLU A O 1
ATOM 1791 N N . VAL A 1 242 ? 4.175 -10.397 -19.122 1.00 96.88 242 VAL A N 1
ATOM 1792 C CA . VAL A 1 242 ? 4.453 -9.681 -17.864 1.00 96.88 242 VAL A CA 1
ATOM 1793 C C . VAL A 1 242 ? 3.232 -8.901 -17.374 1.00 96.88 242 VAL A C 1
ATOM 1795 O O . VAL A 1 242 ? 3.030 -8.805 -16.168 1.00 96.88 242 VAL A O 1
ATOM 1798 N N . GLU A 1 243 ? 2.336 -8.451 -18.259 1.00 96.25 243 GLU A N 1
ATOM 1799 C CA . GLU A 1 243 ? 1.055 -7.842 -17.859 1.00 96.25 243 GLU A CA 1
ATOM 1800 C C . GLU A 1 243 ? 0.221 -8.748 -16.942 1.00 96.25 243 GLU A C 1
ATOM 1802 O O . GLU A 1 243 ? -0.365 -8.287 -15.959 1.00 96.25 243 GLU A O 1
ATOM 1807 N N . THR A 1 244 ? 0.201 -10.052 -17.239 1.00 97.19 244 THR A N 1
ATOM 1808 C CA . THR A 1 244 ? -0.501 -11.050 -16.418 1.00 97.19 244 THR A CA 1
ATOM 1809 C C . THR A 1 244 ? 0.225 -11.290 -15.092 1.00 97.19 244 THR A C 1
ATOM 1811 O O . THR A 1 244 ? -0.423 -11.533 -14.076 1.00 97.19 244 THR A O 1
ATOM 1814 N N . VAL A 1 245 ? 1.560 -11.194 -15.072 1.00 98.62 245 VAL A N 1
ATOM 1815 C CA . VAL A 1 245 ? 2.358 -11.292 -13.839 1.00 98.62 245 VAL A CA 1
ATOM 1816 C C . VAL A 1 245 ? 2.105 -10.082 -12.937 1.00 98.62 245 VAL A C 1
ATOM 1818 O O . VAL A 1 245 ? 1.744 -10.272 -11.778 1.00 98.62 245 VAL A O 1
ATOM 1821 N N . ARG A 1 246 ? 2.179 -8.853 -13.474 1.00 98.31 246 ARG A N 1
ATOM 1822 C CA . ARG A 1 246 ? 1.811 -7.608 -12.774 1.00 98.31 246 ARG A CA 1
ATOM 1823 C C . ARG A 1 246 ? 0.418 -7.719 -12.162 1.00 98.31 246 ARG A C 1
ATOM 1825 O O . ARG A 1 246 ? 0.245 -7.412 -10.991 1.00 98.31 246 ARG A O 1
ATOM 1832 N N . ASP A 1 247 ? -0.577 -8.156 -12.932 1.00 98.19 247 ASP A N 1
ATOM 1833 C CA . ASP A 1 247 ? -1.955 -8.239 -12.437 1.00 98.19 247 ASP A CA 1
ATOM 1834 C C . ASP A 1 247 ? -2.122 -9.253 -11.291 1.00 98.19 247 ASP A C 1
ATOM 1836 O O . ASP A 1 247 ? -2.856 -8.969 -10.345 1.00 98.19 247 ASP A O 1
ATOM 1840 N N . LYS A 1 248 ? -1.394 -10.380 -11.317 1.00 98.69 248 LYS A N 1
ATOM 1841 C CA . LYS A 1 248 ? -1.334 -11.322 -10.185 1.00 98.69 248 LYS A CA 1
ATOM 1842 C C . LYS A 1 248 ? -0.631 -10.722 -8.965 1.00 98.69 248 LYS A C 1
ATOM 1844 O O . LYS A 1 248 ? -1.131 -10.874 -7.855 1.00 98.69 248 LYS A O 1
ATOM 1849 N N . ILE A 1 249 ? 0.486 -10.015 -9.158 1.00 98.88 249 ILE A N 1
ATOM 1850 C CA . ILE A 1 249 ? 1.191 -9.332 -8.062 1.00 98.88 249 ILE A CA 1
ATOM 1851 C C . ILE A 1 249 ? 0.265 -8.298 -7.421 1.00 98.88 249 ILE A C 1
ATOM 1853 O O . ILE A 1 249 ? 0.123 -8.306 -6.205 1.00 98.88 249 ILE A O 1
ATOM 1857 N N . VAL A 1 250 ? -0.424 -7.465 -8.213 1.00 98.88 250 VAL A N 1
ATOM 1858 C CA . VAL A 1 250 ? -1.374 -6.458 -7.704 1.00 98.88 250 VAL A CA 1
ATOM 1859 C C . VAL A 1 250 ? -2.479 -7.093 -6.857 1.00 98.88 250 VAL A C 1
ATOM 1861 O O . VAL A 1 250 ? -2.788 -6.564 -5.788 1.00 98.88 250 VAL A O 1
ATOM 1864 N N . ALA A 1 251 ? -3.036 -8.232 -7.280 1.00 98.75 251 ALA A N 1
ATOM 1865 C CA . ALA A 1 251 ? -4.003 -8.979 -6.478 1.00 98.75 251 ALA A CA 1
ATOM 1866 C C . ALA A 1 251 ? -3.392 -9.418 -5.131 1.00 98.75 251 ALA A C 1
ATOM 1868 O O . ALA A 1 251 ? -3.928 -9.084 -4.071 1.00 98.75 251 ALA A O 1
ATOM 1869 N N . GLN A 1 252 ? -2.223 -10.065 -5.152 1.00 98.81 252 GLN A N 1
ATOM 1870 C CA . GLN A 1 252 ? -1.580 -10.579 -3.939 1.00 98.81 252 GLN A CA 1
ATOM 1871 C C . GLN A 1 252 ? -1.130 -9.479 -2.962 1.00 98.81 252 GLN A C 1
ATOM 1873 O O . GLN A 1 252 ? -1.425 -9.559 -1.771 1.00 98.81 252 GLN A O 1
ATOM 1878 N N . ILE A 1 253 ? -0.520 -8.385 -3.433 1.00 98.75 253 ILE A N 1
ATOM 1879 C CA . ILE A 1 253 ? -0.136 -7.256 -2.560 1.00 98.75 253 ILE A CA 1
ATOM 1880 C C . ILE A 1 253 ? -1.346 -6.463 -2.030 1.00 98.75 253 ILE A C 1
ATOM 1882 O O . ILE A 1 253 ? -1.187 -5.600 -1.165 1.00 98.75 253 ILE A O 1
ATOM 1886 N N . THR A 1 254 ? -2.557 -6.745 -2.524 1.00 98.81 254 THR A N 1
ATOM 1887 C CA . THR A 1 254 ? -3.817 -6.175 -2.020 1.00 98.81 254 THR A CA 1
ATOM 1888 C C . THR A 1 254 ? -4.418 -7.006 -0.880 1.00 98.81 254 THR A C 1
ATOM 1890 O O . THR A 1 254 ? -5.052 -6.437 0.011 1.00 98.81 254 THR A O 1
ATOM 1893 N N . VAL A 1 255 ? -4.168 -8.321 -0.829 1.00 98.94 255 VAL A N 1
ATOM 1894 C CA . VAL A 1 255 ? -4.611 -9.211 0.263 1.00 98.94 255 VAL A CA 1
ATOM 1895 C C . VAL A 1 255 ? -4.307 -8.651 1.664 1.00 98.94 255 VAL A C 1
ATOM 1897 O O . VAL A 1 255 ? -5.244 -8.522 2.457 1.00 98.94 255 VAL A O 1
ATOM 1900 N N . PRO A 1 256 ? -3.073 -8.229 2.008 1.00 98.94 256 PRO A N 1
ATOM 1901 C CA . PRO A 1 256 ? -2.781 -7.747 3.358 1.00 98.94 256 PRO A CA 1
ATOM 1902 C C . PRO A 1 256 ? -3.421 -6.382 3.685 1.00 98.94 256 PRO A C 1
ATOM 1904 O O . PRO A 1 256 ? -3.572 -6.032 4.863 1.00 98.94 256 PRO A O 1
ATOM 1907 N N . LEU A 1 257 ? -3.863 -5.624 2.671 1.00 98.94 257 LEU A N 1
ATOM 1908 C CA . LEU A 1 257 ? -4.692 -4.427 2.849 1.00 98.94 257 LEU A CA 1
ATOM 1909 C C . LEU A 1 257 ? -6.147 -4.805 3.170 1.00 98.94 257 LEU A C 1
ATOM 1911 O O . LEU A 1 257 ? -6.718 -4.249 4.107 1.00 98.94 257 LEU A O 1
ATOM 1915 N N . VAL A 1 258 ? -6.716 -5.794 2.468 1.00 98.94 258 VAL A N 1
ATOM 1916 C CA . VAL A 1 258 ? -8.043 -6.373 2.770 1.00 98.94 258 VAL A CA 1
ATOM 1917 C C . VAL A 1 258 ? -8.062 -6.949 4.188 1.00 98.94 258 VAL A C 1
ATOM 1919 O O . VAL A 1 258 ? -8.918 -6.579 4.989 1.00 98.94 258 VAL A O 1
ATOM 1922 N N . GLN A 1 259 ? -7.064 -7.761 4.548 1.00 98.94 259 GLN A N 1
ATOM 1923 C CA . GLN A 1 259 ? -6.861 -8.272 5.909 1.00 98.94 259 GLN A CA 1
ATOM 1924 C C . GLN A 1 259 ? -6.755 -7.128 6.938 1.00 98.94 259 GLN A C 1
ATOM 1926 O O . GLN A 1 259 ? -7.334 -7.187 8.025 1.00 98.94 259 GLN A O 1
ATOM 1931 N N . GLY A 1 260 ? -6.057 -6.039 6.597 1.00 98.75 260 GLY A N 1
ATOM 1932 C CA . GLY A 1 260 ? -6.022 -4.819 7.402 1.00 98.75 260 GLY A CA 1
ATOM 1933 C C . GLY A 1 260 ? -7.413 -4.220 7.642 1.00 98.75 260 GLY A C 1
ATOM 1934 O O . GLY A 1 260 ? -7.784 -3.995 8.795 1.00 98.75 260 GLY A O 1
ATOM 1935 N N . ALA A 1 261 ? -8.193 -4.004 6.583 1.00 98.81 261 ALA A N 1
ATOM 1936 C CA . ALA A 1 261 ? -9.533 -3.424 6.665 1.00 98.81 261 ALA A CA 1
ATOM 1937 C C . ALA A 1 261 ? -10.508 -4.323 7.448 1.00 98.81 261 ALA A C 1
ATOM 1939 O O . ALA A 1 261 ? -11.150 -3.850 8.384 1.00 98.81 261 ALA A O 1
ATOM 1940 N N . LEU A 1 262 ? -10.548 -5.627 7.148 1.00 98.88 262 LEU A N 1
ATOM 1941 C CA . LEU A 1 262 ? -11.370 -6.622 7.852 1.00 98.88 262 LEU A CA 1
ATOM 1942 C C . LEU A 1 262 ? -11.063 -6.690 9.350 1.00 98.88 262 LEU A C 1
ATOM 1944 O O . LEU A 1 262 ? -11.972 -6.744 10.179 1.00 98.88 262 LEU A O 1
ATOM 1948 N N . ARG A 1 263 ? -9.776 -6.654 9.720 1.00 98.62 263 ARG A N 1
ATOM 1949 C CA . ARG A 1 263 ? -9.370 -6.643 11.127 1.00 98.62 263 ARG A CA 1
ATOM 1950 C C . ARG A 1 263 ? -9.944 -5.429 11.855 1.00 98.62 263 ARG A C 1
ATOM 1952 O O . ARG A 1 263 ? -10.446 -5.569 12.968 1.00 98.62 263 ARG A O 1
ATOM 1959 N N . TYR A 1 264 ? -9.859 -4.244 11.254 1.00 98.50 264 TYR A N 1
ATOM 1960 C CA . TYR A 1 264 ? -10.355 -3.026 11.890 1.00 98.50 264 TYR A CA 1
ATOM 1961 C C . TYR A 1 264 ? -11.870 -2.846 11.784 1.00 98.50 264 TYR A C 1
ATOM 1963 O O . TYR A 1 264 ? -12.430 -2.213 12.673 1.00 98.50 264 TYR A O 1
ATOM 1971 N N . ALA A 1 265 ? -12.547 -3.490 10.830 1.00 98.38 265 ALA A N 1
ATOM 1972 C CA . ALA A 1 265 ? -14.000 -3.635 10.852 1.00 98.38 265 ALA A CA 1
ATOM 1973 C C . ALA A 1 265 ? -14.461 -4.295 12.164 1.00 98.38 265 ALA A C 1
ATOM 1975 O O . ALA A 1 265 ? -15.225 -3.692 12.913 1.00 98.38 265 ALA A O 1
ATOM 1976 N N . LEU A 1 266 ? -13.910 -5.465 12.525 1.00 98.31 266 LEU A N 1
ATOM 1977 C CA . LEU A 1 266 ? -14.233 -6.110 13.808 1.00 98.31 266 LEU A CA 1
ATOM 1978 C C . LEU A 1 266 ? -13.809 -5.264 15.015 1.00 98.31 266 LEU A C 1
ATOM 1980 O O . LEU A 1 266 ? -14.577 -5.122 15.962 1.00 98.31 266 LEU A O 1
ATOM 1984 N N . LEU A 1 267 ? -12.595 -4.701 15.001 1.00 97.44 267 LEU A N 1
ATOM 1985 C CA . LEU A 1 267 ? -12.057 -3.963 16.153 1.00 97.44 267 LEU A CA 1
ATOM 1986 C C . LEU A 1 267 ? -12.720 -2.600 16.394 1.00 97.44 267 LEU A C 1
ATOM 1988 O O . LEU A 1 267 ? -12.445 -1.990 17.425 1.00 97.44 267 LEU A O 1
ATOM 1992 N N . THR A 1 268 ? -13.525 -2.083 15.466 1.00 97.00 268 THR A N 1
ATOM 1993 C CA . THR A 1 268 ? -14.183 -0.769 15.600 1.00 97.00 268 THR A CA 1
ATOM 1994 C C . THR A 1 268 ? -15.703 -0.851 15.655 1.00 97.00 268 THR A C 1
ATOM 1996 O O . THR A 1 268 ? -16.346 0.168 15.905 1.00 97.00 268 THR A O 1
ATOM 1999 N N . ASP A 1 269 ? -16.267 -2.053 15.507 1.00 97.44 269 ASP A N 1
ATOM 2000 C CA . ASP A 1 269 ? -17.694 -2.313 15.648 1.00 97.44 269 ASP A CA 1
ATOM 2001 C C . ASP A 1 269 ? -18.167 -2.066 17.101 1.00 97.44 269 ASP A C 1
ATOM 2003 O O . ASP A 1 269 ? -17.689 -2.730 18.030 1.00 97.44 269 ASP A O 1
ATOM 2007 N N . PRO A 1 270 ? -19.118 -1.141 17.342 1.00 94.69 270 PRO A N 1
ATOM 2008 C CA . PRO A 1 270 ? -19.682 -0.898 18.671 1.00 94.69 270 PRO A CA 1
ATOM 2009 C C . PRO A 1 270 ? -20.441 -2.090 19.275 1.00 94.69 270 PRO A C 1
ATOM 2011 O O . PRO A 1 270 ? -20.601 -2.137 20.494 1.00 94.69 270 PRO A O 1
ATOM 2014 N N . ALA A 1 271 ? -20.902 -3.044 18.466 1.00 94.06 271 ALA A N 1
ATOM 2015 C CA . ALA A 1 271 ? -21.469 -4.327 18.883 1.00 94.06 271 ALA A CA 1
ATOM 2016 C C . ALA A 1 271 ? -20.425 -5.466 18.908 1.00 94.06 271 ALA A C 1
ATOM 2018 O O . ALA A 1 271 ? -20.708 -6.545 19.429 1.00 94.06 271 ALA A O 1
ATOM 2019 N N . GLY A 1 272 ? -19.210 -5.223 18.404 1.00 91.69 272 GLY A N 1
ATOM 2020 C CA . GLY A 1 272 ? -18.121 -6.195 18.340 1.00 91.69 272 GLY A CA 1
ATOM 2021 C C . GLY A 1 272 ? -17.569 -6.642 19.706 1.00 91.69 272 GLY A C 1
ATOM 2022 O O . GLY A 1 272 ? -17.729 -5.941 20.718 1.00 91.69 272 GLY A O 1
ATOM 2023 N N . PRO A 1 273 ? -16.879 -7.805 19.744 1.00 89.88 273 PRO A N 1
ATOM 2024 C CA . PRO A 1 273 ? -16.329 -8.396 20.970 1.00 89.88 273 PRO A CA 1
ATOM 2025 C C . PRO A 1 273 ? -15.113 -7.632 21.520 1.00 89.88 273 PRO A C 1
ATOM 2027 O O . PRO A 1 273 ? -14.783 -7.751 22.697 1.00 89.88 273 PRO A O 1
ATOM 2030 N N . ILE A 1 274 ? -14.440 -6.843 20.678 1.00 89.00 274 ILE A N 1
ATOM 2031 C CA . ILE A 1 274 ? -13.271 -6.025 21.016 1.00 89.00 274 ILE A CA 1
ATOM 2032 C C . ILE A 1 274 ? -13.486 -4.648 20.393 1.00 89.00 274 ILE A C 1
ATOM 2034 O O . ILE A 1 274 ? -13.933 -4.561 19.255 1.00 89.00 274 ILE A O 1
ATOM 2038 N N . ARG A 1 275 ? -13.155 -3.574 21.120 1.00 88.81 275 ARG A N 1
ATOM 2039 C CA . ARG A 1 275 ? -13.407 -2.196 20.675 1.00 88.81 275 ARG A CA 1
ATOM 2040 C C . ARG A 1 275 ? -12.158 -1.329 20.773 1.00 88.81 275 ARG A C 1
ATOM 2042 O O . ARG A 1 275 ? -11.498 -1.286 21.809 1.00 88.81 275 ARG A O 1
ATOM 2049 N N . GLN A 1 276 ? -11.875 -0.596 19.706 1.00 92.50 276 GLN A N 1
ATOM 2050 C CA . GLN A 1 276 ? -10.861 0.446 19.618 1.00 92.50 276 GLN A CA 1
ATOM 2051 C C . GLN A 1 276 ? -11.515 1.753 19.165 1.00 92.50 276 GLN A C 1
ATOM 2053 O O . GLN A 1 276 ? -12.373 1.760 18.285 1.00 92.50 276 GLN A O 1
ATOM 2058 N N . GLY A 1 277 ? -11.098 2.867 19.772 1.00 93.31 277 GLY A N 1
ATOM 2059 C CA . GLY A 1 277 ? -11.562 4.205 19.398 1.00 93.31 277 GLY A CA 1
ATOM 2060 C C . GLY A 1 277 ? -10.870 4.746 18.143 1.00 93.31 277 GLY A C 1
ATOM 2061 O O . GLY A 1 277 ? -10.463 3.988 17.262 1.00 93.31 277 GLY A O 1
ATOM 2062 N N . ALA A 1 278 ? -10.665 6.066 18.110 1.00 95.75 278 ALA A N 1
ATOM 2063 C CA . ALA A 1 278 ? -10.104 6.820 16.984 1.00 95.75 278 ALA A CA 1
ATOM 2064 C C . ALA A 1 278 ? -8.870 6.176 16.319 1.00 95.75 278 ALA A C 1
ATOM 2066 O O . ALA A 1 278 ? -8.763 6.190 15.097 1.00 95.75 278 ALA A O 1
ATOM 2067 N N . LYS A 1 279 ? -7.976 5.542 17.096 1.00 96.50 279 LYS A N 1
ATOM 2068 C CA . LYS A 1 279 ? -6.836 4.781 16.561 1.00 96.50 279 LYS A CA 1
ATOM 2069 C C . LYS A 1 279 ? -7.270 3.670 15.594 1.00 96.50 279 LYS A C 1
ATOM 2071 O O . LYS A 1 279 ? -6.798 3.623 14.465 1.00 96.50 279 LYS A O 1
ATOM 2076 N N . GLY A 1 280 ? -8.149 2.771 16.039 1.00 97.38 280 GLY A N 1
ATOM 2077 C CA . GLY A 1 280 ? -8.576 1.625 15.236 1.00 97.38 280 GLY A CA 1
ATOM 2078 C C . GLY A 1 280 ? -9.381 2.055 14.012 1.00 97.38 280 GLY A C 1
ATOM 2079 O O . GLY A 1 280 ? -9.210 1.490 12.939 1.00 97.38 280 GLY A O 1
ATOM 2080 N N . GLN A 1 281 ? -10.197 3.102 14.157 1.00 97.69 281 GLN A N 1
ATOM 2081 C CA . GLN A 1 281 ? -10.988 3.674 13.061 1.00 97.69 281 GLN A CA 1
ATOM 2082 C C . GLN A 1 281 ? -10.083 4.300 11.991 1.00 97.69 281 GLN A C 1
ATOM 2084 O O . GLN A 1 281 ? -10.260 4.048 10.804 1.00 97.69 281 GLN A O 1
ATOM 2089 N N . ALA A 1 282 ? -9.050 5.033 12.410 1.00 98.44 282 ALA A N 1
ATOM 2090 C CA . ALA A 1 282 ? -8.021 5.572 11.530 1.00 98.44 282 ALA A CA 1
ATOM 2091 C C . ALA A 1 282 ? -7.207 4.485 10.809 1.00 98.44 282 ALA A C 1
ATOM 2093 O O . ALA A 1 282 ? -6.954 4.605 9.609 1.00 98.44 282 ALA A O 1
ATOM 2094 N N . GLU A 1 283 ? -6.812 3.414 11.510 1.00 98.50 283 GLU A N 1
ATOM 2095 C CA . GLU A 1 283 ? -6.141 2.275 10.875 1.00 98.50 283 GLU A CA 1
ATOM 2096 C C . GLU A 1 283 ? -7.057 1.581 9.856 1.00 98.50 283 GLU A C 1
ATOM 2098 O O . GLU A 1 283 ? -6.621 1.328 8.734 1.00 98.50 283 GLU A O 1
ATOM 2103 N N . GLY A 1 284 ? -8.320 1.323 10.212 1.00 98.38 284 GLY A N 1
ATOM 2104 C CA . GLY A 1 284 ? -9.312 0.719 9.321 1.00 98.38 284 GLY A CA 1
ATOM 2105 C C . GLY A 1 284 ? -9.587 1.554 8.078 1.00 98.38 284 GLY A C 1
ATOM 2106 O O . GLY A 1 284 ? -9.567 1.011 6.974 1.00 98.38 284 GLY A O 1
ATOM 2107 N N . TRP A 1 285 ? -9.735 2.873 8.233 1.00 98.62 285 TRP A N 1
ATOM 2108 C CA . TRP A 1 285 ? -9.924 3.767 7.096 1.00 98.62 285 TRP A CA 1
ATOM 2109 C C . TRP A 1 285 ? -8.722 3.763 6.157 1.00 98.62 285 TRP A C 1
ATOM 2111 O O . TRP A 1 285 ? -8.897 3.621 4.950 1.00 98.62 285 TRP A O 1
ATOM 2121 N N . ALA A 1 286 ? -7.503 3.855 6.698 1.00 98.75 286 ALA A N 1
ATOM 2122 C CA . ALA A 1 286 ? -6.284 3.869 5.896 1.00 98.75 286 ALA A CA 1
ATOM 2123 C C . ALA A 1 286 ? -6.061 2.571 5.097 1.00 98.75 286 ALA A C 1
ATOM 2125 O O . ALA A 1 286 ? -5.480 2.626 4.015 1.00 98.75 286 ALA A O 1
ATOM 2126 N N . PHE A 1 287 ? -6.538 1.421 5.592 1.00 98.88 287 PHE A N 1
ATOM 2127 C CA . PHE A 1 287 ? -6.564 0.181 4.812 1.00 98.88 287 PHE A CA 1
ATOM 2128 C C . PHE A 1 287 ? -7.707 0.162 3.790 1.00 98.88 287 PHE A C 1
ATOM 2130 O O . PHE A 1 287 ? -7.468 -0.135 2.624 1.00 98.88 287 PHE A O 1
ATOM 2137 N N . ALA A 1 288 ? -8.932 0.517 4.188 1.00 98.81 288 ALA A N 1
ATOM 2138 C CA . ALA A 1 288 ? -10.092 0.491 3.297 1.00 98.81 288 ALA A CA 1
ATOM 2139 C C . ALA A 1 288 ? -9.901 1.405 2.077 1.00 98.81 288 ALA A C 1
ATOM 2141 O O . ALA A 1 288 ? -10.074 0.969 0.941 1.00 98.81 288 ALA A O 1
ATOM 2142 N N . ILE A 1 289 ? -9.473 2.652 2.288 1.00 98.69 289 ILE A N 1
ATOM 2143 C CA . ILE A 1 289 ? -9.299 3.643 1.219 1.00 98.69 289 ILE A CA 1
ATOM 2144 C C . ILE A 1 289 ? -8.230 3.256 0.186 1.00 98.69 289 ILE A C 1
ATOM 2146 O O . ILE A 1 289 ? -8.349 3.640 -0.973 1.00 98.69 289 ILE A O 1
ATOM 2150 N N . ALA A 1 290 ? -7.237 2.446 0.571 1.00 98.69 290 ALA A N 1
ATOM 2151 C CA . ALA A 1 290 ? -6.227 1.919 -0.345 1.00 98.69 290 ALA A CA 1
ATOM 2152 C C . ALA A 1 290 ? -6.776 0.826 -1.286 1.00 98.69 290 ALA A C 1
ATOM 2154 O O . ALA A 1 290 ? -6.218 0.612 -2.360 1.00 98.69 290 ALA A O 1
ATOM 2155 N N . VAL A 1 291 ? -7.869 0.152 -0.908 1.00 98.69 291 VAL A N 1
ATOM 2156 C CA . VAL A 1 291 ? -8.471 -0.971 -1.656 1.00 98.69 291 VAL A CA 1
ATOM 2157 C C . VAL A 1 291 ? -9.765 -0.567 -2.374 1.00 98.69 291 VAL A C 1
ATOM 2159 O O . VAL A 1 291 ? -10.076 -1.092 -3.444 1.00 98.69 291 VAL A O 1
ATOM 2162 N N . LEU A 1 292 ? -10.504 0.404 -1.828 1.00 98.94 292 LEU A N 1
ATOM 2163 C CA . LEU A 1 292 ? -11.792 0.873 -2.348 1.00 98.94 292 LEU A CA 1
ATOM 2164 C C . LEU A 1 292 ? -11.815 1.211 -3.854 1.00 98.94 292 LEU A C 1
ATOM 2166 O O . LEU A 1 292 ? -12.817 0.880 -4.486 1.00 98.94 292 LEU A O 1
ATOM 2170 N N . PRO A 1 293 ? -10.764 1.772 -4.486 1.00 98.81 293 PRO A N 1
ATOM 2171 C CA . PRO A 1 293 ? -10.737 1.957 -5.940 1.00 98.81 293 PRO A CA 1
ATOM 2172 C C . PRO A 1 293 ? -10.837 0.652 -6.745 1.00 98.81 293 PRO A C 1
ATOM 2174 O O . PRO A 1 293 ? -11.517 0.610 -7.773 1.00 98.81 293 PRO A O 1
ATOM 2177 N N . GLN A 1 294 ? -10.207 -0.430 -6.271 1.00 98.75 294 GLN A N 1
ATOM 2178 C CA . GLN A 1 294 ? -10.290 -1.750 -6.906 1.00 98.75 294 GLN A CA 1
ATOM 2179 C C . GLN A 1 294 ? -11.684 -2.358 -6.722 1.00 98.75 294 GLN A C 1
ATOM 2181 O O . GLN A 1 294 ? -12.275 -2.855 -7.680 1.00 98.75 294 GLN A O 1
ATOM 2186 N N . ILE A 1 295 ? -12.239 -2.239 -5.511 1.00 98.88 295 ILE A N 1
ATOM 2187 C CA . ILE A 1 295 ? -13.604 -2.682 -5.194 1.00 98.88 295 ILE A CA 1
ATOM 2188 C C . ILE A 1 295 ? -14.609 -1.926 -6.059 1.00 98.88 295 ILE A C 1
ATOM 2190 O O . ILE A 1 295 ? -15.453 -2.552 -6.683 1.00 98.88 295 ILE A O 1
ATOM 2194 N N . ASN A 1 296 ? -14.478 -0.605 -6.193 1.00 98.81 296 ASN A N 1
ATOM 2195 C CA . ASN A 1 296 ? -15.371 0.223 -7.001 1.00 98.81 296 ASN A CA 1
ATOM 2196 C C . ASN A 1 296 ? -15.320 -0.136 -8.494 1.00 98.81 296 ASN A C 1
ATOM 2198 O O . ASN A 1 296 ? -16.338 -0.061 -9.178 1.00 98.81 296 ASN A O 1
ATOM 2202 N N . ARG A 1 297 ? -14.158 -0.563 -9.009 1.00 98.19 297 ARG A N 1
ATOM 2203 C CA . ARG A 1 297 ? -14.037 -1.114 -10.370 1.00 98.19 297 ARG A CA 1
ATOM 2204 C C . ARG A 1 297 ? -14.822 -2.422 -10.539 1.00 98.19 297 ARG A C 1
ATOM 2206 O O . ARG A 1 297 ? -15.309 -2.677 -11.637 1.00 98.19 297 ARG A O 1
ATOM 2213 N N . CYS A 1 298 ? -14.924 -3.235 -9.491 1.00 98.56 298 CYS A N 1
ATOM 2214 C CA . CYS A 1 298 ? -15.677 -4.488 -9.493 1.00 98.56 298 CYS A CA 1
ATOM 2215 C C . CYS A 1 298 ? -17.178 -4.279 -9.251 1.00 98.56 298 CYS A C 1
ATOM 2217 O O . CYS A 1 298 ? -18.005 -4.811 -9.988 1.00 98.56 298 CYS A O 1
ATOM 2219 N N . ASN A 1 299 ? -17.529 -3.497 -8.232 1.00 98.75 299 ASN A N 1
ATOM 2220 C CA . ASN A 1 299 ? -18.892 -3.147 -7.865 1.00 98.75 299 ASN A CA 1
ATOM 2221 C C . ASN A 1 299 ? -18.909 -1.808 -7.080 1.00 98.75 299 ASN A C 1
ATOM 2223 O O . ASN A 1 299 ? -18.500 -1.771 -5.915 1.00 98.75 299 ASN A O 1
ATOM 2227 N N . PRO A 1 300 ? -19.397 -0.703 -7.680 1.00 98.56 300 PRO A N 1
ATOM 2228 C CA . PRO A 1 300 ? -19.499 0.597 -7.009 1.00 98.56 300 PRO A CA 1
ATOM 2229 C C . PRO A 1 300 ? -20.393 0.607 -5.761 1.00 98.56 300 PRO A C 1
ATOM 2231 O O . PRO A 1 300 ? -20.125 1.365 -4.832 1.00 98.56 300 PRO A O 1
ATOM 2234 N N . THR A 1 301 ? -21.434 -0.231 -5.711 1.00 98.75 301 THR A N 1
ATOM 2235 C CA . THR A 1 301 ? -22.338 -0.327 -4.553 1.00 98.75 301 THR A CA 1
ATOM 2236 C C . THR A 1 301 ? -21.611 -0.923 -3.349 1.00 98.75 301 THR A C 1
ATOM 2238 O O . THR A 1 301 ? -21.601 -0.315 -2.284 1.00 98.75 301 THR A O 1
ATOM 2241 N N . VAL A 1 302 ? -20.885 -2.027 -3.551 1.00 98.81 302 VAL A N 1
ATOM 2242 C CA . VAL A 1 302 ? -20.043 -2.665 -2.518 1.00 98.81 302 VAL A CA 1
ATOM 2243 C C . VAL A 1 302 ? -18.991 -1.684 -1.984 1.00 98.81 302 VAL A C 1
ATOM 2245 O O . VAL A 1 302 ? -18.750 -1.608 -0.780 1.00 98.81 302 VAL A O 1
ATOM 2248 N N . ALA A 1 303 ? -18.380 -0.881 -2.865 1.00 98.88 303 ALA A N 1
ATOM 2249 C CA . ALA A 1 303 ? -17.430 0.150 -2.450 1.00 98.88 303 ALA A CA 1
ATOM 2250 C C . ALA A 1 303 ? -18.083 1.253 -1.598 1.00 98.88 303 ALA A C 1
ATOM 2252 O O . ALA A 1 303 ? -17.479 1.712 -0.628 1.00 98.88 303 ALA A O 1
ATOM 2253 N N . ALA A 1 304 ? -19.309 1.669 -1.929 1.00 98.50 304 ALA A N 1
ATOM 2254 C CA . ALA A 1 304 ? -20.055 2.641 -1.136 1.00 98.50 304 ALA A CA 1
ATOM 2255 C C . ALA A 1 304 ? -20.406 2.091 0.259 1.00 98.50 304 ALA A C 1
ATOM 2257 O O . ALA A 1 304 ? -20.147 2.768 1.250 1.00 98.50 304 ALA A O 1
ATOM 2258 N N . GLU A 1 305 ? -20.892 0.852 0.347 1.00 98.50 305 GLU A N 1
ATOM 2259 C CA . GLU A 1 305 ? -21.280 0.189 1.604 1.00 98.50 305 GLU A CA 1
ATOM 2260 C C . GLU A 1 305 ? -20.076 -0.038 2.543 1.00 98.50 305 GLU A C 1
ATOM 2262 O O . GLU A 1 305 ? -20.122 0.283 3.735 1.00 98.50 305 GLU A O 1
ATOM 2267 N N . ILE A 1 306 ? -18.940 -0.504 2.007 1.00 98.75 306 ILE A N 1
ATOM 2268 C CA . ILE A 1 306 ? -17.685 -0.624 2.772 1.00 98.75 306 ILE A CA 1
ATOM 2269 C C . ILE A 1 306 ? -17.207 0.754 3.246 1.00 98.75 306 ILE A C 1
ATOM 2271 O O . ILE A 1 306 ? -16.759 0.899 4.387 1.00 98.75 306 ILE A O 1
ATOM 2275 N N . ARG A 1 307 ? -17.309 1.782 2.391 1.00 98.44 307 ARG A N 1
ATOM 2276 C CA . ARG A 1 307 ? -16.935 3.152 2.751 1.00 98.44 307 ARG A CA 1
ATOM 2277 C C . ARG A 1 307 ? -17.822 3.709 3.863 1.00 98.44 307 ARG A C 1
ATOM 2279 O O . ARG A 1 307 ? -17.283 4.301 4.792 1.00 98.44 307 ARG A O 1
ATOM 2286 N N . GLU A 1 308 ? -19.137 3.539 3.782 1.00 97.62 308 GLU A N 1
ATOM 2287 C CA . GLU A 1 308 ? -20.091 4.057 4.771 1.00 97.62 308 GLU A CA 1
ATOM 2288 C C . GLU A 1 308 ? -19.798 3.527 6.181 1.00 97.62 308 GLU A C 1
ATOM 2290 O O . GLU A 1 308 ? -19.901 4.267 7.158 1.00 97.62 308 GLU A O 1
ATOM 2295 N N . ASN A 1 309 ? -19.300 2.293 6.282 1.00 98.25 309 ASN A N 1
ATOM 2296 C CA . ASN A 1 309 ? -18.900 1.682 7.545 1.00 98.25 309 ASN A CA 1
ATOM 2297 C C . ASN A 1 309 ? -17.487 2.075 8.026 1.00 98.25 309 ASN A C 1
ATOM 2299 O O . ASN A 1 309 ? -17.298 2.307 9.224 1.00 98.25 309 ASN A O 1
ATOM 2303 N N . LEU A 1 310 ? -16.495 2.136 7.124 1.00 98.00 310 LEU A N 1
ATOM 2304 C CA . LEU A 1 310 ? -15.067 2.281 7.469 1.00 98.00 310 LEU A CA 1
ATOM 2305 C C . LEU A 1 310 ? -14.466 3.679 7.253 1.00 98.00 310 LEU A C 1
ATOM 2307 O O . LEU A 1 310 ? -13.305 3.883 7.613 1.00 98.00 310 LEU A O 1
ATOM 2311 N N . GLN A 1 311 ? -15.189 4.642 6.672 1.00 97.50 311 GLN A N 1
ATOM 2312 C CA . GLN A 1 311 ? -14.657 5.997 6.497 1.00 97.50 311 GLN A CA 1
ATOM 2313 C C . GLN A 1 311 ? -14.343 6.668 7.834 1.00 97.50 311 GLN A C 1
ATOM 2315 O O . GLN A 1 311 ? -15.051 6.475 8.819 1.00 97.50 311 GLN A O 1
ATOM 2320 N N . TYR A 1 312 ? -13.284 7.476 7.875 1.00 96.69 312 TYR A N 1
ATOM 2321 C CA . TYR A 1 312 ? -12.920 8.239 9.063 1.00 96.69 312 TYR A CA 1
ATOM 2322 C C . TYR A 1 312 ? -12.499 9.671 8.690 1.00 96.69 312 TYR A C 1
ATOM 2324 O O . TYR A 1 312 ? -11.656 9.821 7.804 1.00 96.69 312 TYR A O 1
ATOM 2332 N N . PRO A 1 313 ? -13.008 10.716 9.373 1.00 95.44 313 PRO A N 1
ATOM 2333 C CA . PRO A 1 313 ? -14.075 10.679 10.380 1.00 95.44 313 PRO A CA 1
ATOM 2334 C C . PRO A 1 313 ? -15.409 10.174 9.820 1.00 95.44 313 PRO A C 1
ATOM 2336 O O . PRO A 1 313 ? -15.748 10.466 8.676 1.00 95.44 313 PRO A O 1
ATOM 2339 N N . ASN A 1 314 ? -16.174 9.445 10.637 1.00 91.88 314 ASN A N 1
ATOM 2340 C CA . ASN A 1 314 ? -17.514 8.994 10.268 1.00 91.88 314 ASN A CA 1
ATOM 2341 C C . ASN A 1 314 ? -18.582 9.810 11.016 1.00 91.88 314 ASN A C 1
ATOM 2343 O O . ASN A 1 314 ? -18.691 9.652 12.236 1.00 91.88 314 ASN A O 1
ATOM 2347 N N . PRO A 1 315 ? -19.375 10.669 10.347 1.00 86.88 315 PRO A N 1
ATOM 2348 C CA . PRO A 1 315 ? -20.437 11.413 11.019 1.00 86.88 315 PRO A CA 1
ATOM 2349 C C . PRO A 1 315 ? -21.612 10.525 11.466 1.00 86.88 315 PRO A C 1
ATOM 2351 O O . PRO A 1 315 ? -22.352 10.926 12.362 1.00 86.88 315 PRO A O 1
ATOM 2354 N N . GLN A 1 316 ? -21.764 9.321 10.903 1.00 90.31 316 GLN A N 1
ATOM 2355 C CA . GLN A 1 316 ? -22.741 8.313 11.328 1.00 90.31 316 GLN A CA 1
ATOM 2356 C C . GLN A 1 316 ? -22.224 7.412 12.471 1.00 90.31 316 GLN A C 1
ATOM 2358 O O . GLN A 1 316 ? -23.005 6.688 13.085 1.00 90.31 316 GLN A O 1
ATOM 2363 N N . GLY A 1 317 ? -20.927 7.483 12.794 1.00 90.00 317 GLY A N 1
ATOM 2364 C CA . GLY A 1 317 ? -20.240 6.527 13.669 1.00 90.00 317 GLY A CA 1
ATOM 2365 C C . GLY A 1 317 ? -19.659 5.331 12.896 1.00 90.00 317 GLY A C 1
ATOM 2366 O O . GLY A 1 317 ? -19.995 5.125 11.735 1.00 90.00 317 GLY A O 1
ATOM 2367 N N . PRO A 1 318 ? -18.730 4.565 13.494 1.00 93.81 318 PRO A N 1
ATOM 2368 C CA . PRO A 1 318 ? -18.112 3.419 12.831 1.00 93.81 318 PRO A CA 1
ATOM 2369 C C . PRO A 1 318 ? -19.115 2.272 12.658 1.00 93.81 318 PRO A C 1
ATOM 2371 O O . PRO A 1 318 ? -19.940 2.044 13.543 1.00 93.81 318 PRO A O 1
ATOM 2374 N N . MET A 1 319 ? -18.949 1.484 11.591 1.00 96.62 319 MET A N 1
ATOM 2375 C CA . MET A 1 319 ? -19.560 0.153 11.462 1.00 96.62 319 MET A CA 1
ATOM 2376 C C . MET A 1 319 ? -21.089 0.134 11.635 1.00 96.62 319 MET A C 1
ATOM 2378 O O . MET A 1 319 ? -21.621 -0.676 12.392 1.00 96.62 319 MET A O 1
ATOM 2382 N N . VAL A 1 320 ? -21.790 1.029 10.934 1.00 96.06 320 VAL A N 1
ATOM 2383 C CA . VAL A 1 320 ? -23.255 1.183 10.996 1.00 96.06 320 VAL A CA 1
ATOM 2384 C C . VAL A 1 320 ? -24.038 -0.108 10.706 1.00 96.06 320 VAL A C 1
ATOM 2386 O O . VAL A 1 320 ? -25.077 -0.324 11.328 1.00 96.06 320 VAL A O 1
ATOM 2389 N N . ASP A 1 321 ? -23.510 -0.991 9.850 1.00 97.25 321 ASP A N 1
ATOM 2390 C CA . ASP A 1 321 ? -24.091 -2.301 9.503 1.00 97.25 321 ASP A CA 1
ATOM 2391 C C . ASP A 1 321 ? -23.383 -3.487 10.196 1.00 97.25 321 ASP A C 1
ATOM 2393 O O . ASP A 1 321 ? -23.789 -4.646 10.068 1.00 97.25 321 ASP A O 1
ATOM 2397 N N . GLY A 1 322 ? -22.308 -3.208 10.938 1.00 97.88 322 GLY A N 1
ATOM 2398 C CA . GLY A 1 322 ? -21.494 -4.187 11.658 1.00 97.88 322 GLY A CA 1
ATOM 2399 C C . GLY A 1 322 ? -20.462 -4.955 10.814 1.00 97.88 322 GLY A C 1
ATOM 2400 O O . GLY A 1 322 ? -20.510 -5.018 9.582 1.00 97.88 322 GLY A O 1
ATOM 2401 N N . TYR A 1 323 ? -19.480 -5.570 11.484 1.00 98.25 323 TYR A N 1
ATOM 2402 C CA . TYR A 1 323 ? -18.306 -6.168 10.819 1.00 98.25 323 TY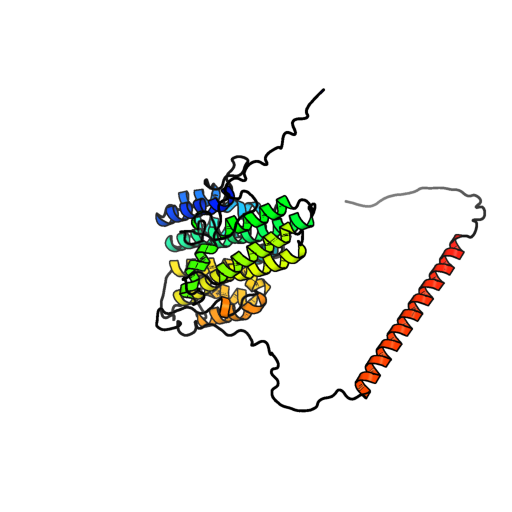R A CA 1
ATOM 2403 C C . TYR A 1 323 ? -18.628 -7.348 9.905 1.00 98.25 323 TYR A C 1
ATOM 2405 O O . TYR A 1 323 ? -17.920 -7.557 8.921 1.00 98.25 323 TYR A O 1
ATOM 2413 N N . ARG A 1 324 ? -19.693 -8.105 10.191 1.00 98.38 324 ARG A N 1
ATOM 2414 C CA . ARG A 1 324 ? -20.096 -9.257 9.365 1.00 98.38 324 ARG A CA 1
ATOM 2415 C C . ARG A 1 324 ? -20.621 -8.819 8.010 1.00 98.38 324 ARG A C 1
ATOM 2417 O O . ARG A 1 324 ? -20.271 -9.433 7.008 1.00 98.38 324 ARG A O 1
ATOM 2424 N N . TYR A 1 325 ? -21.401 -7.738 7.983 1.00 98.56 325 TYR A N 1
ATOM 2425 C CA . TYR A 1 325 ? -21.881 -7.155 6.739 1.00 98.56 325 TYR A CA 1
ATOM 2426 C C . TYR A 1 325 ? -20.705 -6.646 5.905 1.00 98.56 325 TYR A C 1
ATOM 2428 O O . TYR A 1 325 ? -20.526 -7.071 4.769 1.00 98.56 325 TYR A O 1
ATOM 2436 N N . VAL A 1 326 ? -19.819 -5.842 6.500 1.00 98.62 326 VAL A N 1
ATOM 2437 C CA . VAL A 1 326 ? -18.617 -5.340 5.811 1.00 98.62 326 VAL A CA 1
ATOM 2438 C C . VAL A 1 326 ? -17.725 -6.475 5.300 1.00 98.62 326 VAL A C 1
ATOM 2440 O O . VAL A 1 326 ? -17.239 -6.395 4.173 1.00 98.62 326 VAL A O 1
ATOM 2443 N N . LYS A 1 327 ? -17.541 -7.558 6.068 1.00 98.69 327 LYS A N 1
ATOM 2444 C CA . LYS A 1 327 ? -16.809 -8.745 5.602 1.00 98.69 327 LYS A CA 1
ATOM 2445 C C . LYS A 1 327 ? -17.482 -9.391 4.392 1.00 98.69 327 LYS A C 1
ATOM 2447 O O . LYS A 1 327 ? -16.809 -9.584 3.386 1.00 98.69 327 LYS A O 1
ATOM 2452 N N . GLN A 1 328 ? -18.793 -9.630 4.448 1.00 98.62 328 GLN A N 1
ATOM 2453 C CA . GLN A 1 328 ? -19.557 -10.160 3.315 1.00 98.62 328 GLN A CA 1
ATOM 2454 C C . GLN A 1 328 ? -19.409 -9.278 2.062 1.00 98.62 328 GLN A C 1
ATOM 2456 O O . GLN A 1 328 ? -19.282 -9.800 0.953 1.00 98.62 328 GLN A O 1
ATOM 2461 N N . GLN A 1 329 ? -19.365 -7.953 2.232 1.00 98.81 329 GLN A N 1
ATOM 2462 C CA . GLN A 1 329 ? -19.139 -7.022 1.129 1.00 98.81 329 GLN A CA 1
ATOM 2463 C C . GLN A 1 329 ? -17.749 -7.178 0.506 1.00 98.81 329 GLN A C 1
ATOM 2465 O O . GLN A 1 329 ? -17.653 -7.316 -0.714 1.00 98.81 329 GLN A O 1
ATOM 2470 N N . PHE A 1 330 ? -16.684 -7.251 1.312 1.00 98.75 330 PHE A N 1
ATOM 2471 C CA . PHE A 1 330 ? -15.342 -7.566 0.806 1.00 98.75 330 PHE A CA 1
ATOM 2472 C C . PHE A 1 330 ? -15.322 -8.909 0.056 1.00 98.75 330 PHE A C 1
ATOM 2474 O O . PHE A 1 330 ? -14.853 -8.965 -1.079 1.00 98.75 330 PHE A O 1
ATOM 2481 N N . GLU A 1 331 ? -15.868 -9.970 0.652 1.00 98.69 331 GLU A N 1
ATOM 2482 C CA . GLU A 1 331 ? -15.866 -11.327 0.084 1.00 98.69 331 GLU A CA 1
ATOM 2483 C C . GLU A 1 331 ? -16.612 -11.411 -1.256 1.00 98.69 331 GLU A C 1
ATOM 2485 O O . GLU A 1 331 ? -16.190 -12.134 -2.160 1.00 98.69 331 GLU A O 1
ATOM 2490 N N . SER A 1 332 ? -17.672 -10.613 -1.437 1.00 98.38 332 SER A N 1
ATOM 2491 C CA . SER A 1 332 ? -18.473 -10.589 -2.670 1.00 98.38 332 SER A CA 1
ATOM 2492 C C . SER A 1 332 ? -17.695 -10.191 -3.937 1.00 98.38 332 SER A C 1
ATOM 2494 O O . SER A 1 332 ? -18.128 -10.516 -5.044 1.00 98.38 332 SER A O 1
ATOM 2496 N N . VAL A 1 333 ? -16.550 -9.507 -3.797 1.00 98.44 333 VAL A N 1
ATOM 2497 C CA . VAL A 1 333 ? -15.745 -8.987 -4.920 1.00 98.44 333 VAL A CA 1
ATOM 2498 C C . VAL A 1 333 ? -14.390 -9.677 -5.106 1.00 98.44 333 VAL A C 1
ATOM 2500 O O . VAL A 1 333 ? -13.694 -9.359 -6.073 1.00 98.44 333 VAL A O 1
ATOM 2503 N N . TYR A 1 334 ? -14.017 -10.641 -4.254 1.00 98.50 334 TYR A N 1
ATOM 2504 C CA . TYR A 1 334 ? -12.704 -11.314 -4.295 1.00 98.50 334 TYR A CA 1
ATOM 2505 C C . TYR A 1 334 ? -12.362 -11.890 -5.674 1.00 98.50 334 TYR A C 1
ATOM 2507 O O . TYR A 1 334 ? -11.308 -11.577 -6.232 1.00 98.50 334 TYR A O 1
ATOM 2515 N N . SER A 1 335 ? -13.303 -12.608 -6.289 1.00 97.62 335 SER A N 1
ATOM 2516 C CA . SER A 1 335 ? -13.134 -13.197 -7.624 1.00 97.62 335 SER A CA 1
ATOM 2517 C C . SER A 1 335 ? -12.854 -12.161 -8.725 1.00 97.62 335 SER A C 1
ATOM 2519 O O . SER A 1 335 ? -12.077 -12.429 -9.638 1.00 97.62 335 SER A O 1
ATOM 2521 N N . CYS A 1 336 ? -13.430 -10.958 -8.632 1.00 98.12 336 CYS A N 1
ATOM 2522 C CA . CYS A 1 336 ? -13.163 -9.857 -9.563 1.00 98.12 336 CYS A CA 1
ATOM 2523 C C . CYS A 1 336 ? -11.836 -9.135 -9.266 1.00 98.12 336 CYS A C 1
ATOM 2525 O O . CYS A 1 336 ? -11.172 -8.650 -10.187 1.00 98.12 336 CYS A O 1
ATOM 2527 N N . MET A 1 337 ? -11.434 -9.083 -7.994 1.00 98.00 337 MET A N 1
ATOM 2528 C CA . MET A 1 337 ? -10.127 -8.574 -7.568 1.00 98.00 337 MET A CA 1
ATOM 2529 C C . MET A 1 337 ? -8.974 -9.546 -7.874 1.00 98.00 337 MET A C 1
ATOM 2531 O O . MET A 1 337 ? -7.817 -9.140 -7.823 1.00 98.00 337 MET A O 1
ATOM 2535 N N . GLY A 1 338 ? -9.273 -10.802 -8.226 1.00 97.31 338 GLY A N 1
ATOM 2536 C CA . GLY A 1 338 ? -8.271 -11.832 -8.512 1.00 97.31 338 GLY A CA 1
ATOM 2537 C C . GLY A 1 338 ? -7.666 -12.475 -7.261 1.00 97.31 338 GLY A C 1
ATOM 2538 O O . GLY A 1 338 ? -6.588 -13.054 -7.352 1.00 97.31 338 GLY A O 1
ATOM 2539 N N . ILE A 1 339 ? -8.347 -12.368 -6.117 1.00 97.75 339 ILE A N 1
ATOM 2540 C CA . ILE A 1 339 ? -7.967 -12.986 -4.839 1.00 97.75 339 ILE A CA 1
ATOM 2541 C C . ILE A 1 339 ? -8.978 -14.075 -4.457 1.00 97.75 339 ILE A C 1
ATOM 2543 O O . ILE A 1 339 ? -10.098 -14.098 -4.970 1.00 97.75 339 ILE A O 1
ATOM 2547 N N . THR A 1 340 ? -8.580 -14.984 -3.571 1.00 97.69 340 THR A N 1
ATOM 2548 C CA . THR A 1 340 ? -9.390 -16.128 -3.112 1.00 97.69 340 THR A CA 1
ATOM 2549 C C . THR A 1 340 ? -9.703 -16.026 -1.623 1.00 97.69 340 THR A C 1
ATOM 2551 O O . THR A 1 340 ? -8.972 -15.369 -0.874 1.00 97.69 340 THR A O 1
ATOM 2554 N N . CYS A 1 341 ? -10.743 -16.723 -1.165 1.00 98.12 341 CYS A N 1
ATOM 2555 C CA . CYS A 1 341 ? -11.028 -16.877 0.262 1.00 98.12 341 CYS A CA 1
ATOM 2556 C C . CYS A 1 341 ? -9.826 -17.454 1.022 1.00 98.12 341 CYS A C 1
ATOM 2558 O O . CYS A 1 341 ? -9.479 -16.946 2.088 1.00 98.12 341 CYS A O 1
ATOM 2560 N N . ASP A 1 342 ? -9.141 -18.442 0.440 1.00 97.06 342 ASP A N 1
ATOM 2561 C CA . ASP A 1 342 ? -7.946 -19.053 1.035 1.00 97.06 342 ASP A CA 1
ATOM 2562 C C . ASP A 1 342 ? -6.771 -18.061 1.147 1.00 97.06 342 ASP A C 1
ATOM 2564 O O . ASP A 1 342 ? -6.058 -18.068 2.149 1.00 97.06 342 ASP A O 1
ATOM 2568 N N . SER A 1 343 ? -6.590 -17.163 0.166 1.00 97.06 343 SER A N 1
ATOM 2569 C CA . SER A 1 343 ? -5.529 -16.141 0.214 1.00 97.06 343 SER A CA 1
ATOM 2570 C C . SER A 1 343 ? -5.757 -15.101 1.314 1.00 97.06 343 SER A C 1
ATOM 2572 O O . SER A 1 343 ? -4.800 -14.651 1.941 1.00 97.06 343 SER A O 1
ATOM 2574 N N . VAL A 1 344 ? -7.017 -14.731 1.583 1.00 98.75 344 VAL A N 1
ATOM 2575 C CA . VAL A 1 344 ? -7.365 -13.750 2.623 1.00 98.75 344 VAL A CA 1
ATOM 2576 C C . VAL A 1 344 ? -7.449 -14.395 4.007 1.00 98.75 344 VAL A C 1
ATOM 2578 O O . VAL A 1 344 ? -7.056 -13.760 4.988 1.00 98.75 344 VAL A O 1
ATOM 2581 N N . GLY A 1 345 ? -7.915 -15.641 4.097 1.00 98.38 345 GLY A N 1
ATOM 2582 C CA . GLY A 1 345 ? -8.084 -16.371 5.350 1.00 98.38 345 GLY A CA 1
ATOM 2583 C C . GLY A 1 345 ? -9.197 -15.804 6.238 1.00 98.38 345 GLY A C 1
ATOM 2584 O O . GLY A 1 345 ? -10.182 -15.241 5.762 1.00 98.38 345 GLY A O 1
ATOM 2585 N N . GLY A 1 346 ? -9.048 -15.962 7.554 1.00 98.19 346 GLY A N 1
ATOM 2586 C CA . GLY A 1 346 ? -10.045 -15.552 8.547 1.00 98.19 346 GLY A CA 1
ATOM 2587 C C . GLY A 1 346 ? -9.398 -15.039 9.829 1.00 98.19 346 GLY A C 1
ATOM 2588 O O . GLY A 1 346 ? -8.347 -15.525 10.237 1.00 98.19 346 GLY A O 1
ATOM 2589 N N . LEU A 1 347 ? -9.999 -14.046 10.489 1.00 98.38 347 LEU A N 1
ATOM 2590 C CA . LEU A 1 347 ? -9.356 -13.371 11.622 1.00 98.38 347 LEU A CA 1
ATOM 2591 C C . LEU A 1 347 ? -9.317 -14.282 12.861 1.00 98.38 347 LEU A C 1
ATOM 2593 O O . LEU A 1 347 ? -10.351 -14.553 13.476 1.00 98.38 347 LEU A O 1
ATOM 2597 N N . LEU A 1 348 ? -8.117 -14.712 13.251 1.00 97.81 348 LEU A N 1
ATOM 2598 C CA . LEU A 1 348 ? -7.890 -15.625 14.371 1.00 97.81 348 LEU A CA 1
ATOM 2599 C C . LEU A 1 348 ? -8.096 -14.948 15.735 1.00 97.81 348 LEU A C 1
ATOM 2601 O O . LEU A 1 348 ? -7.563 -13.866 16.005 1.00 97.81 348 LEU A O 1
ATOM 2605 N N . ASN A 1 349 ? -8.796 -15.646 16.629 1.00 95.88 349 ASN A N 1
ATOM 2606 C CA . ASN A 1 349 ? -8.959 -15.323 18.045 1.00 95.88 349 ASN A CA 1
ATOM 2607 C C . ASN A 1 349 ? -7.965 -16.145 18.893 1.00 95.88 349 ASN A C 1
ATOM 2609 O O . ASN A 1 349 ? -8.330 -16.985 19.716 1.00 95.88 349 ASN A O 1
ATOM 2613 N N . GLY A 1 350 ? -6.668 -15.954 18.632 1.00 90.12 350 GLY A N 1
ATOM 2614 C CA . GLY A 1 350 ? -5.605 -16.732 19.275 1.00 90.12 350 GLY A CA 1
ATOM 2615 C C . GLY A 1 350 ? -5.762 -18.235 19.022 1.00 90.12 350 GLY A C 1
ATOM 2616 O O . GLY A 1 350 ? -5.850 -18.666 17.876 1.00 90.12 350 GLY A O 1
ATOM 2617 N N . ASN A 1 351 ? -5.816 -19.027 20.096 1.00 87.50 351 ASN A N 1
ATOM 2618 C CA . ASN A 1 351 ? -5.977 -20.485 20.022 1.00 87.50 351 ASN A CA 1
ATOM 2619 C C . ASN A 1 351 ? -7.452 -20.939 20.003 1.00 87.50 351 ASN A C 1
ATOM 2621 O O . ASN A 1 351 ? -7.712 -22.139 19.966 1.00 87.50 351 ASN A O 1
ATOM 2625 N N . GLU A 1 352 ? -8.416 -20.015 20.053 1.00 86.19 352 GLU A N 1
ATOM 2626 C CA . GLU A 1 352 ? -9.856 -20.321 20.133 1.00 86.19 352 GLU A CA 1
ATOM 2627 C C . GLU A 1 352 ? -10.506 -20.514 18.746 1.00 86.19 352 GLU A C 1
ATOM 2629 O O . GLU A 1 352 ? -11.720 -20.671 18.641 1.00 86.19 352 GLU A O 1
ATOM 2634 N N . GLY A 1 353 ? -9.702 -20.522 17.677 1.00 95.00 353 GLY A N 1
ATOM 2635 C CA . GLY A 1 353 ? -10.162 -20.544 16.289 1.00 95.00 353 GLY A CA 1
ATOM 2636 C C . GLY A 1 353 ? -10.277 -19.130 15.722 1.00 95.00 353 GLY A C 1
ATOM 2637 O O . GLY A 1 353 ? -9.391 -18.302 15.929 1.00 95.00 353 GLY A O 1
ATOM 2638 N N . TYR A 1 354 ? -11.358 -18.850 15.000 1.00 97.69 354 TYR A N 1
ATOM 2639 C CA . TYR A 1 354 ? -11.649 -17.524 14.450 1.00 97.69 354 TYR A CA 1
ATOM 2640 C C . TYR A 1 354 ? -12.520 -16.707 15.410 1.00 97.69 354 TYR A C 1
ATOM 2642 O O . TYR A 1 354 ? -13.214 -17.261 16.262 1.00 97.69 354 TYR A O 1
ATOM 2650 N N . PHE A 1 355 ? -12.516 -15.380 15.267 1.00 97.44 355 PHE A N 1
ATOM 2651 C CA . PHE A 1 355 ? -13.624 -14.590 15.802 1.00 97.44 355 PHE A CA 1
ATOM 2652 C C . PHE A 1 355 ? -14.913 -14.990 15.079 1.00 97.44 355 PHE A C 1
ATOM 2654 O O . PHE A 1 355 ? -14.912 -15.099 13.857 1.00 97.44 355 PHE A O 1
ATOM 2661 N N . ASP A 1 356 ? -16.000 -15.175 15.827 1.00 96.56 356 ASP A N 1
ATOM 2662 C CA . ASP A 1 356 ? -17.309 -15.559 15.287 1.00 96.56 356 ASP A CA 1
ATOM 2663 C C . ASP A 1 356 ? -17.755 -14.591 14.172 1.00 96.56 356 ASP A C 1
ATOM 2665 O O . ASP A 1 356 ? -17.849 -13.378 14.381 1.00 96.56 356 ASP A O 1
ATOM 2669 N N . GLY A 1 357 ? -18.007 -15.123 12.975 1.00 96.38 357 GLY A N 1
ATOM 2670 C CA . GLY A 1 357 ? -18.336 -14.361 11.768 1.00 96.38 357 GLY A CA 1
ATOM 2671 C C . GLY A 1 357 ? -17.129 -13.861 10.967 1.00 96.38 357 GLY A C 1
ATOM 2672 O O . GLY A 1 357 ? -17.326 -13.207 9.943 1.00 96.38 357 GLY A O 1
ATOM 2673 N N . MET A 1 358 ? -15.899 -14.143 11.409 1.00 98.06 358 MET A N 1
ATOM 2674 C CA . MET A 1 358 ? -14.641 -13.836 10.716 1.00 98.06 358 MET A CA 1
ATOM 2675 C C . MET A 1 358 ? -13.918 -15.088 10.198 1.00 98.06 358 MET A C 1
ATOM 2677 O O . MET A 1 358 ? -12.744 -15.005 9.840 1.00 98.06 358 MET A O 1
ATOM 2681 N N . GLU A 1 359 ? -14.598 -16.232 10.144 1.00 97.88 359 GLU A N 1
ATOM 2682 C CA . GLU A 1 359 ? -14.108 -17.456 9.510 1.00 97.88 359 GLU A CA 1
ATOM 2683 C C . GLU A 1 359 ? -13.809 -17.210 8.017 1.00 97.88 359 GLU A C 1
ATOM 2685 O O . GLU A 1 359 ? -14.479 -16.369 7.402 1.00 97.88 359 GLU A O 1
ATOM 2690 N N . PRO A 1 360 ? -12.861 -17.941 7.397 1.00 97.06 360 PRO A N 1
ATOM 2691 C CA . PRO A 1 360 ? -12.646 -17.868 5.956 1.00 97.06 360 PRO A CA 1
ATOM 2692 C C . PRO A 1 360 ? -13.940 -18.179 5.196 1.00 97.06 360 PRO A C 1
ATOM 2694 O O . PRO A 1 360 ? -14.668 -19.116 5.547 1.00 97.06 360 PRO A O 1
ATOM 2697 N N . CYS A 1 361 ? -14.222 -17.418 4.137 1.00 97.25 361 CYS A N 1
ATOM 2698 C CA . CYS A 1 361 ? -15.248 -17.804 3.176 1.00 97.25 361 CYS A CA 1
ATOM 2699 C C . CYS A 1 361 ? -14.841 -19.072 2.405 1.00 97.25 361 CYS A C 1
ATOM 2701 O O . CYS A 1 361 ? -13.800 -19.683 2.647 1.00 97.25 361 CYS A O 1
ATOM 2703 N N . ARG A 1 362 ? -15.685 -19.498 1.465 1.00 94.56 362 ARG A N 1
ATOM 2704 C CA . ARG A 1 362 ? -15.330 -20.527 0.488 1.00 94.56 362 ARG A CA 1
ATOM 2705 C C . ARG A 1 362 ? -15.514 -19.951 -0.895 1.00 94.56 362 ARG A C 1
ATOM 2707 O O . ARG A 1 362 ? -16.604 -19.470 -1.207 1.00 94.56 362 ARG A O 1
ATOM 2714 N N . ASP A 1 363 ? -14.477 -20.042 -1.715 1.00 88.75 363 ASP A N 1
ATOM 2715 C CA . ASP A 1 363 ? -14.619 -19.771 -3.136 1.00 88.75 363 ASP A CA 1
ATOM 2716 C C . ASP A 1 363 ? -15.653 -20.741 -3.733 1.00 88.75 363 ASP A C 1
ATOM 2718 O O . ASP A 1 363 ? -15.777 -21.882 -3.262 1.00 88.75 363 ASP A O 1
ATOM 2722 N N . PRO A 1 364 ? -16.419 -20.326 -4.759 1.00 80.50 364 PRO A N 1
ATOM 2723 C CA . PRO A 1 364 ? -17.289 -21.241 -5.476 1.00 80.50 364 PRO A CA 1
ATOM 2724 C C . PRO A 1 364 ? -16.443 -22.412 -5.966 1.00 80.50 364 PRO A C 1
ATOM 2726 O O . PRO A 1 364 ? -15.495 -22.207 -6.726 1.00 80.50 364 PRO A O 1
ATOM 2729 N N . SER A 1 365 ? -16.770 -23.631 -5.529 1.00 68.38 365 SER A N 1
ATOM 2730 C CA . SER A 1 365 ? -16.087 -24.823 -6.020 1.00 68.38 365 SER A CA 1
ATOM 2731 C C . SER A 1 365 ? -16.168 -24.803 -7.538 1.00 68.38 365 SER A C 1
ATOM 2733 O O . SER A 1 365 ? -17.274 -24.846 -8.090 1.00 68.38 365 SER A O 1
ATOM 2735 N N . SER A 1 366 ? -15.016 -24.726 -8.208 1.00 46.84 366 SER A N 1
ATOM 2736 C CA . SER A 1 366 ? -14.969 -24.983 -9.637 1.00 46.84 366 SER A CA 1
ATOM 2737 C C . SER A 1 366 ? -15.602 -26.353 -9.827 1.00 46.84 366 SER A C 1
ATOM 2739 O O . SER A 1 366 ? -15.187 -27.330 -9.205 1.00 46.84 366 SER A O 1
ATOM 2741 N N . SER A 1 367 ? -16.685 -26.409 -10.600 1.00 36.53 367 SER A N 1
ATOM 2742 C CA . SER A 1 367 ? -17.400 -27.653 -10.849 1.00 36.53 367 SER A CA 1
ATOM 2743 C C . SER A 1 367 ? -16.560 -28.501 -11.798 1.00 36.53 367 SER A C 1
ATOM 2745 O O . SER A 1 367 ? -16.841 -28.597 -12.992 1.00 36.53 367 SER A O 1
ATOM 2747 N N . SER A 1 368 ? -15.491 -29.085 -11.259 1.00 38.00 368 SER A N 1
ATOM 2748 C CA . SER A 1 368 ? -14.902 -30.299 -11.780 1.00 38.00 368 SER A CA 1
ATOM 2749 C C . SER A 1 368 ? -16.003 -31.348 -11.743 1.00 38.00 368 SER A C 1
ATOM 2751 O O . SER A 1 368 ? -16.369 -31.871 -10.693 1.00 38.00 368 SER A O 1
ATOM 2753 N N . SER A 1 369 ? -16.585 -31.599 -12.912 1.00 33.62 369 SER A N 1
ATOM 2754 C CA . SER A 1 369 ? -17.611 -32.612 -13.120 1.00 33.62 369 SER A CA 1
ATOM 2755 C C . SER A 1 369 ? -16.999 -34.001 -12.950 1.00 33.62 369 SER A C 1
ATOM 2757 O O . SER A 1 369 ? -16.761 -34.722 -13.918 1.00 33.62 369 SER A O 1
ATOM 2759 N N . SER A 1 370 ? -16.712 -34.385 -11.708 1.00 35.00 370 SER A N 1
ATOM 2760 C CA . SER A 1 370 ? -16.483 -35.768 -11.313 1.00 35.00 370 SER A CA 1
ATOM 2761 C C . SER A 1 370 ? -17.830 -36.486 -11.321 1.00 35.00 370 SER A C 1
ATOM 2763 O O . SER A 1 370 ? -18.399 -36.793 -10.274 1.00 35.00 370 SER A O 1
ATOM 2765 N N . ASN A 1 371 ? -18.352 -36.693 -12.530 1.00 35.72 371 ASN A N 1
ATOM 2766 C CA . ASN A 1 371 ? -19.514 -37.522 -12.793 1.00 35.72 371 ASN A CA 1
ATOM 2767 C C . ASN A 1 371 ? -19.122 -38.980 -12.537 1.00 35.72 371 ASN A C 1
ATOM 2769 O O . ASN A 1 371 ? -18.701 -39.688 -13.449 1.00 35.72 371 ASN A O 1
ATOM 2773 N N . ASN A 1 372 ? -19.262 -39.415 -11.289 1.00 43.59 372 ASN A N 1
ATOM 2774 C CA . ASN A 1 372 ? -19.551 -40.811 -11.008 1.00 43.59 372 ASN A CA 1
ATOM 2775 C C . ASN A 1 372 ? -21.070 -40.956 -11.050 1.00 43.59 372 ASN A C 1
ATOM 2777 O O . ASN A 1 372 ? -21.714 -40.723 -10.035 1.00 43.59 372 ASN A O 1
ATOM 2781 N N . ASP A 1 373 ? -21.601 -41.253 -12.230 1.00 37.94 373 ASP A N 1
ATOM 2782 C CA . ASP A 1 373 ? -22.775 -42.105 -12.436 1.00 37.94 373 ASP A CA 1
ATOM 2783 C C . ASP A 1 373 ? -22.829 -42.445 -13.935 1.00 37.94 373 ASP A C 1
ATOM 2785 O O . ASP A 1 373 ? -22.682 -41.569 -14.794 1.00 37.94 373 ASP A O 1
ATOM 2789 N N . ASP A 1 374 ? -22.947 -43.737 -14.240 1.00 48.81 374 ASP A N 1
ATOM 2790 C CA . ASP A 1 374 ? -22.982 -44.265 -15.603 1.00 48.81 374 ASP A CA 1
ATOM 2791 C C . ASP A 1 374 ? -24.333 -43.961 -16.272 1.00 48.81 374 ASP A C 1
ATOM 2793 O O . ASP A 1 374 ? -25.356 -44.447 -15.799 1.00 48.81 374 ASP A O 1
ATOM 2797 N N . ASP A 1 375 ? -24.342 -43.250 -17.407 1.00 45.28 375 ASP A N 1
ATOM 2798 C CA . ASP A 1 375 ? -25.392 -43.391 -18.431 1.00 45.28 375 ASP A CA 1
ATOM 2799 C C . ASP A 1 375 ? -24.925 -42.885 -19.820 1.00 45.28 375 ASP A C 1
ATOM 2801 O O . ASP A 1 375 ? -24.186 -41.907 -19.959 1.00 45.28 375 ASP A O 1
ATOM 2805 N N . ASP A 1 376 ? -25.324 -43.607 -20.873 1.00 54.66 376 ASP A N 1
ATOM 2806 C CA . ASP A 1 376 ? -24.822 -43.492 -22.256 1.00 54.66 376 ASP A CA 1
ATOM 2807 C C . ASP A 1 376 ? -25.492 -42.343 -23.055 1.00 54.66 376 ASP A C 1
ATOM 2809 O O . ASP A 1 376 ? -26.488 -42.563 -23.747 1.00 54.66 376 ASP A O 1
ATOM 2813 N N . ASP A 1 377 ? -24.904 -41.139 -23.082 1.00 43.47 377 ASP A N 1
ATOM 2814 C CA . ASP A 1 377 ? -25.366 -40.034 -23.953 1.00 43.47 377 ASP A CA 1
ATOM 2815 C C . ASP A 1 377 ? -24.428 -39.773 -25.151 1.00 43.47 377 ASP A C 1
ATOM 2817 O O . ASP A 1 377 ? -23.672 -38.800 -25.248 1.00 43.47 377 ASP A O 1
ATOM 2821 N N . LYS A 1 378 ? -24.490 -40.678 -26.134 1.00 45.44 378 LYS A N 1
ATOM 2822 C CA . LYS A 1 378 ? -23.875 -40.476 -27.456 1.00 45.44 378 LYS A CA 1
ATOM 2823 C C . LYS A 1 378 ? -24.725 -39.501 -28.274 1.00 45.44 378 LYS A C 1
ATOM 2825 O O . LYS A 1 378 ? -25.880 -39.802 -28.576 1.00 45.44 378 LYS A O 1
ATOM 2830 N N . LEU A 1 379 ? -24.137 -38.385 -28.733 1.00 45.78 379 LEU A N 1
ATOM 2831 C CA . LEU A 1 379 ? -24.800 -37.479 -29.684 1.00 45.78 379 LEU A CA 1
ATOM 2832 C C . LEU A 1 379 ? -25.366 -38.269 -30.875 1.00 45.78 379 LEU A C 1
ATOM 2834 O O . LEU A 1 379 ? -24.623 -38.902 -31.628 1.00 45.78 379 LEU A O 1
ATOM 2838 N N . SER A 1 380 ? -26.683 -38.181 -31.069 1.00 49.69 380 SER A N 1
ATOM 2839 C CA . SER A 1 380 ? -27.370 -38.798 -32.205 1.00 49.69 380 SER A CA 1
ATOM 2840 C C . SER A 1 380 ? -26.725 -38.375 -33.528 1.00 49.69 380 SER A C 1
ATOM 2842 O O . SER A 1 380 ? -26.499 -37.186 -33.770 1.00 49.69 380 SER A O 1
ATOM 2844 N N . GLY A 1 381 ? -26.476 -39.339 -34.422 1.00 50.38 381 GLY A N 1
ATOM 2845 C CA . GLY A 1 381 ? -25.788 -39.108 -35.700 1.00 50.38 381 GLY A CA 1
ATOM 2846 C C . GLY A 1 381 ? -26.444 -38.051 -36.603 1.00 50.38 381 GLY A C 1
ATOM 2847 O O . GLY A 1 381 ? -25.769 -37.465 -37.449 1.00 50.38 381 GLY A O 1
ATOM 2848 N N . GLY A 1 382 ? -27.728 -37.737 -36.386 1.00 51.97 382 GLY A N 1
ATOM 2849 C CA . GLY A 1 382 ? -28.412 -36.624 -37.053 1.00 51.97 382 GLY A CA 1
ATOM 2850 C C . GLY A 1 382 ? -27.863 -35.238 -36.682 1.00 51.97 382 GLY A C 1
ATOM 2851 O O . GLY A 1 382 ? -27.796 -34.362 -37.544 1.00 51.97 382 GLY A O 1
ATOM 2852 N N . ALA A 1 383 ? -27.406 -35.038 -35.440 1.00 48.50 383 ALA A N 1
ATOM 2853 C CA . ALA A 1 383 ? -26.831 -33.766 -34.991 1.00 48.50 383 ALA A CA 1
ATOM 2854 C C . ALA A 1 383 ? -25.476 -33.489 -35.664 1.00 48.50 383 ALA A C 1
ATOM 2856 O O . ALA A 1 383 ? -25.224 -32.382 -36.140 1.00 48.50 383 ALA A O 1
ATOM 2857 N N . VAL A 1 384 ? -24.634 -34.521 -35.786 1.00 55.03 384 VAL A N 1
ATOM 2858 C CA . VAL A 1 384 ? -23.326 -34.430 -36.457 1.00 55.03 384 VAL A CA 1
ATOM 2859 C C . VAL A 1 384 ? -23.496 -34.155 -37.956 1.00 55.03 384 VAL A C 1
ATOM 2861 O O . VAL A 1 384 ? -22.812 -33.291 -38.506 1.00 55.03 384 VAL A O 1
ATOM 2864 N N . ALA A 1 385 ? -24.455 -34.818 -38.615 1.00 54.72 385 ALA A N 1
ATOM 2865 C CA . ALA A 1 385 ? -24.754 -34.581 -40.029 1.00 54.72 385 ALA A CA 1
ATOM 2866 C C . ALA A 1 385 ? -25.212 -33.134 -40.306 1.00 54.72 385 ALA A C 1
ATOM 2868 O O . ALA A 1 385 ? -24.770 -32.525 -41.282 1.00 54.72 385 ALA A O 1
ATOM 2869 N N . GLY A 1 386 ? -26.047 -32.557 -39.431 1.00 60.28 386 GLY A N 1
ATOM 2870 C CA . GLY A 1 386 ? -26.513 -31.172 -39.559 1.00 60.28 386 GLY A CA 1
ATOM 2871 C C . GLY A 1 386 ? -25.384 -30.138 -39.475 1.00 60.28 386 GLY A C 1
ATOM 2872 O O . GLY A 1 386 ? -25.322 -29.226 -40.301 1.00 60.28 386 GLY A O 1
ATOM 2873 N N . ILE A 1 387 ? -24.453 -30.312 -38.529 1.00 68.12 387 ILE A N 1
ATOM 2874 C CA . ILE A 1 387 ? -23.309 -29.403 -38.336 1.00 68.12 387 ILE A CA 1
ATOM 2875 C C . ILE A 1 387 ? -22.384 -29.414 -39.563 1.00 68.12 387 ILE A C 1
ATOM 2877 O O . ILE A 1 387 ? -21.996 -28.352 -40.052 1.00 68.12 387 ILE A O 1
ATOM 2881 N N . VAL A 1 388 ? -22.075 -30.595 -40.111 1.00 63.53 388 VAL A N 1
ATOM 2882 C CA . VAL A 1 388 ? -21.204 -30.718 -41.295 1.00 63.53 388 VAL A CA 1
ATOM 2883 C C . VAL A 1 388 ? -21.824 -30.030 -42.518 1.00 63.53 388 VAL A C 1
ATOM 2885 O O . VAL A 1 388 ? -21.138 -29.275 -43.208 1.00 63.53 388 VAL A O 1
ATOM 2888 N N . ILE A 1 389 ? -23.125 -30.221 -42.767 1.00 68.12 389 ILE A N 1
ATOM 2889 C CA . ILE A 1 389 ? -23.821 -29.584 -43.898 1.00 68.12 389 ILE A CA 1
ATOM 2890 C C . ILE A 1 389 ? -23.817 -28.053 -43.757 1.00 68.12 389 ILE A C 1
ATOM 2892 O O . ILE A 1 389 ? -23.539 -27.353 -44.733 1.00 68.12 389 ILE A O 1
ATOM 2896 N N . ALA A 1 390 ? -24.058 -27.523 -42.553 1.00 68.31 390 ALA A N 1
ATOM 2897 C CA . ALA A 1 390 ? -24.034 -26.081 -42.302 1.00 68.31 390 ALA A CA 1
ATOM 2898 C C . ALA A 1 390 ? -22.660 -25.455 -42.617 1.00 68.31 390 ALA A C 1
ATOM 2900 O O . ALA A 1 390 ? -22.591 -24.428 -43.296 1.00 68.31 390 ALA A O 1
ATOM 2901 N N . VAL A 1 391 ? -21.564 -26.104 -42.204 1.00 74.31 391 VAL A N 1
ATOM 2902 C CA . VAL A 1 391 ? -20.193 -25.643 -42.494 1.00 74.31 391 VAL A CA 1
ATOM 2903 C C . VAL A 1 391 ? -19.911 -25.625 -44.002 1.00 74.31 391 VAL A C 1
ATOM 2905 O O . VAL A 1 391 ? -19.382 -24.636 -44.512 1.00 74.31 391 VAL A O 1
ATOM 2908 N N . PHE A 1 392 ? -20.315 -26.661 -44.746 1.00 73.00 392 PHE A N 1
ATOM 2909 C CA . PHE A 1 392 ? -20.125 -26.697 -46.203 1.00 73.00 392 PHE A CA 1
ATOM 2910 C C . PHE A 1 392 ? -20.897 -25.593 -46.943 1.00 73.00 392 PHE A C 1
ATOM 2912 O O . PHE A 1 392 ? -20.357 -25.002 -47.881 1.00 73.00 392 PHE A O 1
ATOM 2919 N N . VAL A 1 393 ? -22.122 -25.265 -46.515 1.00 77.94 393 VAL A N 1
ATOM 2920 C CA . VAL A 1 393 ? -22.911 -24.172 -47.115 1.00 77.94 393 VAL A CA 1
ATOM 2921 C C . VAL A 1 393 ? -22.255 -22.808 -46.869 1.00 77.94 393 VAL A C 1
ATOM 2923 O O . VAL A 1 393 ? -22.164 -22.000 -47.795 1.00 77.94 393 VAL A O 1
ATOM 2926 N N . VAL A 1 394 ? -21.736 -22.559 -45.660 1.00 77.69 394 VAL A N 1
ATOM 2927 C CA . VAL A 1 394 ? -21.018 -21.312 -45.337 1.00 77.69 394 VAL A CA 1
ATOM 2928 C C . VAL A 1 394 ? -19.738 -21.175 -46.169 1.00 77.69 394 VAL A C 1
ATOM 2930 O O . VAL A 1 394 ? -19.499 -20.118 -46.754 1.00 77.69 394 VAL A O 1
ATOM 2933 N N . LEU A 1 395 ? -18.944 -22.242 -46.298 1.00 73.62 395 LEU A N 1
ATOM 2934 C CA . LEU A 1 395 ? -17.723 -22.229 -47.112 1.00 73.62 395 LEU A CA 1
ATOM 2935 C C . LEU A 1 395 ? -18.015 -21.995 -48.606 1.00 73.62 395 LEU A C 1
ATOM 2937 O O . LEU A 1 395 ? -17.307 -21.222 -49.255 1.00 73.62 395 LEU A O 1
ATOM 2941 N N . ALA A 1 396 ? -19.085 -22.588 -49.145 1.00 76.75 396 ALA A N 1
ATOM 2942 C CA . ALA A 1 396 ? -19.516 -22.349 -50.522 1.00 76.75 396 ALA A CA 1
ATOM 2943 C C . ALA A 1 396 ? -19.954 -20.888 -50.756 1.00 76.75 396 ALA A C 1
ATOM 2945 O O . ALA A 1 396 ? -19.597 -20.290 -51.775 1.00 76.75 396 ALA A O 1
ATOM 2946 N N . ALA A 1 397 ? -20.672 -20.285 -49.801 1.00 75.50 397 ALA A N 1
ATOM 2947 C CA . ALA A 1 397 ? -21.084 -18.882 -49.871 1.00 75.50 397 ALA A CA 1
ATOM 2948 C C . ALA A 1 397 ? -19.880 -17.919 -49.846 1.00 75.50 397 ALA A C 1
ATOM 2950 O O . ALA A 1 397 ? -19.814 -16.988 -50.655 1.00 75.50 397 ALA A O 1
ATOM 2951 N N . LEU A 1 398 ? -18.894 -18.173 -48.977 1.00 74.44 398 LEU A N 1
ATOM 2952 C CA . LEU A 1 398 ? -17.660 -17.383 -48.895 1.00 74.44 398 LEU A CA 1
ATOM 2953 C C . LEU A 1 398 ? -16.813 -17.497 -50.175 1.00 74.44 398 LEU A C 1
ATOM 2955 O O . LEU A 1 398 ? -16.335 -16.482 -50.686 1.00 74.44 398 LEU A O 1
ATOM 2959 N N . GLY A 1 399 ? -16.690 -18.700 -50.748 1.00 77.69 399 GLY A N 1
ATOM 2960 C CA . GLY A 1 399 ? -16.015 -18.909 -52.035 1.00 77.69 399 GLY A CA 1
ATOM 2961 C C . GLY A 1 399 ? -16.689 -18.160 -53.193 1.00 77.69 399 GLY A C 1
ATOM 2962 O O . GLY A 1 399 ? -16.012 -17.522 -54.003 1.00 77.69 399 GLY A O 1
ATOM 2963 N N . GLY A 1 400 ? -18.026 -18.163 -53.238 1.00 76.69 400 GLY A N 1
ATOM 2964 C CA . GLY A 1 400 ? -18.803 -17.398 -54.218 1.00 76.69 400 GLY A CA 1
ATOM 2965 C C . GLY A 1 400 ? -18.597 -15.883 -54.101 1.00 76.69 400 GLY A C 1
ATOM 2966 O O . GLY A 1 400 ? -18.407 -15.206 -55.115 1.00 76.69 400 GLY A O 1
ATOM 2967 N N . ALA A 1 401 ? -18.567 -15.353 -52.874 1.00 71.81 401 ALA A N 1
ATOM 2968 C CA . ALA A 1 401 ? -18.308 -13.936 -52.617 1.00 71.81 401 ALA A CA 1
ATOM 2969 C C . ALA A 1 401 ? -16.894 -13.513 -53.057 1.00 71.81 401 ALA A C 1
ATOM 2971 O O . ALA A 1 401 ? -16.739 -12.498 -53.741 1.00 71.81 401 ALA A O 1
ATOM 2972 N N . ALA A 1 402 ? -15.871 -14.317 -52.744 1.00 71.81 402 ALA A N 1
ATOM 2973 C CA . ALA A 1 402 ? -14.491 -14.059 -53.159 1.00 71.81 402 ALA A CA 1
ATOM 2974 C C . ALA A 1 402 ? -14.339 -14.027 -54.693 1.00 71.81 402 ALA A C 1
ATOM 2976 O O . ALA A 1 402 ? -13.744 -13.095 -55.242 1.00 71.81 402 ALA A O 1
ATOM 2977 N N . PHE A 1 403 ? -14.947 -14.987 -55.401 1.00 73.06 403 PHE A N 1
ATOM 2978 C CA . PHE A 1 403 ? -14.944 -15.032 -56.868 1.00 73.06 403 PHE A CA 1
ATOM 2979 C C . PHE A 1 403 ? -15.634 -13.811 -57.503 1.00 73.06 403 PHE A C 1
ATOM 2981 O O . PHE A 1 403 ? -15.157 -13.265 -58.503 1.00 73.06 403 PHE A O 1
ATOM 2988 N N . TRP A 1 404 ? -16.740 -13.343 -56.913 1.00 68.19 404 TRP A N 1
ATOM 2989 C CA . TRP A 1 404 ? -17.463 -12.167 -57.402 1.00 68.19 404 TRP A CA 1
ATOM 2990 C C . TRP A 1 404 ? -16.677 -10.863 -57.185 1.00 68.19 404 TRP A C 1
ATOM 2992 O O . TRP A 1 404 ? -16.620 -10.022 -58.086 1.00 68.19 404 TRP A O 1
ATOM 3002 N N . CYS A 1 405 ? -15.999 -10.723 -56.040 1.00 68.38 405 CYS A N 1
ATOM 3003 C CA . CYS A 1 405 ? -15.089 -9.606 -55.776 1.00 68.38 405 CYS A CA 1
ATOM 3004 C C . CYS A 1 405 ? -13.897 -9.579 -56.748 1.00 68.38 405 CYS A C 1
ATOM 3006 O O . CYS A 1 405 ? -13.601 -8.518 -57.301 1.00 68.38 405 CYS A O 1
ATOM 3008 N N . GLY A 1 406 ? -13.272 -10.729 -57.033 1.00 71.31 406 GLY A N 1
ATOM 3009 C CA . GLY A 1 406 ? -12.169 -10.827 -58.001 1.00 71.31 406 GLY A CA 1
ATOM 3010 C C . GLY A 1 406 ? -12.558 -10.314 -59.394 1.00 71.31 406 GLY A C 1
ATOM 3011 O O . GLY A 1 406 ? -11.928 -9.397 -59.924 1.00 71.31 406 GLY A O 1
ATOM 3012 N N . ARG A 1 407 ? -13.681 -10.799 -59.942 1.00 68.88 407 ARG A N 1
ATOM 3013 C CA . ARG A 1 407 ? -14.207 -10.344 -61.246 1.00 68.88 407 ARG A CA 1
ATOM 3014 C C . ARG A 1 407 ? -14.598 -8.866 -61.292 1.00 68.88 407 ARG A C 1
ATOM 3016 O O . ARG A 1 407 ? -14.616 -8.266 -62.369 1.00 68.88 407 ARG A O 1
ATOM 3023 N N . ARG A 1 408 ? -14.945 -8.261 -60.152 1.00 64.19 408 ARG A N 1
ATOM 3024 C CA . ARG A 1 408 ? -15.229 -6.820 -60.070 1.00 64.19 408 ARG A CA 1
ATOM 3025 C C . ARG A 1 408 ? -13.946 -5.986 -60.156 1.00 64.19 408 ARG A C 1
ATOM 3027 O O . ARG A 1 408 ? -13.988 -4.896 -60.722 1.00 64.19 408 ARG A O 1
ATOM 3034 N N . HIS A 1 409 ? -12.825 -6.511 -59.661 1.00 64.38 409 HIS A N 1
ATOM 3035 C CA . HIS A 1 409 ? -11.516 -5.862 -59.730 1.00 64.38 409 HIS A CA 1
ATOM 3036 C C . HIS A 1 409 ? -10.947 -5.854 -61.162 1.00 64.38 409 HIS A C 1
ATOM 3038 O O . HIS A 1 409 ? -10.537 -4.801 -61.649 1.00 64.38 409 HIS A O 1
ATOM 3044 N N . GLU A 1 410 ? -11.031 -6.979 -61.887 1.00 62.69 410 GLU A N 1
ATOM 3045 C CA . GLU A 1 410 ? -10.614 -7.077 -63.303 1.00 62.69 410 GLU A CA 1
ATOM 3046 C C . GLU A 1 410 ? -11.343 -6.058 -64.202 1.00 62.69 410 GLU A C 1
ATOM 3048 O O . GLU A 1 410 ? -10.734 -5.370 -65.028 1.00 62.69 410 GLU A O 1
ATOM 3053 N N . LYS A 1 411 ? -12.662 -5.908 -64.006 1.00 59.03 411 LYS A N 1
ATOM 3054 C CA . LYS A 1 411 ? -13.476 -4.913 -64.728 1.00 59.03 411 LYS A CA 1
ATOM 3055 C C . LYS A 1 411 ? -13.084 -3.468 -64.413 1.00 59.03 411 LYS A C 1
ATOM 3057 O O . LYS A 1 411 ? -13.256 -2.601 -65.262 1.00 59.03 411 LYS A O 1
ATOM 3062 N N . HIS A 1 412 ? -12.575 -3.195 -63.212 1.00 56.62 412 HIS A N 1
ATOM 3063 C CA . HIS A 1 412 ? -12.117 -1.856 -62.842 1.00 56.62 412 HIS A CA 1
ATOM 3064 C C . HIS A 1 412 ? -10.774 -1.500 -63.490 1.00 56.62 412 HIS A C 1
ATOM 3066 O O . HIS A 1 412 ? -10.599 -0.357 -63.902 1.00 56.62 412 HIS A O 1
ATOM 3072 N N . GLN A 1 413 ? -9.854 -2.459 -63.637 1.00 57.34 413 GLN A N 1
ATOM 3073 C CA . GLN A 1 413 ? -8.573 -2.219 -64.317 1.00 57.34 413 GLN A CA 1
ATOM 3074 C C . GLN A 1 413 ? -8.766 -1.940 -65.816 1.00 57.34 413 GLN A C 1
ATOM 3076 O O . GLN A 1 413 ? -8.245 -0.952 -66.326 1.00 57.34 413 GLN A O 1
ATOM 3081 N N . THR A 1 414 ? -9.624 -2.706 -66.500 1.00 57.53 414 THR A N 1
ATOM 3082 C CA . THR A 1 414 ? -9.942 -2.481 -67.929 1.00 57.53 414 THR A CA 1
ATOM 3083 C C . THR A 1 414 ? -10.622 -1.138 -68.237 1.00 57.53 414 THR A C 1
ATOM 3085 O O . THR A 1 414 ? -10.620 -0.711 -69.391 1.00 57.53 414 THR A O 1
ATOM 3088 N N . LEU A 1 415 ? -11.177 -0.445 -67.236 1.00 57.88 415 LEU A N 1
ATOM 3089 C CA . LEU A 1 415 ? -11.745 0.903 -67.389 1.00 57.88 415 LEU A CA 1
ATOM 3090 C C . LEU A 1 415 ? -10.711 2.032 -67.238 1.00 57.88 415 LEU A C 1
ATOM 3092 O O . LEU A 1 415 ? -10.996 3.160 -67.638 1.00 57.88 415 LEU A O 1
ATOM 3096 N N . LEU A 1 416 ? -9.529 1.756 -66.676 1.00 57.16 416 LEU A N 1
ATOM 3097 C CA . LEU A 1 416 ? -8.474 2.756 -66.463 1.00 57.16 416 LEU A CA 1
ATOM 3098 C C . LEU A 1 416 ? -7.489 2.857 -67.643 1.00 57.16 416 LEU A C 1
ATOM 3100 O O . LEU A 1 416 ? -6.886 3.912 -67.827 1.00 57.16 416 LEU A O 1
ATOM 3104 N N . ASP A 1 417 ? -7.390 1.815 -68.474 1.00 53.31 417 ASP A N 1
ATOM 3105 C CA . ASP A 1 417 ? -6.463 1.733 -69.617 1.00 53.31 417 ASP A CA 1
ATOM 3106 C C . ASP A 1 417 ? -6.977 2.379 -70.926 1.00 53.31 417 ASP A C 1
ATOM 3108 O O . ASP A 1 417 ? -6.330 2.278 -71.971 1.00 53.31 417 ASP A O 1
ATOM 3112 N N . GLN A 1 418 ? -8.128 3.068 -70.924 1.00 51.03 418 GLN A N 1
ATOM 3113 C CA . GLN A 1 418 ? -8.603 3.756 -72.134 1.00 51.03 418 GLN A CA 1
ATOM 3114 C C . GLN A 1 418 ? -7.879 5.102 -72.370 1.00 51.03 418 GLN A C 1
ATOM 3116 O O . GLN A 1 418 ? -7.860 5.963 -71.484 1.00 51.03 418 GLN A O 1
ATOM 3121 N N . PRO A 1 419 ? -7.315 5.345 -73.574 1.00 47.84 419 PRO A N 1
ATOM 3122 C CA . PRO A 1 419 ? -6.543 6.553 -73.855 1.00 47.84 419 PRO A CA 1
ATOM 3123 C C . PRO A 1 419 ? -7.436 7.799 -73.954 1.00 47.84 419 PRO A C 1
ATOM 3125 O O . PRO A 1 419 ? -8.401 7.847 -74.718 1.00 47.84 419 PRO A O 1
ATOM 3128 N N . LYS A 1 420 ? -7.080 8.851 -73.206 1.00 45.31 420 LYS A N 1
ATOM 3129 C CA . LYS A 1 420 ? -7.837 10.112 -73.154 1.00 45.31 420 LYS A CA 1
ATOM 3130 C C . LYS A 1 420 ? -7.754 10.889 -74.475 1.00 45.31 420 LYS A C 1
ATOM 3132 O O . LYS A 1 420 ? -6.685 11.352 -74.871 1.00 45.31 420 LYS A O 1
ATOM 3137 N N . GLY A 1 421 ? -8.905 11.080 -75.121 1.00 38.56 421 GLY A N 1
ATOM 3138 C CA . GLY A 1 421 ? -9.070 11.977 -76.268 1.00 38.56 421 GLY A CA 1
ATOM 3139 C C . GLY A 1 421 ? -8.919 13.463 -75.904 1.00 38.56 421 GLY A C 1
ATOM 3140 O O . GLY A 1 421 ? -9.119 13.863 -74.759 1.00 38.56 421 GLY A O 1
ATOM 3141 N N . LYS A 1 422 ? -8.548 14.282 -76.897 1.00 38.88 422 LYS A N 1
ATOM 3142 C CA . LYS A 1 422 ? -8.210 15.713 -76.755 1.00 38.88 422 LYS A CA 1
ATOM 3143 C C . LYS A 1 422 ? -9.371 16.566 -76.215 1.00 38.88 422 LYS A C 1
ATOM 3145 O O . LYS A 1 422 ? -10.483 16.476 -76.724 1.00 38.88 422 LYS A O 1
ATOM 3150 N N . ALA A 1 423 ? -9.066 17.481 -75.294 1.00 36.97 423 ALA A N 1
ATOM 3151 C CA . ALA A 1 423 ? -9.957 18.569 -74.881 1.00 36.97 423 ALA A CA 1
ATOM 3152 C C . ALA A 1 423 ? -9.674 19.865 -75.670 1.00 36.97 423 ALA A C 1
ATOM 3154 O O . ALA A 1 423 ? -8.524 20.140 -76.019 1.00 36.97 423 ALA A O 1
ATOM 3155 N N . VAL A 1 424 ? -10.712 20.673 -75.920 1.00 36.94 424 VAL A N 1
ATOM 3156 C CA . VAL A 1 424 ? -10.632 21.976 -76.609 1.00 36.94 424 VAL A CA 1
ATOM 3157 C C . VAL A 1 424 ? -11.366 23.056 -75.798 1.00 36.94 424 VAL A C 1
ATOM 3159 O O . VAL A 1 424 ? -12.571 22.953 -75.625 1.00 36.94 424 VAL A O 1
ATOM 3162 N N . GLY A 1 425 ? -10.620 24.086 -75.369 1.00 35.31 425 GLY A N 1
ATOM 3163 C CA . GLY A 1 425 ? -10.977 25.524 -75.360 1.00 35.31 425 GLY A CA 1
ATOM 3164 C C . GLY A 1 425 ? -12.176 26.092 -74.560 1.00 35.31 425 GLY A C 1
ATOM 3165 O O . GLY A 1 425 ? -13.319 25.741 -74.815 1.00 35.31 425 GLY A O 1
ATOM 3166 N N . GLY A 1 426 ? -11.899 27.128 -73.744 1.00 29.77 426 GLY A N 1
ATOM 3167 C CA . GLY A 1 426 ? -12.862 28.092 -73.147 1.00 29.77 426 GLY A CA 1
ATOM 3168 C C . GLY A 1 426 ? -12.697 28.215 -71.617 1.00 29.77 426 GLY A C 1
ATOM 3169 O O . GLY A 1 426 ? -12.978 27.246 -70.927 1.00 29.77 426 GLY A O 1
ATOM 3170 N N . SER A 1 427 ? -12.094 29.252 -71.002 1.00 35.03 427 SER A N 1
ATOM 3171 C CA . SER A 1 427 ? -12.466 30.693 -70.903 1.00 35.03 427 SER A CA 1
ATOM 3172 C C . SER A 1 427 ? -13.924 30.941 -70.470 1.00 35.03 427 SER A C 1
ATOM 3174 O O . SER A 1 427 ? -14.812 30.351 -71.069 1.00 35.03 427 SER A O 1
ATOM 3176 N N . SER A 1 428 ? -14.261 31.824 -69.509 1.00 36.41 428 SER A N 1
ATOM 3177 C CA . SER A 1 428 ? -13.470 32.804 -68.712 1.00 36.41 428 SER A CA 1
ATOM 3178 C C . SER A 1 428 ? -14.355 33.548 -67.667 1.00 36.41 428 SER A C 1
ATOM 3180 O O . SER A 1 428 ? -15.563 33.566 -67.868 1.00 36.41 428 SER A O 1
ATOM 3182 N N . VAL A 1 429 ? -13.751 34.275 -66.694 1.00 36.75 429 VAL A N 1
ATOM 3183 C CA . VAL A 1 429 ? -14.359 35.297 -65.767 1.00 36.75 429 VAL A CA 1
ATOM 3184 C C . VAL A 1 429 ? -15.271 34.728 -64.642 1.00 36.75 429 VAL A C 1
ATOM 3186 O O . VAL A 1 429 ? -16.146 33.933 -64.950 1.00 36.75 429 VAL A O 1
ATOM 3189 N N . MET A 1 430 ? -15.166 34.967 -63.316 1.00 34.22 430 MET A N 1
ATOM 3190 C CA . MET A 1 430 ? -14.444 35.868 -62.369 1.00 34.22 430 MET A CA 1
ATOM 3191 C C . MET A 1 430 ? -15.236 37.090 -61.814 1.00 34.22 430 MET A C 1
ATOM 3193 O O . MET A 1 430 ? -15.638 37.945 -62.588 1.00 34.22 430 MET A O 1
ATOM 3197 N N . GLU A 1 431 ? -15.353 37.168 -60.469 1.00 35.03 431 GLU A N 1
ATOM 3198 C CA . GLU A 1 431 ? -15.935 38.254 -59.621 1.00 35.03 431 GLU A CA 1
ATOM 3199 C C . GLU A 1 431 ? -17.433 38.601 -59.830 1.00 35.03 431 GLU A C 1
ATOM 3201 O O . GLU A 1 431 ? -18.002 38.343 -60.882 1.00 35.03 431 GLU A O 1
ATOM 3206 N N . GLU A 1 432 ? -18.201 39.128 -58.866 1.00 33.75 432 GLU A N 1
ATOM 3207 C CA . GLU A 1 432 ? -17.985 39.554 -57.456 1.00 33.75 432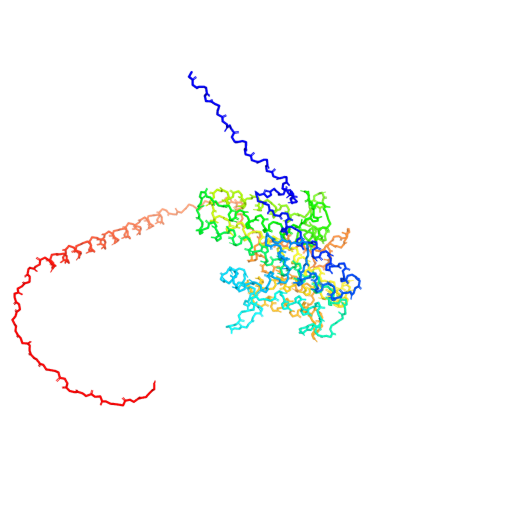 GLU A CA 1
ATOM 3208 C C . GLU A 1 432 ? -18.914 38.716 -56.505 1.00 33.75 432 GLU A C 1
ATOM 3210 O O . GLU A 1 432 ? -19.493 37.736 -56.964 1.00 33.75 432 GLU A O 1
ATOM 3215 N N . GLN A 1 433 ? -19.137 38.914 -55.189 1.00 34.72 433 GLN A N 1
ATOM 3216 C CA . GLN A 1 433 ? -18.802 39.946 -54.182 1.00 34.72 433 GLN A CA 1
ATOM 3217 C C . GLN A 1 433 ? -18.621 39.287 -52.773 1.00 34.72 433 GLN A C 1
ATOM 3219 O O . GLN A 1 433 ? -18.530 38.066 -52.647 1.00 34.72 433 GLN A O 1
ATOM 3224 N N . LYS A 1 434 ? -18.625 40.080 -51.688 1.00 40.91 434 LYS A N 1
ATOM 3225 C CA . LYS A 1 434 ? -18.760 39.698 -50.259 1.00 40.91 434 LYS A CA 1
ATOM 3226 C C . LYS A 1 434 ? -19.867 40.529 -49.588 1.00 40.91 434 LYS A C 1
ATOM 3228 O O . LYS A 1 434 ? -19.982 41.696 -49.940 1.00 40.91 434 LYS A O 1
ATOM 3233 N N . ALA A 1 435 ? -20.511 40.019 -48.524 1.00 35.78 435 ALA A N 1
ATOM 3234 C CA . ALA A 1 435 ? -20.545 40.657 -47.183 1.00 35.78 435 ALA A CA 1
ATOM 3235 C C . ALA A 1 435 ? -21.508 39.969 -46.181 1.00 35.78 435 ALA A C 1
ATOM 3237 O O . ALA A 1 435 ? -22.481 39.349 -46.590 1.00 35.78 435 ALA A O 1
ATOM 3238 N N . GLN A 1 436 ? -21.259 40.222 -44.880 1.00 35.84 436 GLN A N 1
ATOM 3239 C CA . GLN A 1 436 ? -22.004 39.824 -43.660 1.00 35.84 436 GLN A CA 1
ATOM 3240 C C . GLN A 1 436 ? -21.739 38.386 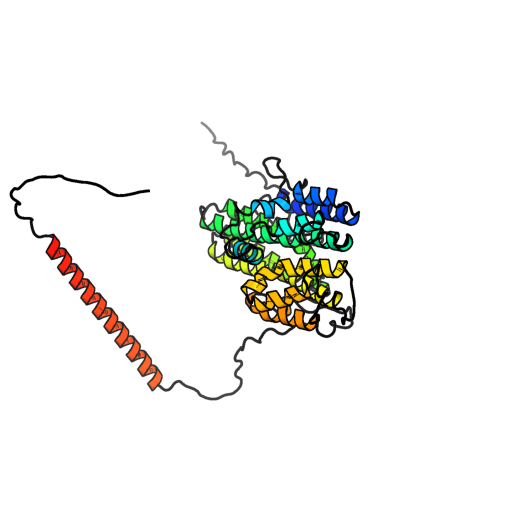-43.146 1.00 35.84 436 GLN A C 1
ATOM 3242 O O . GLN A 1 436 ? -21.854 37.435 -43.904 1.00 35.84 436 GLN A O 1
ATOM 3247 N N . SER A 1 437 ? -21.414 38.139 -41.864 1.00 40.31 437 SER A N 1
ATOM 3248 C CA . SER A 1 437 ? -21.009 39.027 -40.749 1.00 40.31 437 SER A CA 1
ATOM 3249 C C . SER A 1 437 ? -20.431 38.192 -39.581 1.00 40.31 437 SER A C 1
ATOM 3251 O O . SER A 1 437 ? -21.043 37.182 -39.273 1.00 40.31 437 SER A O 1
ATOM 3253 N N . ALA A 1 438 ? -19.345 38.668 -38.937 1.00 43.19 438 ALA A N 1
ATOM 3254 C CA . ALA A 1 438 ? -18.895 38.502 -37.525 1.00 43.19 438 ALA A CA 1
ATOM 3255 C C . ALA A 1 438 ? -19.092 37.147 -36.770 1.00 43.19 438 ALA A C 1
ATOM 3257 O O . ALA A 1 438 ? -20.180 36.587 -36.775 1.00 43.19 438 ALA A O 1
ATOM 3258 N N . VAL A 1 439 ? -18.140 36.612 -35.987 1.00 46.16 439 VAL A N 1
ATOM 3259 C CA . VAL A 1 439 ? -16.821 37.075 -35.479 1.00 46.16 439 VAL A CA 1
ATOM 3260 C C . VAL A 1 439 ? -15.801 35.954 -35.671 1.00 46.16 439 VAL A C 1
ATOM 3262 O O . VAL A 1 439 ? -16.182 34.795 -35.401 1.00 46.16 439 VAL A O 1
#

Sequence (439 aa):
MLALLALSAASPARADQDVLAGFSPNTDVTQHSRIDLDQKNMETALAADDFMTAYRWYSVGGNSVKGSGANRTIQGFSTGAVPKMVGSKWMEVYARYHGTQGAPMYNYADVFTSDACLGQGQFAGVDQVAKKELCKKGSAYQNVWMYVVWEMQDAIDDCLGGDLSNNGAAVHAWDEAVAFYVGSLEGTDGSGAGVLGYALAEKRAPQFGTANSDGSAIVNAEVMDLFKDGQSKLLAGKCAEVETVRDKIVAQITVPLVQGALRYALLTDPAGPIRQGAKGQAEGWAFAIAVLPQINRCNPTVAAEIRENLQYPNPQGPMVDGYRYVKQQFESVYSCMGITCDSVGGLLNGNEGYFDGMEPCRDPSSSSSSNNDDDDDKLSGGAVAGIVIAVFVVLAALGGAAFWCGRRHEKHQTLLDQPKGKAVGGSSVMEEQKAQSAV

Organism: NCBI:txid641309

InterPro domains:
  IPR011643 High-CO2 inducible periplasmic protein [PF07692] (4-264)

Foldseek 3Di:
DDDDDPPPDDDPDDDPAFAFQQHDAPDRCQLLLQLQVLLVQLLVCLVVLNLVSNVCSQPQNDRRADPVRGHDHLQCLQVVQPVAPPPPPVLVLLQDVQADDVGGRSSNLNVQQVCLSVQHDLRPPADSLLSSLSNSLSSALPSLLVLLLRLLVQLLVLLVPDDLQCSPRSSVSLVSSSSSQRHPQCGNNRVGDTRHLLVLQLVQCVQFVQADPVSHGVLNVVLSVLSVVLSVCSNNSVSVVSVVSSLLNSLSSLLSLLSQLLVLLQQPFPPHPHHDPSNSLSSNQSSLSSCLSQLCVQPVVLSVVLCQQRPPPHPVGHNPPGSLVNNVSSQVCSVVSVHFLSSNGFGDPPPPGGRVSRGGDHDDPPCPPPDPDDDDDDPDPVVVVVVVVVVVVVVVVVVVVVVVVVVVVVVVVVVVPDDDDDDDDDDDDDDDDDDDDDD